Protein AF-0000000066298376 (afdb_homodimer)

InterPro domains:
  IPR002624 Deoxynucleoside kinase [PIRSF000705] (15-204)
  IPR027417 P-loop containing nucleoside triphosphate hydrolase [G3DSA:3.40.50.300] (16-222)
  IPR027417 P-loop containing nucleoside triphosphate hydrolase [SSF52540] (16-220)
  IPR031314 Deoxynucleoside kinase domain [PF01712] (17-191)
  IPR031314 Deoxynucleoside kinase domain [cd01673] (16-203)
  IPR050566 Deoxyribonucleoside Kinase [PTHR10513] (8-204)

Structure (mmCIF, N/CA/C/O backbone):
data_AF-00000000662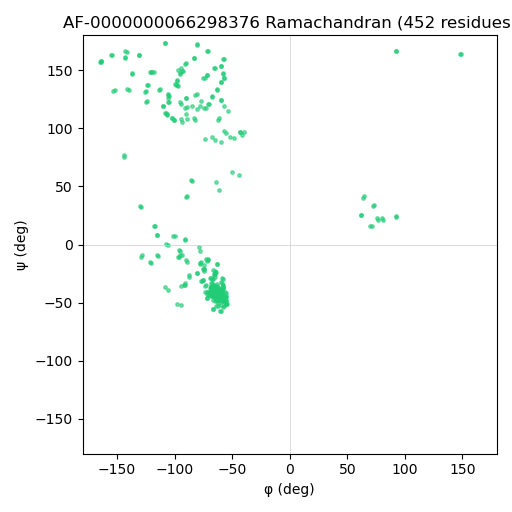98376-model_v1
#
loop_
_entity.id
_entity.type
_entity.pdbx_description
1 polymer 'Uncharacterized protein MG268'
#
loop_
_atom_site.group_PDB
_atom_site.id
_atom_site.type_symbol
_atom_site.label_atom_id
_atom_site.label_alt_id
_atom_site.label_comp_id
_atom_site.label_asym_id
_atom_site.label_entity_id
_atom_site.label_seq_id
_atom_site.pdbx_PDB_ins_code
_atom_site.Cartn_x
_atom_site.Cartn_y
_atom_site.Cartn_z
_atom_site.occupancy
_atom_site.B_iso_or_equiv
_atom_site.auth_seq_id
_atom_site.auth_comp_id
_atom_site.auth_asym_id
_atom_site.auth_atom_id
_atom_site.pdbx_PDB_model_num
ATOM 1 N N . MET A 1 1 ? -6.75 2.867 38.875 1 23.7 1 MET A N 1
ATOM 2 C CA . MET A 1 1 ? -5.492 2.641 38.188 1 23.7 1 MET A CA 1
ATOM 3 C C . MET A 1 1 ? -5.258 3.719 37.125 1 23.7 1 MET A C 1
ATOM 5 O O . MET A 1 1 ? -6.07 3.896 36.219 1 23.7 1 MET A O 1
ATOM 9 N N . GLN A 1 2 ? -4.559 4.828 37.438 1 23.73 2 GLN A N 1
ATOM 10 C CA . GLN A 1 2 ? -4.375 6.059 36.656 1 23.73 2 GLN A CA 1
ATOM 11 C C . GLN A 1 2 ? -3.691 5.785 35.344 1 23.73 2 GLN A C 1
ATOM 13 O O . GLN A 1 2 ? -2.725 5.023 35.281 1 23.73 2 GLN A O 1
ATOM 18 N N . LEU A 1 3 ? -4.336 5.855 34.188 1 27.67 3 LEU A N 1
ATOM 19 C CA . LEU A 1 3 ? -3.863 5.629 32.812 1 27.67 3 LEU A CA 1
ATOM 20 C C . LEU A 1 3 ? -2.488 6.258 32.625 1 27.67 3 LEU A C 1
ATOM 22 O O . LEU A 1 3 ? -2.312 7.461 32.812 1 27.67 3 LEU A O 1
ATOM 26 N N . LYS A 1 4 ? -1.449 5.578 32.781 1 33.53 4 LYS A N 1
ATOM 27 C CA . LYS A 1 4 ? -0.063 6.023 32.688 1 33.53 4 LYS A CA 1
ATOM 28 C C . LYS A 1 4 ? 0.203 6.68 31.328 1 33.53 4 LYS A C 1
ATOM 30 O O . LYS A 1 4 ? -0.075 6.094 30.281 1 33.53 4 LYS A O 1
ATOM 35 N N . LYS A 1 5 ? 0.112 8.062 31.25 1 34.78 5 LYS A N 1
ATOM 36 C CA . LYS A 1 5 ? 0.395 8.977 30.141 1 34.78 5 LYS A CA 1
ATOM 37 C C . LYS A 1 5 ? 1.642 8.539 29.375 1 34.78 5 LYS A C 1
ATOM 39 O O . LYS A 1 5 ? 2.686 8.281 29.984 1 34.78 5 LYS A O 1
ATOM 44 N N . PRO A 1 6 ? 1.487 7.836 28.312 1 35.97 6 PRO A N 1
ATOM 45 C CA . PRO A 1 6 ? 2.779 7.527 27.703 1 35.97 6 PRO A CA 1
ATOM 46 C C . PRO A 1 6 ? 3.674 8.758 27.562 1 35.97 6 PRO A C 1
ATOM 48 O O . PRO A 1 6 ? 3.205 9.82 27.156 1 35.97 6 PRO A O 1
ATOM 51 N N . HIS A 1 7 ? 4.559 9.148 28.484 1 40.69 7 HIS A N 1
ATOM 52 C CA . HIS A 1 7 ? 5.441 10.305 28.594 1 40.69 7 HIS A CA 1
ATOM 53 C C . HIS A 1 7 ? 6.441 10.344 27.438 1 40.69 7 HIS A C 1
ATOM 55 O O . HIS A 1 7 ? 7.531 9.773 27.547 1 40.69 7 HIS A O 1
ATOM 61 N N . PHE A 1 8 ? 6 10.141 26.125 1 44 8 PHE A N 1
ATOM 62 C CA . PHE A 1 8 ? 7.039 10.477 25.156 1 44 8 PHE A CA 1
ATOM 63 C C . PHE A 1 8 ? 7.457 11.938 25.297 1 44 8 PHE A C 1
ATOM 65 O O . PHE A 1 8 ? 6.625 12.836 25.172 1 44 8 PHE A O 1
ATOM 72 N N . GLN A 1 9 ? 8.297 12.398 26 1 48.59 9 GLN A N 1
ATOM 73 C CA . GLN A 1 9 ? 8.82 13.766 26.047 1 48.59 9 GLN A CA 1
ATOM 74 C C . GLN A 1 9 ? 9.594 14.102 24.781 1 48.59 9 GLN A C 1
ATOM 76 O O . GLN A 1 9 ? 10.625 13.5 24.5 1 48.59 9 GLN A O 1
ATOM 81 N N . PRO A 1 10 ? 8.859 14.703 23.781 1 55.28 10 PRO A N 1
ATOM 82 C CA . PRO A 1 10 ? 9.641 15.062 22.594 1 55.28 10 PRO A CA 1
ATOM 83 C C . PRO A 1 10 ? 10.859 15.922 22.938 1 55.28 10 PRO A C 1
ATOM 85 O O . PRO A 1 10 ? 10.758 16.859 23.719 1 55.28 10 PRO A O 1
ATOM 88 N N . ASN A 1 11 ? 12 15.414 22.719 1 63.84 11 ASN A N 1
ATOM 89 C CA . ASN A 1 11 ? 13.195 16.188 23.047 1 63.84 11 ASN A CA 1
ATOM 90 C C . ASN A 1 11 ? 13.492 17.25 22 1 63.84 11 ASN A C 1
ATOM 92 O O . ASN A 1 11 ? 14.344 18.109 22.203 1 63.84 11 ASN A O 1
ATOM 96 N N . LYS A 1 12 ? 12.672 17.297 20.781 1 86.75 12 LYS A N 1
ATOM 97 C CA . LYS A 1 12 ? 13.023 18.234 19.719 1 86.75 12 LYS A CA 1
ATOM 98 C C . LYS A 1 12 ? 11.773 18.844 19.078 1 86.75 12 LYS A C 1
ATOM 100 O O . LYS A 1 12 ? 10.773 18.141 18.875 1 86.75 12 LYS A O 1
ATOM 105 N N . ILE A 1 13 ? 11.859 20.234 18.922 1 92.31 13 ILE A N 1
ATOM 106 C CA . ILE A 1 13 ? 10.773 20.953 18.266 1 92.31 13 ILE A CA 1
ATOM 107 C C . ILE A 1 13 ? 11.203 21.344 16.859 1 92.31 13 ILE A C 1
ATOM 109 O O . ILE A 1 13 ? 12.273 21.938 16.672 1 92.31 13 ILE A O 1
ATOM 113 N N . ALA A 1 14 ? 10.375 20.984 15.922 1 94.44 14 ALA A N 1
ATOM 114 C CA . ALA A 1 14 ? 10.664 21.266 14.516 1 94.44 14 ALA A CA 1
ATOM 115 C C . ALA A 1 14 ? 10.242 22.688 14.156 1 94.44 14 ALA A C 1
ATOM 117 O O . ALA A 1 14 ? 9.445 23.312 14.859 1 94.44 14 ALA A O 1
ATOM 118 N N . ASN A 1 15 ? 10.797 23.172 13.094 1 95 15 ASN A N 1
ATOM 119 C CA . ASN A 1 15 ? 10.492 24.5 12.594 1 95 15 ASN A CA 1
ATOM 120 C C . ASN A 1 15 ? 9.258 24.5 11.703 1 95 15 ASN A C 1
ATOM 122 O O . ASN A 1 15 ? 9.312 24.953 10.562 1 95 15 ASN A O 1
ATOM 126 N N . CYS A 1 16 ? 8.172 23.984 12.242 1 96.69 16 CYS A N 1
ATOM 127 C CA . CYS A 1 16 ? 6.973 23.828 11.43 1 96.69 16 CYS A CA 1
ATOM 128 C C . CYS A 1 16 ? 5.723 23.828 12.305 1 96.69 16 CYS A C 1
ATOM 130 O O . CYS A 1 16 ? 5.812 23.719 13.523 1 96.69 16 CYS A O 1
ATOM 132 N N . ILE A 1 17 ? 4.598 24.047 11.656 1 97.25 17 ILE A N 1
ATOM 133 C CA . ILE A 1 17 ? 3.303 23.875 12.305 1 97.25 17 ILE A CA 1
ATOM 134 C C . ILE A 1 17 ? 2.395 23.031 11.406 1 97.25 17 ILE A C 1
ATOM 136 O O . ILE A 1 17 ? 2.674 22.844 10.219 1 97.25 17 ILE A O 1
ATOM 140 N N . VAL A 1 18 ? 1.328 22.5 12 1 97.75 18 VAL A N 1
ATOM 141 C CA . VAL A 1 18 ? 0.382 21.656 11.273 1 97.75 18 VAL A CA 1
ATOM 142 C C . VAL A 1 18 ? -1.031 22.203 11.43 1 97.75 18 VAL A C 1
ATOM 144 O O . VAL A 1 18 ? -1.429 22.609 12.531 1 97.75 18 VAL A O 1
ATOM 147 N N . ILE A 1 19 ? -1.685 22.312 10.305 1 98.25 19 ILE A N 1
ATOM 148 C CA . ILE A 1 19 ? -3.117 22.578 10.312 1 98.25 19 ILE A CA 1
ATOM 149 C C . ILE A 1 19 ? -3.889 21.281 10.07 1 98.25 19 ILE A C 1
ATOM 151 O O . ILE A 1 19 ? -3.941 20.781 8.945 1 98.25 19 ILE A O 1
ATOM 155 N N . GLY A 1 20 ? -4.523 20.766 11.148 1 96.69 20 GLY A N 1
ATOM 156 C CA . GLY A 1 20 ? -5.293 19.531 11.047 1 96.69 20 GLY A CA 1
ATOM 157 C C . GLY A 1 20 ? -6.789 19.75 11.133 1 96.69 20 GLY A C 1
ATOM 158 O O . GLY A 1 20 ? -7.242 20.875 11.398 1 96.69 20 GLY A O 1
ATOM 159 N N . GLY A 1 21 ? -7.508 18.672 10.914 1 94.38 21 GLY A N 1
ATOM 160 C CA . GLY A 1 21 ? -8.961 18.688 10.914 1 94.38 21 GLY A CA 1
ATOM 161 C C . GLY A 1 21 ? -9.562 17.688 9.953 1 94.38 21 GLY A C 1
ATOM 162 O O . GLY A 1 21 ? -8.883 17.188 9.055 1 94.38 21 GLY A O 1
ATOM 163 N N . MET A 1 22 ? -10.844 17.484 10.219 1 88.31 22 MET A N 1
ATOM 164 C CA . MET A 1 22 ? -11.594 16.641 9.297 1 88.31 22 MET A CA 1
ATOM 165 C C . MET A 1 22 ? -11.539 17.188 7.879 1 88.31 22 MET A C 1
ATOM 167 O O . MET A 1 22 ? -11.211 18.359 7.676 1 88.31 22 MET A O 1
ATOM 171 N N . ILE A 1 23 ? -11.82 16.25 6.984 1 89.19 23 ILE A N 1
ATOM 172 C CA . ILE A 1 23 ? -11.844 16.672 5.586 1 89.19 23 ILE A CA 1
ATOM 173 C C . ILE A 1 23 ? -12.859 17.812 5.402 1 89.19 23 ILE A C 1
ATOM 175 O O . ILE A 1 23 ? -13.875 17.844 6.09 1 89.19 23 ILE A O 1
ATOM 179 N N . ALA A 1 24 ? -12.547 18.781 4.547 1 92.62 24 ALA A N 1
ATOM 180 C CA . ALA A 1 24 ? -13.43 19.859 4.102 1 92.62 24 ALA A CA 1
ATOM 181 C C . ALA A 1 24 ? -13.57 20.922 5.18 1 92.62 24 ALA A C 1
ATOM 183 O O . ALA A 1 24 ? -14.516 21.719 5.152 1 92.62 24 ALA A O 1
ATOM 184 N N . LEU A 1 25 ? -12.633 20.984 6.102 1 94.5 25 LEU A N 1
ATOM 185 C CA . LEU A 1 25 ? -12.758 22 7.156 1 94.5 25 LEU A CA 1
ATOM 186 C C . LEU A 1 25 ? -11.883 23.203 6.859 1 94.5 25 LEU A C 1
ATOM 188 O O . LEU A 1 25 ? -11.641 24.031 7.742 1 94.5 25 LEU A O 1
ATOM 192 N N . GLY A 1 26 ? -11.273 23.281 5.715 1 94.25 26 GLY A N 1
ATOM 193 C CA . GLY A 1 26 ? -10.602 24.484 5.273 1 94.25 26 GLY A CA 1
ATOM 194 C C . GLY A 1 26 ? -9.125 24.516 5.633 1 94.25 26 GLY A C 1
ATOM 195 O O . GLY A 1 26 ? -8.531 25.578 5.754 1 94.25 26 GLY A O 1
ATOM 196 N N . LYS A 1 27 ? -8.492 23.406 5.828 1 96.06 27 LYS A N 1
ATOM 197 C CA . LYS A 1 27 ? -7.102 23.297 6.25 1 96.06 27 LYS A CA 1
ATOM 198 C C . LYS A 1 27 ? -6.172 23.984 5.25 1 96.06 27 LYS A C 1
ATOM 200 O O . LYS A 1 27 ? -5.301 24.766 5.641 1 96.06 27 LYS A O 1
ATOM 205 N N . THR A 1 28 ? -6.395 23.656 3.947 1 94.88 28 THR A N 1
ATOM 206 C CA . THR A 1 28 ? -5.523 24.188 2.908 1 94.88 28 THR A CA 1
ATOM 207 C C . THR A 1 28 ? -5.652 25.703 2.83 1 94.88 28 THR A C 1
ATOM 209 O O . THR A 1 28 ? -4.652 26.422 2.711 1 94.88 28 THR A O 1
ATOM 212 N N . THR A 1 29 ? -6.848 26.203 2.904 1 95.88 29 THR A N 1
ATOM 213 C CA . THR A 1 29 ? -7.098 27.641 2.889 1 95.88 29 THR A CA 1
ATOM 214 C C . THR A 1 29 ? -6.426 28.312 4.078 1 95.88 29 THR A C 1
ATOM 216 O O . THR A 1 29 ? -5.762 29.344 3.916 1 95.88 29 THR A O 1
ATOM 219 N N . ILE A 1 30 ? -6.57 27.75 5.246 1 97.75 30 ILE A N 1
ATOM 220 C CA . ILE A 1 30 ? -5.992 28.328 6.457 1 97.75 30 ILE A CA 1
ATOM 221 C C . ILE A 1 30 ? -4.469 28.297 6.367 1 97.75 30 ILE A C 1
ATOM 223 O O . ILE A 1 30 ? -3.797 29.281 6.695 1 97.75 30 ILE A O 1
ATOM 227 N N . ALA A 1 31 ? -3.918 27.188 5.91 1 97.94 31 ALA A N 1
ATOM 228 C CA . ALA A 1 31 ? -2.471 27.062 5.777 1 97.94 31 ALA A CA 1
ATOM 229 C C . ALA A 1 31 ? -1.903 28.125 4.844 1 97.94 31 ALA A C 1
ATOM 231 O O . ALA A 1 31 ? -0.932 28.812 5.188 1 97.94 31 ALA A O 1
ATOM 232 N N . ASN A 1 32 ? -2.557 28.297 3.73 1 97.31 32 ASN A N 1
ATOM 233 C CA . ASN A 1 32 ? -2.086 29.266 2.75 1 97.31 32 ASN A CA 1
ATOM 234 C C . ASN A 1 32 ? -2.227 30.688 3.266 1 97.31 32 ASN A C 1
ATOM 236 O O . ASN A 1 32 ? -1.331 31.516 3.074 1 97.31 32 ASN A O 1
ATOM 240 N N . THR A 1 33 ? -3.324 31.047 3.865 1 98.06 33 THR A N 1
ATOM 241 C CA . THR A 1 33 ? -3.541 32.375 4.402 1 98.06 33 THR A CA 1
ATOM 242 C C . THR A 1 33 ? -2.541 32.688 5.516 1 98.06 33 THR A C 1
ATOM 244 O O . THR A 1 33 ? -1.995 33.781 5.582 1 98.06 33 THR A O 1
ATOM 247 N N . LEU A 1 34 ? -2.303 31.688 6.359 1 98.06 34 LEU A N 1
ATOM 248 C CA . LEU A 1 34 ? -1.363 31.859 7.465 1 98.06 34 LEU A CA 1
ATOM 249 C C . LEU A 1 34 ? 0.044 32.125 6.945 1 98.06 34 LEU A C 1
ATOM 251 O O . LEU A 1 34 ? 0.773 32.938 7.52 1 98.06 34 LEU A O 1
ATOM 255 N N . ALA A 1 35 ? 0.395 31.438 5.898 1 97.75 35 ALA A N 1
ATOM 256 C CA . ALA A 1 35 ? 1.728 31.594 5.324 1 97.75 35 ALA A CA 1
ATOM 257 C C . ALA A 1 35 ? 1.985 33.031 4.906 1 97.75 35 ALA A C 1
ATOM 259 O O . ALA A 1 35 ? 3.121 33.5 4.965 1 97.75 35 ALA A O 1
ATOM 260 N N . ASN A 1 36 ? 0.975 33.781 4.547 1 97.31 36 ASN A N 1
ATOM 261 C CA . ASN A 1 36 ? 1.096 35.156 4.141 1 97.31 36 ASN A CA 1
ATOM 262 C C . ASN A 1 36 ? 1.428 36.062 5.324 1 97.31 36 ASN A C 1
ATOM 264 O O . ASN A 1 36 ? 1.832 37.219 5.141 1 97.31 36 ASN A O 1
ATOM 268 N N . HIS A 1 37 ? 1.301 35.562 6.504 1 97.25 37 HIS A N 1
ATOM 269 C CA . HIS A 1 37 ? 1.52 36.344 7.695 1 97.25 37 HIS A CA 1
ATOM 270 C C . HIS A 1 37 ? 2.832 36 8.375 1 97.25 37 HIS A C 1
ATOM 272 O O . HIS A 1 37 ? 3.141 36.5 9.453 1 97.25 37 HIS A O 1
ATOM 278 N N . ILE A 1 38 ? 3.559 35.062 7.805 1 96.5 38 ILE A N 1
ATOM 279 C CA . ILE A 1 38 ? 4.844 34.625 8.344 1 96.5 38 ILE A CA 1
ATOM 280 C C . ILE A 1 38 ? 5.922 34.75 7.266 1 96.5 38 ILE A C 1
ATOM 282 O O . ILE A 1 38 ? 5.828 34.125 6.207 1 96.5 38 ILE A O 1
ATOM 286 N N . GLN A 1 39 ? 6.938 35.5 7.582 1 95.19 39 GLN A N 1
ATOM 287 C CA . GLN A 1 39 ? 7.984 35.75 6.605 1 95.19 39 GLN A CA 1
ATOM 288 C C . GLN A 1 39 ? 8.648 34.469 6.137 1 95.19 39 GLN A C 1
ATOM 290 O O . GLN A 1 39 ? 9.078 33.656 6.953 1 95.19 39 GLN A O 1
ATOM 295 N N . ALA A 1 40 ? 8.664 34.219 4.848 1 94.62 40 ALA A N 1
ATOM 296 C CA . ALA A 1 40 ? 9.398 33.188 4.168 1 94.62 40 ALA A CA 1
ATOM 297 C C . ALA A 1 40 ? 8.789 31.812 4.465 1 94.62 40 ALA A C 1
ATOM 299 O O . ALA A 1 40 ? 9.422 30.766 4.223 1 94.62 40 ALA A O 1
ATOM 300 N N . ALA A 1 41 ? 7.551 31.844 4.98 1 96.94 41 ALA A N 1
ATOM 301 C CA . ALA A 1 41 ? 6.906 30.562 5.273 1 96.94 41 ALA A CA 1
ATOM 302 C C . ALA A 1 41 ? 6.492 29.844 3.99 1 96.94 41 ALA A C 1
ATOM 304 O O . ALA A 1 41 ? 6.102 30.484 3.014 1 96.94 41 ALA A O 1
ATOM 305 N N . LYS A 1 42 ? 6.562 28.516 4.023 1 96.75 42 LYS A N 1
ATOM 306 C CA . LYS A 1 42 ? 6.109 27.703 2.9 1 96.75 42 LYS A CA 1
ATOM 307 C C . LYS A 1 42 ? 5.008 26.734 3.334 1 96.75 42 LYS A C 1
ATOM 309 O O . LYS A 1 42 ? 5 26.266 4.477 1 96.75 42 LYS A O 1
ATOM 314 N N . VAL A 1 43 ? 4.152 26.484 2.367 1 97.38 43 VAL A N 1
ATOM 315 C CA . VAL A 1 43 ? 3.068 25.547 2.627 1 97.38 43 VAL A CA 1
ATOM 316 C C . VAL A 1 43 ? 3.35 24.219 1.917 1 97.38 43 VAL A C 1
ATOM 318 O O . VAL A 1 43 ? 3.709 24.203 0.738 1 97.38 43 VAL A O 1
ATOM 321 N N . VAL A 1 44 ? 3.279 23.109 2.65 1 95.5 44 VAL A N 1
ATOM 322 C CA . VAL A 1 44 ? 3.357 21.766 2.094 1 95.5 44 VAL A CA 1
ATOM 323 C C . VAL A 1 44 ? 1.981 21.109 2.141 1 95.5 44 VAL A C 1
ATOM 325 O O . VAL A 1 44 ? 1.479 20.781 3.221 1 95.5 44 VAL A O 1
ATOM 328 N N . CYS A 1 45 ? 1.476 20.906 0.964 1 91.88 45 CYS A N 1
ATOM 329 C CA . CYS A 1 45 ? 0.13 20.344 0.862 1 91.88 45 CYS A CA 1
ATOM 330 C C . CYS A 1 45 ? 0.176 18.828 0.69 1 91.88 45 CYS A C 1
ATOM 332 O O . CYS A 1 45 ? 1.086 18.297 0.05 1 91.88 45 CYS A O 1
ATOM 334 N N . GLU A 1 46 ? -0.831 18.203 1.227 1 82.62 46 GLU A N 1
ATOM 335 C CA . GLU A 1 46 ? -0.962 16.766 1.092 1 82.62 46 GLU A CA 1
ATOM 336 C C . GLU A 1 46 ? -1.224 16.359 -0.358 1 82.62 46 GLU A C 1
ATOM 338 O O . GLU A 1 46 ? -0.6 15.438 -0.875 1 82.62 46 GLU A O 1
ATOM 343 N N . LEU A 1 47 ? -2.227 16.922 -0.848 1 79.75 47 LEU A N 1
ATOM 344 C CA . LEU A 1 47 ? -2.66 16.547 -2.191 1 79.75 47 LEU A CA 1
ATOM 345 C C . LEU A 1 47 ? -2.049 17.484 -3.232 1 79.75 47 LEU A C 1
ATOM 347 O O . LEU A 1 47 ? -2.252 18.703 -3.18 1 79.75 47 LEU A O 1
ATOM 351 N N . GLU A 1 48 ? -1.07 16.875 -3.902 1 75.31 48 GLU A N 1
ATOM 352 C CA . GLU A 1 48 ? -0.522 17.641 -5.016 1 75.31 48 GLU A CA 1
ATOM 353 C C . GLU A 1 48 ? -1.488 17.672 -6.195 1 75.31 48 GLU A C 1
ATOM 355 O O . GLU A 1 48 ? -2.182 16.688 -6.461 1 75.31 48 GLU A O 1
ATOM 360 N N . THR A 1 49 ? -1.447 18.797 -6.762 1 74.12 49 THR A N 1
ATOM 361 C CA . THR A 1 49 ? -2.326 18.953 -7.918 1 74.12 49 THR A CA 1
ATOM 362 C C . THR A 1 49 ? -1.866 18.078 -9.07 1 74.12 49 THR A C 1
ATOM 364 O O . THR A 1 49 ? -0.666 17.938 -9.312 1 74.12 49 THR A O 1
ATOM 367 N N . ASN A 1 50 ? -2.787 17.25 -9.648 1 78.75 50 ASN A N 1
ATOM 368 C CA . ASN A 1 50 ? -2.584 16.5 -10.891 1 78.75 50 ASN A CA 1
ATOM 369 C C . ASN A 1 50 ? -1.782 15.227 -10.656 1 78.75 50 ASN A C 1
ATOM 371 O O . ASN A 1 50 ? -0.982 14.828 -11.5 1 78.75 50 ASN A O 1
ATOM 375 N N . ASP A 1 51 ? -1.801 14.773 -9.484 1 85.56 51 ASP A N 1
ATOM 376 C CA . ASP A 1 51 ? -1.212 13.461 -9.258 1 85.56 51 ASP A CA 1
ATOM 377 C C . ASP A 1 51 ? -2.205 12.352 -9.586 1 85.56 51 ASP A C 1
ATOM 379 O O . ASP A 1 51 ? -3.143 12.102 -8.828 1 85.56 51 ASP A O 1
ATOM 383 N N . GLN A 1 52 ? -1.931 11.688 -10.656 1 88.25 52 GLN A N 1
ATOM 384 C CA . GLN A 1 52 ? -2.859 10.688 -11.172 1 88.25 52 GLN A CA 1
ATOM 385 C C . GLN A 1 52 ? -3.012 9.523 -10.195 1 88.25 52 GLN A C 1
ATOM 387 O O . GLN A 1 52 ? -4.113 9.008 -10.016 1 88.25 52 GLN A O 1
ATOM 392 N N . LEU A 1 53 ? -1.956 9.141 -9.609 1 90.38 53 LEU A N 1
ATOM 393 C CA . LEU A 1 53 ? -2.002 8.023 -8.672 1 90.38 53 LEU A CA 1
ATOM 394 C C . LEU A 1 53 ? -2.877 8.352 -7.469 1 90.38 53 LEU A C 1
ATOM 396 O O . LEU A 1 53 ? -3.727 7.551 -7.078 1 90.38 53 LEU A O 1
ATOM 400 N N . VAL A 1 54 ? -2.695 9.508 -6.938 1 89.56 54 VAL A N 1
ATOM 401 C CA . VAL A 1 54 ? -3.451 9.93 -5.766 1 89.56 54 VAL A CA 1
ATOM 402 C C . VAL A 1 54 ? -4.938 10.008 -6.109 1 89.56 54 VAL A C 1
ATOM 404 O O . VAL A 1 54 ? -5.785 9.562 -5.332 1 89.56 54 VAL A O 1
ATOM 407 N N . GLU A 1 55 ? -5.188 10.523 -7.242 1 90.19 55 GLU A N 1
ATOM 408 C CA . GLU A 1 55 ? -6.574 10.641 -7.688 1 90.19 55 GLU A CA 1
ATOM 409 C C . GLU A 1 55 ? -7.227 9.273 -7.832 1 90.19 55 GLU A C 1
ATOM 411 O O . GLU A 1 55 ? -8.367 9.078 -7.422 1 90.19 55 GLU A O 1
ATOM 416 N N . LEU A 1 56 ? -6.496 8.359 -8.367 1 92.06 56 LEU A N 1
ATOM 417 C CA . LEU A 1 56 ? -7.008 7.004 -8.555 1 92.06 56 LEU A CA 1
ATOM 418 C C . LEU A 1 56 ? -7.203 6.309 -7.211 1 92.06 56 LEU A C 1
ATOM 420 O O . LEU A 1 56 ? -8.203 5.625 -6.996 1 92.06 56 LEU A O 1
ATOM 424 N N . LEU A 1 57 ? -6.266 6.5 -6.363 1 93.06 57 LEU A N 1
ATOM 425 C CA . LEU A 1 57 ? -6.363 5.887 -5.043 1 93.06 57 LEU A CA 1
ATOM 426 C C . LEU A 1 57 ? -7.562 6.438 -4.277 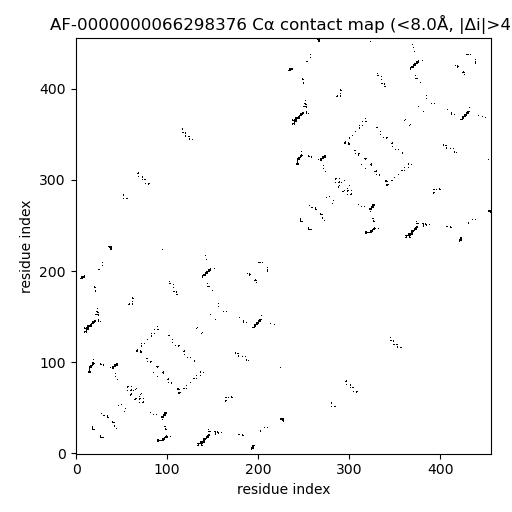1 93.06 57 LEU A C 1
ATOM 428 O O . LEU A 1 57 ? -8.297 5.676 -3.645 1 93.06 57 LEU A O 1
ATOM 432 N N . LEU A 1 58 ? -7.723 7.734 -4.355 1 92.56 58 LEU A N 1
ATOM 433 C CA . LEU A 1 58 ? -8.867 8.375 -3.709 1 92.56 58 LEU A CA 1
ATOM 434 C C . LEU A 1 58 ? -10.18 7.836 -4.273 1 92.56 58 LEU A C 1
ATOM 436 O O . LEU A 1 58 ? -11.094 7.508 -3.516 1 92.56 58 LEU A O 1
ATOM 440 N N . ALA A 1 59 ? -10.219 7.742 -5.52 1 93.88 59 ALA A N 1
ATOM 441 C CA . ALA A 1 59 ? -11.422 7.254 -6.18 1 93.88 59 ALA A CA 1
ATOM 442 C C . ALA A 1 59 ? -11.742 5.824 -5.754 1 93.88 59 ALA A C 1
ATOM 444 O O . ALA A 1 59 ? -12.867 5.531 -5.344 1 93.88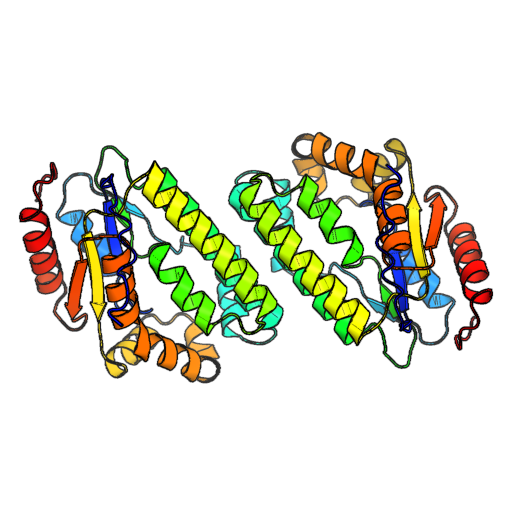 59 ALA A O 1
ATOM 445 N N . LYS A 1 60 ? -10.75 4.988 -5.781 1 94.5 60 LYS A N 1
ATOM 446 C CA . LYS A 1 60 ? -10.953 3.586 -5.434 1 94.5 60 LYS A CA 1
ATOM 447 C C . LYS A 1 60 ? -11.352 3.434 -3.969 1 94.5 60 LYS A C 1
ATOM 449 O O . LYS A 1 60 ? -12.172 2.58 -3.629 1 94.5 60 LYS A O 1
ATOM 454 N N . MET A 1 61 ? -10.781 4.25 -3.131 1 94.94 61 MET A N 1
ATOM 455 C CA . MET A 1 61 ? -11.102 4.203 -1.707 1 94.94 61 MET A CA 1
ATOM 456 C C . MET A 1 61 ? -12.57 4.559 -1.472 1 94.94 61 MET A C 1
ATOM 458 O O . MET A 1 61 ? -13.281 3.838 -0.771 1 94.94 61 MET A O 1
ATOM 462 N N . TYR A 1 62 ? -13.039 5.594 -2.15 1 95.88 62 TYR A N 1
ATOM 463 C CA . TYR A 1 62 ? -14.383 6.078 -1.892 1 95.88 62 TYR A CA 1
ATOM 464 C C . TYR A 1 62 ? -15.422 5.223 -2.611 1 95.88 62 TYR A C 1
ATOM 466 O O . TYR A 1 62 ? -16.578 5.176 -2.207 1 95.88 62 TYR A O 1
ATOM 474 N N . GLU A 1 63 ? -15.039 4.594 -3.643 1 95.94 63 GLU A N 1
ATOM 475 C CA . GLU A 1 63 ? -15.961 3.73 -4.379 1 95.94 63 GLU A CA 1
ATOM 476 C C . GLU A 1 63 ? -16.375 2.518 -3.547 1 95.94 63 GLU A C 1
ATOM 478 O O . GLU A 1 63 ? -17.438 1.944 -3.762 1 95.94 63 GLU A O 1
ATOM 483 N N . ARG A 1 64 ? -15.492 2.148 -2.719 1 94.69 64 ARG A N 1
ATOM 484 C CA . ARG A 1 64 ? -15.734 1.072 -1.764 1 94.69 64 ARG A CA 1
ATOM 485 C C . ARG A 1 64 ? -16.016 -0.242 -2.48 1 94.69 64 ARG A C 1
ATOM 487 O O . ARG A 1 64 ? -16.75 -1.092 -1.962 1 94.69 64 ARG A O 1
ATOM 494 N N . SER A 1 65 ? -15.57 -0.45 -3.668 1 91.38 65 SER A N 1
ATOM 495 C CA . SER A 1 65 ? -15.812 -1.674 -4.426 1 91.38 65 SER A CA 1
ATOM 496 C C . SER A 1 65 ? -14.93 -2.812 -3.928 1 91.38 65 SER A C 1
ATOM 498 O O . SER A 1 65 ? -15.289 -3.984 -4.047 1 91.38 65 SER A O 1
ATOM 500 N N . ASP A 1 66 ? -13.766 -2.57 -3.447 1 93.5 66 ASP A N 1
ATOM 501 C CA . ASP A 1 66 ? -12.82 -3.52 -2.871 1 93.5 66 ASP A CA 1
ATOM 502 C C . ASP A 1 66 ? -12.055 -2.893 -1.705 1 93.5 66 ASP A C 1
ATOM 504 O O . ASP A 1 66 ? -10.859 -2.643 -1.805 1 93.5 66 ASP A O 1
ATOM 508 N N . GLU A 1 67 ? -12.688 -2.803 -0.615 1 94.31 67 GLU A N 1
ATOM 509 C CA . GLU A 1 67 ? -12.156 -2.113 0.557 1 94.31 67 GLU A CA 1
ATOM 510 C C . GLU A 1 67 ? -10.977 -2.871 1.155 1 94.31 67 GLU A C 1
ATOM 512 O O . GLU A 1 67 ? -10.086 -2.27 1.766 1 94.31 67 GLU A O 1
ATOM 517 N N . LEU A 1 68 ? -10.977 -4.117 0.988 1 93.69 68 LEU A N 1
ATOM 518 C CA . LEU A 1 68 ? -9.906 -4.945 1.533 1 93.69 68 LEU A CA 1
ATOM 519 C C . LEU A 1 68 ? -8.578 -4.629 0.854 1 93.69 68 LEU A C 1
ATOM 521 O O . LEU A 1 68 ? -7.516 -4.781 1.461 1 93.69 68 LEU A O 1
ATOM 525 N N . LEU A 1 69 ? -8.68 -4.176 -0.298 1 94.06 69 LEU A N 1
ATOM 526 C CA . LEU A 1 69 ? -7.484 -3.854 -1.069 1 94.06 69 LEU A CA 1
ATOM 527 C C . LEU A 1 69 ? -7.172 -2.363 -0.988 1 94.06 69 LEU A C 1
ATOM 529 O O . LEU A 1 69 ? -6.062 -1.978 -0.603 1 94.06 69 LEU A O 1
ATOM 533 N N . TYR A 1 70 ? -8.164 -1.569 -1.262 1 95.81 70 TYR A N 1
ATOM 534 C CA . TYR A 1 70 ? -7.855 -0.179 -1.578 1 95.81 70 TYR A CA 1
ATOM 535 C C . TYR A 1 70 ? -7.785 0.666 -0.312 1 95.81 70 TYR A C 1
ATOM 537 O O . TYR A 1 70 ? -7.059 1.661 -0.262 1 95.81 70 TYR A O 1
ATOM 545 N N . SER A 1 71 ? -8.516 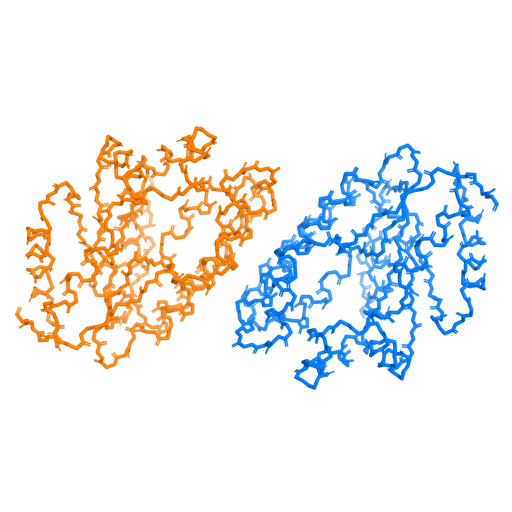0.266 0.737 1 95.94 71 SER A N 1
ATOM 546 C CA . SER A 1 71 ? -8.422 1.021 1.982 1 95.94 71 SER A CA 1
ATOM 547 C C . SER A 1 71 ? -7.008 0.979 2.553 1 95.94 71 SER A C 1
ATOM 549 O O . SER A 1 71 ? -6.406 2.023 2.812 1 95.94 71 SER A O 1
ATOM 551 N N . PRO A 1 72 ? -6.473 -0.219 2.705 1 96.31 72 PRO A N 1
ATOM 552 C CA . PRO A 1 72 ? -5.102 -0.26 3.217 1 96.31 72 PRO A CA 1
ATOM 553 C C . PRO A 1 72 ? -4.102 0.402 2.273 1 96.31 72 PRO A C 1
ATOM 555 O O . PRO A 1 72 ? -3.135 1.022 2.729 1 96.31 72 PRO A O 1
ATOM 558 N N . LEU A 1 73 ? -4.285 0.219 0.976 1 95.38 73 LEU A N 1
ATOM 559 C CA . LEU A 1 73 ? -3.377 0.812 -0.001 1 95.38 73 LEU A CA 1
ATOM 560 C C . LEU A 1 73 ? -3.387 2.334 0.103 1 95.38 73 LEU A C 1
ATOM 562 O O . LEU A 1 73 ? -2.328 2.967 0.104 1 95.38 73 LEU A O 1
ATOM 566 N N . PHE A 1 74 ? -4.535 2.863 0.19 1 95.94 74 PHE A N 1
ATOM 567 C CA . PHE A 1 74 ? -4.73 4.297 0.35 1 95.94 74 PHE A CA 1
ATOM 568 C C . PHE A 1 74 ? -4.031 4.805 1.605 1 95.94 74 PHE A C 1
ATOM 570 O O . PHE A 1 74 ? -3.279 5.781 1.553 1 95.94 74 PHE A O 1
ATOM 577 N N . GLN A 1 75 ? -4.266 4.133 2.65 1 95.69 75 GLN A N 1
ATOM 578 C CA . GLN A 1 75 ? -3.713 4.57 3.928 1 95.69 75 GLN A CA 1
ATOM 579 C C . GLN A 1 75 ? -2.191 4.461 3.932 1 95.69 75 GLN A C 1
ATOM 581 O O . GLN A 1 75 ? -1.503 5.352 4.441 1 95.69 75 GLN A O 1
ATOM 586 N N . LEU A 1 76 ? -1.707 3.393 3.371 1 95.62 76 LEU A N 1
ATOM 587 C CA . LEU A 1 76 ? -0.258 3.229 3.324 1 95.62 76 LEU A CA 1
ATOM 588 C C . LEU A 1 76 ? 0.386 4.328 2.486 1 95.62 76 LEU A C 1
ATOM 590 O O . LEU A 1 76 ? 1.401 4.902 2.885 1 95.62 76 LEU A O 1
ATOM 594 N N . TYR A 1 77 ? -0.167 4.621 1.368 1 94.94 77 TYR A N 1
ATOM 595 C CA . TYR A 1 77 ? 0.379 5.664 0.507 1 94.94 77 TYR A CA 1
ATOM 596 C C . TYR A 1 77 ? 0.499 6.984 1.259 1 94.94 77 TYR A C 1
ATOM 598 O O . TYR A 1 77 ? 1.561 7.613 1.259 1 94.94 77 TYR A O 1
ATOM 606 N N . PHE A 1 78 ? -0.56 7.34 1.85 1 93.75 78 PHE A N 1
ATOM 607 C CA . PHE A 1 78 ? -0.598 8.648 2.49 1 93.75 78 PHE A CA 1
ATOM 608 C C . PHE A 1 78 ? 0.337 8.688 3.693 1 93.75 78 PHE A C 1
ATOM 610 O O . PHE A 1 78 ? 1.014 9.695 3.926 1 93.75 78 PHE A O 1
ATOM 617 N N . THR A 1 79 ? 0.388 7.648 4.438 1 94.62 79 THR A N 1
ATOM 618 C CA . THR A 1 79 ? 1.273 7.598 5.598 1 94.62 79 THR A CA 1
ATOM 619 C C . THR A 1 79 ? 2.732 7.738 5.168 1 94.62 79 THR A C 1
ATOM 621 O O . THR A 1 79 ? 3.467 8.57 5.707 1 94.62 79 THR A O 1
ATOM 624 N N . LEU A 1 80 ? 3.088 7.012 4.152 1 93.38 80 LEU A N 1
ATOM 625 C CA . LEU A 1 80 ? 4.473 7.047 3.699 1 93.38 80 LEU A CA 1
ATOM 626 C C . LEU A 1 80 ? 4.793 8.375 3.025 1 93.38 80 LEU A C 1
ATOM 628 O O . LEU A 1 80 ? 5.887 8.914 3.193 1 93.38 80 LEU A O 1
ATOM 632 N N . ASN A 1 81 ? 3.848 8.805 2.273 1 92.19 81 ASN A N 1
ATOM 633 C CA . ASN A 1 81 ? 4.035 10.094 1.619 1 92.19 81 ASN A CA 1
ATOM 634 C C . ASN A 1 81 ? 4.195 11.219 2.637 1 92.19 81 ASN A C 1
ATOM 636 O O . ASN A 1 81 ? 5.094 12.055 2.508 1 92.19 81 ASN A O 1
ATOM 640 N N . ARG A 1 82 ? 3.377 11.25 3.641 1 93.62 82 ARG A N 1
ATOM 641 C CA . ARG A 1 82 ? 3.42 12.281 4.672 1 93.62 82 ARG A CA 1
ATOM 642 C C . ARG A 1 82 ? 4.676 12.148 5.527 1 93.62 82 ARG A C 1
ATOM 644 O O . ARG A 1 82 ? 5.238 13.148 5.977 1 93.62 82 ARG A O 1
ATOM 651 N N . PHE A 1 83 ? 5.074 10.961 5.758 1 93.19 83 PHE A N 1
ATOM 652 C CA . PHE A 1 83 ? 6.352 10.75 6.43 1 93.19 83 PHE A CA 1
ATOM 653 C C . PHE A 1 83 ? 7.484 11.43 5.672 1 93.19 83 PHE A C 1
ATOM 655 O O . PHE A 1 83 ? 8.273 12.172 6.258 1 93.19 83 PHE A O 1
ATOM 662 N N . GLY A 1 84 ? 7.527 11.18 4.379 1 92.25 84 GLY A N 1
ATOM 663 C CA . GLY A 1 84 ? 8.562 11.789 3.559 1 92.25 84 GLY A CA 1
ATOM 664 C C . GLY A 1 84 ? 8.477 13.305 3.514 1 92.25 84 GLY A C 1
ATOM 665 O O . GLY A 1 84 ? 9.492 13.992 3.613 1 92.25 84 GLY A O 1
ATOM 666 N N . LYS A 1 85 ? 7.312 13.789 3.387 1 93.38 85 LYS A N 1
ATOM 667 C CA . LYS A 1 85 ? 7.113 15.234 3.336 1 93.38 85 LYS A CA 1
ATOM 668 C C . LYS A 1 85 ? 7.559 15.891 4.637 1 93.38 85 LYS A C 1
ATOM 670 O O . LYS A 1 85 ? 8.219 16.938 4.617 1 93.38 85 LYS A O 1
ATOM 675 N N . TYR A 1 86 ? 7.176 15.312 5.727 1 94.81 86 TYR A N 1
ATOM 676 C CA . TYR A 1 86 ? 7.578 15.859 7.02 1 94.81 86 TYR A CA 1
ATOM 677 C C . TYR A 1 86 ? 9.094 15.82 7.184 1 94.81 86 TYR A C 1
ATOM 679 O O . TYR A 1 86 ? 9.711 16.828 7.527 1 94.81 86 TYR A O 1
ATOM 687 N N . GLN A 1 87 ? 9.625 14.742 6.887 1 93.12 87 GLN A N 1
ATOM 688 C CA . GLN A 1 87 ? 11.062 14.547 7.02 1 93.12 87 GLN A CA 1
ATOM 689 C C . GLN A 1 87 ? 11.836 15.57 6.195 1 93.12 87 GLN A C 1
ATOM 691 O O . GLN A 1 87 ? 12.844 16.109 6.652 1 93.12 87 GLN A O 1
ATOM 696 N N . ASN A 1 88 ? 11.352 15.891 5.074 1 94 88 ASN A N 1
ATOM 697 C CA . ASN A 1 88 ? 12.102 16.703 4.129 1 94 88 ASN A CA 1
ATOM 698 C C . ASN A 1 88 ? 11.844 18.188 4.344 1 94 88 ASN A C 1
ATOM 700 O O . ASN A 1 88 ? 12.602 19.031 3.861 1 94 88 ASN A O 1
ATOM 704 N N . ASN A 1 89 ? 10.766 18.469 5.152 1 95.75 89 ASN A N 1
ATOM 705 C CA . ASN A 1 89 ? 10.367 19.859 5.117 1 95.75 89 ASN A CA 1
ATOM 706 C C . ASN A 1 89 ? 10.227 20.453 6.52 1 95.75 89 ASN A C 1
ATOM 708 O O . ASN A 1 89 ? 10.156 21.672 6.688 1 95.75 89 ASN A O 1
ATOM 712 N N . CYS A 1 90 ? 10.258 19.672 7.57 1 95 90 CYS A N 1
ATOM 713 C CA . CYS A 1 90 ? 9.852 20.156 8.883 1 95 90 CYS A CA 1
ATOM 714 C C . CYS A 1 90 ? 10.938 21 9.523 1 95 90 CYS A C 1
ATOM 716 O O . CYS A 1 90 ? 10.68 21.734 10.477 1 95 90 CYS A O 1
ATOM 718 N N . ASN A 1 91 ? 12.188 20.953 9.039 1 94.94 91 ASN A N 1
ATOM 719 C CA . ASN A 1 91 ? 13.297 21.672 9.664 1 94.94 91 ASN A CA 1
ATOM 720 C C . ASN A 1 91 ? 14.086 22.484 8.648 1 94.94 91 ASN A C 1
ATOM 722 O O . ASN A 1 91 ? 15.305 22.625 8.773 1 94.94 91 ASN A O 1
ATOM 726 N N . THR A 1 92 ? 13.383 22.953 7.707 1 94.19 92 THR A N 1
ATOM 727 C CA . THR A 1 92 ? 14.023 23.875 6.773 1 94.19 92 THR A CA 1
ATOM 728 C C . THR A 1 92 ? 14.289 25.219 7.438 1 94.19 92 THR A C 1
ATOM 730 O O . THR A 1 92 ? 13.789 25.484 8.531 1 94.19 92 THR A O 1
ATOM 733 N N . ILE A 1 93 ? 15.086 26.031 6.824 1 92.88 93 ILE A N 1
ATOM 734 C CA . ILE A 1 93 ? 15.477 27.344 7.355 1 92.88 93 ILE A CA 1
ATOM 735 C C . ILE A 1 93 ? 14.227 28.203 7.551 1 92.88 93 ILE A C 1
ATOM 737 O O . ILE A 1 93 ? 14.109 28.906 8.555 1 92.88 93 ILE A O 1
ATOM 741 N N . ASN A 1 94 ? 13.336 28.094 6.648 1 94.94 94 ASN A N 1
ATOM 742 C CA . ASN A 1 94 ? 12.078 28.828 6.727 1 94.94 94 ASN A CA 1
ATOM 743 C C . ASN A 1 94 ? 10.984 28 7.387 1 94.94 94 ASN A C 1
ATOM 745 O O . ASN A 1 94 ? 11 26.766 7.305 1 94.94 94 ASN A O 1
ATOM 749 N N . PRO A 1 95 ? 10.102 28.734 8.039 1 96.25 95 PRO A N 1
ATOM 750 C CA . PRO A 1 95 ? 8.984 28 8.648 1 96.25 95 PRO A CA 1
ATOM 751 C C . PRO A 1 95 ? 8.156 27.219 7.625 1 96.25 95 PRO A C 1
ATOM 753 O O . PRO A 1 95 ? 7.914 27.719 6.52 1 96.25 95 PRO A O 1
ATOM 756 N N . THR A 1 96 ? 7.75 26.016 7.996 1 97.56 96 THR A N 1
ATOM 757 C CA . THR A 1 96 ? 6.902 25.203 7.133 1 97.56 96 THR A CA 1
ATOM 758 C C . THR A 1 96 ? 5.52 25.016 7.754 1 97.56 96 THR A C 1
ATOM 760 O O . THR A 1 96 ? 5.402 24.766 8.961 1 97.56 96 THR A O 1
ATOM 763 N N . ILE A 1 97 ? 4.484 25.219 6.973 1 98.19 97 ILE A N 1
ATOM 764 C CA . ILE A 1 97 ? 3.107 24.953 7.383 1 98.19 97 ILE A CA 1
ATOM 765 C C .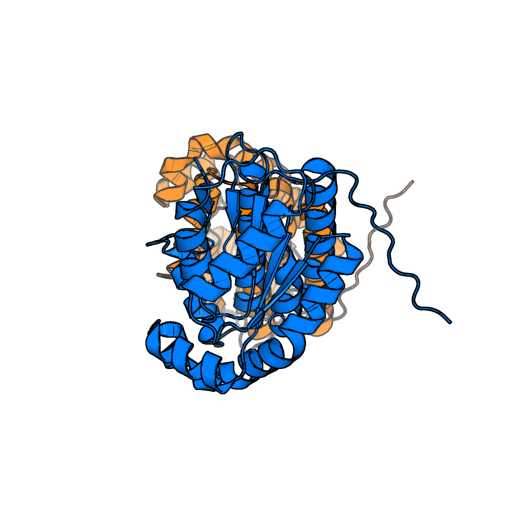 ILE A 1 97 ? 2.562 23.75 6.621 1 98.19 97 ILE A C 1
ATOM 767 O O . ILE A 1 97 ? 2.502 23.75 5.391 1 98.19 97 ILE A O 1
ATOM 771 N N . PHE A 1 98 ? 2.172 22.688 7.348 1 97.75 98 PHE A N 1
ATOM 772 C CA . PHE A 1 98 ? 1.562 21.5 6.738 1 97.75 98 PHE A CA 1
ATOM 773 C C . PHE A 1 98 ? 0.043 21.578 6.84 1 97.75 98 PHE A C 1
ATOM 775 O O . PHE A 1 98 ? -0.501 21.906 7.895 1 97.75 98 PHE A O 1
ATOM 782 N N . ASP A 1 99 ? -0.7 21.234 5.762 1 96.44 99 ASP A N 1
ATOM 783 C CA . ASP A 1 99 ? -2.158 21.219 5.84 1 96.44 99 ASP A CA 1
ATOM 784 C C . ASP A 1 99 ? -2.672 19.844 6.258 1 96.44 99 ASP A C 1
ATOM 786 O O . ASP A 1 99 ? -3.861 19.547 6.121 1 96.44 99 ASP A O 1
ATOM 790 N N . ARG A 1 100 ? -1.849 18.938 6.566 1 91.69 100 ARG A N 1
ATOM 791 C CA . ARG A 1 100 ? -2.086 17.594 7.113 1 91.69 100 ARG A CA 1
ATOM 792 C C . ARG A 1 100 ? -0.8 17 7.668 1 91.69 100 ARG A C 1
ATOM 794 O O . ARG A 1 100 ? 0.297 17.453 7.348 1 91.69 100 ARG A O 1
ATOM 801 N N . SER A 1 101 ? -0.951 16.062 8.562 1 87.56 101 SER A N 1
ATOM 802 C CA . SER A 1 101 ? 0.258 15.445 9.102 1 87.56 101 SER A CA 1
ATOM 803 C C . SER A 1 101 ? 0.069 13.945 9.305 1 87.56 101 SER A C 1
ATOM 805 O O . SER A 1 101 ? -1.059 13.445 9.297 1 87.56 101 SER A O 1
ATOM 807 N N . ILE A 1 102 ? 1.194 13.305 9.5 1 90.5 102 ILE A N 1
ATOM 808 C CA . ILE A 1 102 ? 1.256 11.859 9.711 1 90.5 102 ILE A CA 1
ATOM 809 C C . ILE A 1 102 ? 0.515 11.492 10.992 1 90.5 102 ILE A C 1
ATOM 811 O O . ILE A 1 102 ? 0.027 10.367 11.133 1 90.5 102 ILE A O 1
ATOM 815 N N . PHE A 1 103 ? 0.231 12.398 11.891 1 90.94 103 PHE A N 1
ATOM 816 C CA . PHE A 1 103 ? -0.298 12.133 13.219 1 90.94 103 PHE A CA 1
ATOM 817 C C . PHE A 1 103 ? -1.772 11.75 13.156 1 90.94 103 PHE A C 1
ATOM 819 O O . PHE A 1 103 ? -2.299 11.117 14.07 1 90.94 103 PHE A O 1
ATOM 826 N N . GLU A 1 104 ? -2.361 12.141 12.133 1 93.75 104 GLU A N 1
ATOM 827 C CA . GLU A 1 104 ? -3.789 11.859 12.023 1 93.75 104 GLU A CA 1
ATOM 828 C C . GLU A 1 104 ? -4.031 10.562 11.258 1 93.75 104 GLU A C 1
ATOM 830 O O . GLU A 1 104 ? -5.156 10.055 11.219 1 93.75 104 GLU A O 1
ATOM 835 N N . ASP A 1 105 ? -3.006 10.031 10.68 1 94.81 105 ASP A N 1
ATOM 836 C CA . ASP A 1 105 ? -3.172 8.922 9.742 1 94.81 105 ASP A CA 1
ATOM 837 C C . ASP A 1 105 ? -3.684 7.672 10.461 1 94.81 105 ASP A C 1
ATOM 839 O O . ASP A 1 105 ? -4.43 6.879 9.875 1 94.81 105 ASP A O 1
ATOM 843 N N . TRP A 1 106 ? -3.236 7.523 11.68 1 93.81 106 TRP A N 1
ATOM 844 C CA . TRP A 1 106 ? -3.656 6.344 12.43 1 93.81 106 TRP A CA 1
ATOM 845 C C . TRP A 1 106 ? -5.176 6.297 12.562 1 93.81 106 TRP A C 1
ATOM 847 O O . TRP A 1 106 ? -5.785 5.234 12.414 1 93.81 106 TRP A O 1
ATOM 857 N N . LEU A 1 107 ? -5.75 7.434 12.859 1 94.5 107 LEU A N 1
ATOM 858 C CA . LEU A 1 107 ? -7.195 7.512 13.031 1 94.5 107 LEU A CA 1
ATOM 859 C C . LEU A 1 107 ? -7.922 7.074 11.766 1 94.5 107 LEU A C 1
ATOM 861 O O . LEU A 1 107 ? -8.852 6.27 11.82 1 94.5 107 LEU A O 1
ATOM 865 N N . PHE A 1 108 ? -7.449 7.566 10.656 1 94.81 108 PHE A N 1
ATOM 866 C CA . PHE A 1 108 ? -8.062 7.242 9.375 1 94.81 108 PHE A CA 1
ATOM 867 C C . PHE A 1 108 ? -7.914 5.758 9.062 1 94.81 108 PHE A C 1
ATOM 869 O O . PHE A 1 108 ? -8.852 5.125 8.57 1 94.81 108 PHE A O 1
ATOM 876 N N . ALA A 1 109 ? -6.777 5.254 9.352 1 95.81 109 ALA A N 1
ATOM 877 C CA . ALA A 1 109 ? -6.535 3.834 9.102 1 95.81 109 ALA A CA 1
ATOM 878 C C . ALA A 1 109 ? -7.434 2.961 9.969 1 95.81 109 ALA A C 1
ATOM 880 O O . ALA A 1 109 ? -7.988 1.965 9.5 1 95.81 109 ALA A O 1
ATOM 881 N N . LYS A 1 110 ? -7.574 3.35 11.203 1 94.81 110 LYS A N 1
ATOM 882 C CA . LYS A 1 110 ? -8.391 2.602 12.156 1 94.81 110 LYS A CA 1
ATOM 883 C C . LYS A 1 110 ? -9.828 2.473 11.656 1 94.81 110 LYS A C 1
ATOM 885 O O . LYS A 1 110 ? -10.461 1.432 11.836 1 94.81 110 LYS A O 1
ATOM 890 N N . HIS A 1 111 ? -10.281 3.479 11.008 1 93.56 111 HIS A N 1
ATOM 891 C CA . HIS A 1 111 ? -11.68 3.504 10.602 1 93.56 111 HIS A CA 1
ATOM 892 C C . HIS A 1 111 ? -11.844 3.025 9.164 1 93.56 111 HIS A C 1
ATOM 894 O O . HIS A 1 111 ? -12.961 2.768 8.711 1 93.56 111 HIS A O 1
ATOM 900 N N . ASN A 1 112 ? -10.766 2.873 8.453 1 94 112 ASN A N 1
ATOM 901 C CA . ASN A 1 112 ? -10.859 2.539 7.035 1 94 112 ASN A CA 1
ATOM 902 C C . ASN A 1 112 ? -10.438 1.095 6.773 1 94 112 ASN A C 1
ATOM 904 O O . ASN A 1 112 ? -10.984 0.433 5.891 1 94 112 ASN A O 1
ATOM 908 N N . ILE A 1 113 ? -9.453 0.639 7.496 1 95.19 113 ILE A N 1
ATOM 909 C CA . ILE A 1 113 ? -8.922 -0.702 7.262 1 95.19 113 ILE A CA 1
ATOM 910 C C . ILE A 1 113 ? -9.766 -1.725 8.023 1 95.19 113 ILE A C 1
ATOM 912 O O . ILE A 1 113 ? -9.797 -1.721 9.258 1 95.19 113 ILE A O 1
ATOM 916 N N . ILE A 1 114 ? -10.336 -2.592 7.324 1 92.5 114 ILE A N 1
ATOM 917 C CA . ILE A 1 114 ? -11.359 -3.451 7.914 1 92.5 114 ILE A CA 1
ATOM 918 C C . ILE A 1 114 ? -10.727 -4.762 8.375 1 92.5 114 ILE A C 1
ATOM 920 O O . ILE A 1 114 ? -11.148 -5.344 9.383 1 92.5 114 ILE A O 1
ATOM 924 N N . ARG A 1 115 ? -9.75 -5.316 7.707 1 91.81 115 ARG A N 1
ATOM 925 C CA . ARG A 1 115 ? -9.133 -6.586 8.086 1 91.81 115 ARG A CA 1
ATOM 926 C C . ARG A 1 115 ? -8.172 -6.398 9.25 1 91.81 115 ARG A C 1
ATOM 928 O O . ARG A 1 115 ? -7.172 -5.688 9.133 1 91.81 115 ARG A O 1
ATOM 935 N N . PRO A 1 116 ? -8.375 -7.086 10.266 1 91.88 116 PRO A N 1
ATOM 936 C CA . PRO A 1 116 ? -7.578 -6.891 11.484 1 91.88 116 PRO A CA 1
ATOM 937 C C . PRO A 1 116 ? -6.09 -7.148 11.266 1 91.88 116 PRO A C 1
ATOM 939 O O . PRO A 1 116 ? -5.25 -6.41 11.781 1 91.88 116 PRO A O 1
ATOM 942 N N . ALA A 1 117 ? -5.785 -8.141 10.555 1 89.5 117 ALA A N 1
ATOM 943 C CA . ALA A 1 117 ? -4.379 -8.469 10.312 1 89.5 117 ALA A CA 1
ATOM 944 C C . ALA A 1 117 ? -3.674 -7.328 9.578 1 89.5 117 ALA A C 1
ATOM 946 O O . ALA A 1 117 ? -2.512 -7.027 9.859 1 89.5 117 ALA A O 1
ATOM 947 N N . VAL A 1 118 ? -4.402 -6.738 8.68 1 94.06 118 VAL A N 1
ATOM 948 C CA . VAL A 1 118 ? -3.83 -5.648 7.898 1 94.06 118 VAL A CA 1
ATOM 949 C C . VAL A 1 118 ? -3.717 -4.395 8.766 1 94.06 118 VAL A C 1
ATOM 951 O O . VAL A 1 118 ? -2.721 -3.672 8.695 1 94.06 118 VAL A O 1
ATOM 954 N N . PHE A 1 119 ? -4.723 -4.156 9.57 1 95.25 119 PHE A N 1
ATOM 955 C CA . PHE A 1 119 ? -4.637 -3.01 10.469 1 95.25 119 PHE A CA 1
ATOM 956 C C . PHE A 1 119 ? -3.492 -3.186 11.461 1 95.25 119 PHE A C 1
ATOM 958 O O . PHE A 1 119 ? -2.814 -2.217 11.812 1 95.25 119 PHE A O 1
ATOM 965 N N . SER A 1 120 ? -3.289 -4.363 11.945 1 93.44 120 SER A N 1
ATOM 966 C CA . SER A 1 120 ? -2.176 -4.625 12.852 1 93.44 120 SER A CA 1
ATOM 967 C C . SER A 1 120 ? -0.841 -4.27 12.211 1 93.44 120 SER A C 1
ATOM 969 O O . SER A 1 120 ? 0.016 -3.648 12.844 1 93.44 120 SER A O 1
ATOM 971 N N . TYR A 1 121 ? -0.646 -4.676 11.008 1 92.56 121 TYR A N 1
ATOM 972 C CA . TYR A 1 121 ? 0.522 -4.289 10.219 1 92.56 121 TYR A CA 1
ATOM 973 C C . TYR A 1 121 ? 0.659 -2.771 10.164 1 92.56 121 TYR A C 1
ATOM 975 O O . TYR A 1 121 ? 1.722 -2.227 10.469 1 92.56 121 TYR A O 1
ATOM 983 N N . TYR A 1 122 ? -0.418 -2.105 9.797 1 95.19 122 TYR A N 1
ATOM 984 C CA . TYR A 1 122 ? -0.391 -0.653 9.664 1 95.19 122 TYR A CA 1
ATOM 985 C C . TYR A 1 122 ? -0.072 0.009 11 1 95.19 122 TYR A C 1
ATOM 987 O O . TYR A 1 122 ? 0.725 0.948 11.055 1 95.19 122 TYR A O 1
ATOM 995 N N . ASN A 1 123 ? -0.731 -0.527 12 1 95.5 123 ASN A N 1
ATOM 996 C CA . ASN A 1 123 ? -0.545 0.021 13.344 1 95.5 123 ASN A CA 1
ATOM 997 C C . ASN A 1 123 ? 0.918 -0.025 13.773 1 95.5 123 ASN A C 1
ATOM 999 O O . ASN A 1 123 ? 1.457 0.967 14.266 1 95.5 123 ASN A O 1
ATOM 1003 N N . GLN A 1 124 ? 1.55 -1.083 13.578 1 94.69 124 GLN A N 1
ATOM 1004 C CA . GLN A 1 124 ? 2.955 -1.233 13.938 1 94.69 124 GLN A CA 1
ATOM 1005 C C . GLN A 1 124 ? 3.84 -0.329 13.086 1 94.69 124 GLN A C 1
ATOM 1007 O O . GLN A 1 124 ? 4.762 0.311 13.602 1 94.69 124 GLN A O 1
ATOM 1012 N N . LEU A 1 125 ? 3.549 -0.302 11.852 1 94.12 125 LEU A N 1
ATOM 1013 C CA . LEU A 1 125 ? 4.316 0.524 10.93 1 94.12 125 LEU A CA 1
ATOM 1014 C C . LEU A 1 125 ? 4.195 2 11.289 1 94.12 125 LEU A C 1
ATOM 1016 O O . LEU A 1 125 ? 5.207 2.699 11.406 1 94.12 125 LEU A O 1
ATOM 1020 N N . TRP A 1 126 ? 2.961 2.439 11.461 1 95 126 TRP A N 1
ATOM 1021 C CA . TRP A 1 126 ? 2.719 3.84 11.797 1 95 126 TRP A CA 1
ATOM 1022 C C . TRP A 1 126 ? 3.424 4.223 13.094 1 95 126 TRP A C 1
ATOM 1024 O O . TRP A 1 126 ? 4.062 5.273 13.172 1 95 126 TRP A O 1
ATOM 1034 N N . ASN A 1 127 ? 3.299 3.41 14.086 1 94.06 127 ASN A N 1
ATOM 1035 C CA . ASN A 1 127 ? 3.928 3.697 15.367 1 94.06 127 ASN A CA 1
ATOM 1036 C C . ASN A 1 127 ? 5.441 3.852 15.234 1 94.06 127 ASN A C 1
ATOM 1038 O O . ASN A 1 127 ? 6.027 4.777 15.797 1 94.06 127 ASN A O 1
ATOM 1042 N N . ARG A 1 128 ? 5.988 3.016 14.516 1 92.31 128 ARG A N 1
ATOM 1043 C CA . ARG A 1 128 ? 7.434 3.072 14.312 1 92.31 128 ARG A CA 1
ATOM 1044 C C . ARG A 1 128 ? 7.828 4.324 13.539 1 92.31 128 ARG A C 1
ATOM 1046 O O . ARG A 1 128 ? 8.781 5.016 13.906 1 92.31 128 ARG A O 1
ATOM 1053 N N . LEU A 1 129 ? 7.141 4.59 12.469 1 92.56 129 LEU A N 1
ATOM 1054 C CA . LEU A 1 129 ? 7.449 5.742 11.625 1 92.56 129 LEU A CA 1
ATOM 1055 C C . LEU A 1 129 ? 7.27 7.043 12.398 1 92.56 129 LEU A C 1
ATOM 1057 O O . LEU A 1 129 ? 8.117 7.938 12.328 1 92.56 129 LEU A O 1
ATOM 1061 N N . ALA A 1 130 ? 6.164 7.141 13.125 1 91.81 130 ALA A N 1
ATOM 1062 C CA . ALA A 1 130 ? 5.887 8.344 13.898 1 91.81 130 ALA A CA 1
ATOM 1063 C C . ALA A 1 130 ? 6.965 8.586 14.953 1 91.81 130 ALA A C 1
ATOM 1065 O O . ALA A 1 130 ? 7.457 9.703 15.102 1 91.81 130 ALA A O 1
ATOM 1066 N N . LYS A 1 131 ? 7.352 7.566 15.633 1 90.56 131 LYS A N 1
ATOM 1067 C CA . LYS A 1 131 ? 8.383 7.68 16.656 1 90.56 131 LYS A CA 1
ATOM 1068 C C . LYS A 1 131 ? 9.734 8.055 16.047 1 90.56 131 LYS A C 1
ATOM 1070 O O . LYS A 1 131 ? 10.453 8.891 16.578 1 90.56 131 LYS A O 1
ATOM 1075 N N . GLU A 1 132 ? 10.008 7.434 14.953 1 90.19 132 GLU A N 1
ATOM 1076 C CA . GLU A 1 132 ? 11.25 7.758 14.25 1 90.19 132 GLU A CA 1
ATOM 1077 C C . GLU A 1 132 ? 11.266 9.219 13.812 1 90.19 132 GLU A C 1
ATOM 1079 O O . GLU A 1 132 ? 12.273 9.906 13.961 1 90.19 132 GLU A O 1
ATOM 1084 N N . LEU A 1 133 ? 10.227 9.656 13.336 1 90.94 133 LEU A N 1
ATOM 1085 C CA . LEU A 1 133 ? 10.102 11.023 12.844 1 90.94 133 LEU A CA 1
ATOM 1086 C C . LEU A 1 133 ? 10.281 12.031 13.984 1 90.94 133 LEU A C 1
ATOM 1088 O O . LEU A 1 133 ? 11.062 12.977 13.859 1 90.94 133 LEU A O 1
ATOM 1092 N N . VAL A 1 134 ? 9.609 11.781 15.023 1 90.44 134 VAL A N 1
ATOM 1093 C CA . VAL A 1 134 ? 9.625 12.703 16.156 1 90.44 134 VAL A CA 1
ATOM 1094 C C . VAL A 1 134 ? 11.008 12.695 16.812 1 90.44 134 VAL A C 1
ATOM 1096 O O . VAL A 1 134 ? 11.523 13.75 17.188 1 90.44 134 VAL A O 1
ATOM 1099 N N . ASN A 1 135 ? 11.578 11.531 16.875 1 91.88 135 ASN A N 1
ATOM 1100 C CA . ASN A 1 135 ? 12.891 11.406 17.5 1 91.88 135 ASN A CA 1
ATOM 1101 C C . ASN A 1 135 ? 13.969 12.102 16.672 1 91.88 135 ASN A C 1
ATOM 1103 O O . ASN A 1 135 ? 14.852 12.766 17.219 1 91.88 135 ASN A O 1
ATOM 1107 N N . LYS A 1 136 ? 13.844 12.008 15.484 1 93 136 LYS A N 1
ATOM 1108 C CA . LYS A 1 136 ? 14.898 12.516 14.609 1 93 136 LYS A CA 1
ATOM 1109 C C . LYS A 1 136 ? 14.648 13.969 14.227 1 93 136 LYS A C 1
ATOM 1111 O O . LYS A 1 136 ? 15.586 14.75 14.078 1 93 136 LYS A O 1
ATOM 1116 N N . HIS A 1 137 ? 13.367 14.312 14.07 1 94.38 137 HIS A N 1
ATOM 1117 C CA . HIS A 1 137 ? 13.094 15.594 13.438 1 94.38 137 HIS A CA 1
ATOM 1118 C C . HIS A 1 137 ? 12.289 16.5 14.359 1 94.38 137 HIS A C 1
ATOM 1120 O O . HIS A 1 137 ? 12.219 17.719 14.141 1 94.38 137 HIS A O 1
ATOM 1126 N N . GLY A 1 138 ? 11.688 15.898 15.422 1 94.62 138 GLY A N 1
ATOM 1127 C CA . GLY A 1 138 ? 10.938 16.703 16.375 1 94.62 138 GLY A CA 1
ATOM 1128 C C . GLY A 1 138 ? 9.461 16.812 16.031 1 94.62 138 GLY A C 1
ATOM 1129 O O . GLY A 1 138 ? 9.047 16.422 14.938 1 94.62 138 GLY A O 1
ATOM 1130 N N . VAL A 1 139 ? 8.703 17.281 17 1 95.69 139 VAL A N 1
ATOM 1131 C CA . VAL A 1 139 ? 7.273 17.5 16.812 1 95.69 139 VAL A CA 1
ATOM 1132 C C . VAL A 1 139 ? 7.027 18.922 16.312 1 95.69 139 VAL A C 1
ATOM 1134 O O . VAL A 1 139 ? 7.867 19.812 16.5 1 95.69 139 VAL A O 1
ATOM 1137 N N . PRO A 1 140 ? 5.902 19.172 15.641 1 96.06 140 PRO A N 1
ATOM 1138 C CA . PRO A 1 140 ? 5.605 20.547 15.234 1 96.06 140 PRO A CA 1
ATOM 1139 C C . PRO A 1 140 ? 5.496 21.516 16.406 1 96.06 140 PRO A C 1
ATOM 1141 O O . PRO A 1 140 ? 5.129 21.094 17.516 1 96.06 140 PRO A O 1
ATOM 1144 N N . ASN A 1 141 ? 5.781 22.75 16.078 1 94.75 141 ASN A N 1
ATOM 1145 C CA . ASN A 1 141 ? 5.676 23.797 17.078 1 94.75 141 ASN A CA 1
ATOM 1146 C C . ASN A 1 141 ? 4.242 23.969 17.578 1 94.75 141 ASN A C 1
ATOM 1148 O O . ASN A 1 141 ? 4.016 24.281 18.75 1 94.75 141 ASN A O 1
ATOM 1152 N N . LEU A 1 142 ? 3.434 23.766 16.703 1 96.44 142 LEU A N 1
ATOM 1153 C CA . LEU A 1 142 ? 2.014 23.938 17 1 96.44 142 LEU A CA 1
ATOM 1154 C C . LEU A 1 142 ? 1.165 23.062 16.078 1 96.44 142 LEU A C 1
ATOM 1156 O O . LEU A 1 142 ? 1.43 22.984 14.875 1 96.44 142 LEU A O 1
ATOM 1160 N N . TYR A 1 143 ? 0.244 22.359 16.688 1 97.56 143 TYR A N 1
ATOM 1161 C CA . TYR A 1 143 ? -0.795 21.672 15.945 1 97.56 143 TYR A CA 1
ATOM 1162 C C . TYR A 1 143 ? -2.135 22.375 16.078 1 97.56 143 TYR A C 1
ATOM 1164 O O . TYR A 1 143 ? -2.723 22.422 17.156 1 97.56 143 TYR A O 1
ATOM 1172 N N . VAL A 1 144 ? -2.578 22.938 15 1 98.5 144 VAL A N 1
ATOM 1173 C CA . VAL A 1 144 ? -3.893 23.578 14.984 1 98.5 144 VAL A CA 1
ATOM 1174 C C . VAL A 1 144 ? -4.957 22.547 14.594 1 98.5 144 VAL A C 1
ATOM 1176 O O . VAL A 1 144 ? -4.949 22.031 13.469 1 98.5 144 VAL A O 1
ATOM 1179 N N . ILE A 1 145 ? -5.875 22.312 15.492 1 98.25 145 ILE A N 1
ATOM 1180 C CA . ILE A 1 145 ? -6.961 21.375 15.234 1 98.25 145 ILE A CA 1
ATOM 1181 C C . ILE A 1 145 ? -8.242 22.141 14.898 1 98.25 145 ILE A C 1
ATOM 1183 O O . ILE A 1 145 ? -8.836 22.766 15.766 1 98.25 145 ILE A O 1
ATOM 1187 N N . LEU A 1 146 ? -8.594 22.062 13.656 1 98 146 LEU A N 1
ATOM 1188 C CA . LEU A 1 146 ? -9.852 22.672 13.25 1 98 146 LEU A CA 1
ATOM 1189 C C . LEU A 1 146 ? -11.031 21.766 13.578 1 98 146 LEU A C 1
ATOM 1191 O O . LEU A 1 146 ? -11.031 20.578 13.219 1 98 146 LEU A O 1
ATOM 1195 N N . ASP A 1 147 ? -11.969 22.359 14.219 1 97.5 147 ASP A N 1
ATOM 1196 C CA . ASP A 1 147 ? -13.18 21.641 14.594 1 97.5 147 ASP A CA 1
ATOM 1197 C C . ASP A 1 147 ? -14.414 22.281 13.961 1 97.5 147 ASP A C 1
ATOM 1199 O O . ASP A 1 147 ? -14.383 23.438 13.57 1 97.5 147 ASP A O 1
ATOM 1203 N N . GLY A 1 148 ? -15.375 21.484 13.672 1 96.81 148 GLY A N 1
ATOM 1204 C CA . GLY A 1 148 ? -16.641 21.922 13.102 1 96.81 148 GLY A CA 1
ATOM 1205 C C . GLY A 1 148 ? -17.734 20.875 13.211 1 96.81 148 GLY A C 1
ATOM 1206 O O . GLY A 1 148 ? -17.453 19.672 13.328 1 96.81 148 GLY A O 1
ATOM 1207 N N . ASP A 1 149 ? -18.969 21.375 13.156 1 96.69 149 ASP A N 1
ATOM 1208 C CA . ASP A 1 149 ? -20.062 20.422 13.273 1 96.69 149 ASP A CA 1
ATOM 1209 C C . ASP A 1 149 ? -20.328 19.719 11.953 1 96.69 149 ASP A C 1
ATOM 1211 O O . ASP A 1 149 ? -19.719 20.031 10.93 1 96.69 149 ASP A O 1
ATOM 1215 N N . TRP A 1 150 ? -21.219 18.703 12 1 96.62 150 TRP A N 1
ATOM 1216 C CA . TRP A 1 150 ? -21.5 17.859 10.836 1 96.62 150 TRP A CA 1
ATOM 1217 C C . TRP A 1 150 ? -22.094 18.688 9.703 1 96.62 150 TRP A C 1
ATOM 1219 O O . TRP A 1 150 ? -21.781 18.469 8.531 1 96.62 150 TRP A O 1
ATOM 1229 N N . LYS A 1 151 ? -22.969 19.641 10.07 1 96.56 151 LYS A N 1
ATOM 1230 C CA . LYS A 1 151 ? -23.594 20.484 9.062 1 96.56 151 LYS A CA 1
ATOM 1231 C C . LYS A 1 151 ? -22.562 21.266 8.273 1 96.56 151 LYS A C 1
ATOM 1233 O O . LYS A 1 151 ? -22.656 21.391 7.051 1 96.56 151 LYS A O 1
ATOM 1238 N N . LEU A 1 152 ? -21.609 21.859 8.977 1 96.44 152 LEU A N 1
ATOM 1239 C CA . LEU A 1 152 ? -20.516 22.594 8.328 1 96.44 152 LEU A CA 1
ATOM 1240 C C . LEU A 1 152 ? -19.719 21.688 7.406 1 96.44 152 LEU A C 1
ATOM 1242 O O . LEU A 1 152 ? -19.406 22.062 6.273 1 96.44 152 LEU A O 1
ATOM 1246 N N . PHE A 1 153 ? -19.406 20.469 7.879 1 96.19 153 PHE A N 1
ATOM 1247 C CA . PHE A 1 153 ? -18.672 19.484 7.102 1 96.19 153 PHE A CA 1
ATOM 1248 C C . PHE A 1 153 ? -19.391 19.172 5.801 1 96.19 153 PHE A C 1
ATOM 1250 O O . PHE A 1 153 ? -18.812 19.266 4.719 1 96.19 153 PHE A O 1
ATOM 1257 N N . GLU A 1 154 ? -20.625 18.812 5.934 1 95.69 154 GLU A N 1
ATOM 1258 C CA . GLU A 1 154 ? -21.406 18.422 4.766 1 95.69 154 GLU A CA 1
ATOM 1259 C C . GLU A 1 154 ? -21.5 19.562 3.758 1 95.69 154 GLU A C 1
ATOM 1261 O O . GLU A 1 154 ? -21.281 19.359 2.561 1 95.69 154 GLU A O 1
ATOM 1266 N N . LYS A 1 155 ? -21.797 20.719 4.262 1 96.25 155 LYS A N 1
ATOM 1267 C CA . LYS A 1 155 ? -21.906 21.875 3.396 1 96.25 155 LYS A CA 1
ATOM 1268 C C . LYS A 1 155 ? -20.609 22.125 2.637 1 96.25 155 LYS A C 1
ATOM 1270 O O . LYS A 1 155 ? -20.625 22.312 1.418 1 96.25 155 LYS A O 1
ATOM 1275 N N . ARG A 1 156 ? -19.5 22.109 3.283 1 96.25 156 ARG A N 1
ATOM 1276 C CA . ARG A 1 156 ? -18.219 22.422 2.678 1 96.25 156 ARG A CA 1
ATOM 1277 C C . ARG A 1 156 ? -17.75 21.297 1.76 1 96.25 156 ARG A C 1
ATOM 1279 O O . ARG A 1 156 ? -17.109 21.547 0.742 1 96.25 156 ARG A O 1
ATOM 1286 N N . LEU A 1 157 ? -18.062 20.078 2.143 1 95.38 157 LEU A N 1
ATOM 1287 C CA . LEU A 1 157 ? -17.734 18.938 1.279 1 95.38 157 LEU A CA 1
ATOM 1288 C C . LEU A 1 157 ? -18.391 19.094 -0.085 1 95.38 157 LEU A C 1
ATOM 1290 O O . LEU A 1 157 ? -17.75 18.922 -1.118 1 95.38 157 LEU A O 1
ATOM 1294 N N . PHE A 1 158 ? -19.609 19.453 -0.076 1 94.94 158 PHE A N 1
ATOM 1295 C CA . PHE A 1 158 ? -20.359 19.578 -1.32 1 94.94 158 PHE A CA 1
ATOM 1296 C C . PHE A 1 158 ? -19.953 20.844 -2.072 1 94.94 158 PHE A C 1
ATOM 1298 O O . PHE A 1 158 ? -19.938 20.859 -3.305 1 94.94 158 PHE A O 1
ATOM 1305 N N . MET A 1 159 ? -19.562 21.844 -1.375 1 93.88 159 MET A N 1
ATOM 1306 C CA . MET A 1 159 ? -19.078 23.078 -2 1 93.88 159 MET A CA 1
ATOM 1307 C C . MET A 1 159 ? -17.734 22.844 -2.686 1 93.88 159 MET A C 1
ATOM 1309 O O . MET A 1 159 ? -17.469 23.391 -3.754 1 93.88 159 MET A O 1
ATOM 1313 N N . ARG A 1 160 ? -16.859 22.125 -2.031 1 89.69 160 ARG A N 1
ATOM 1314 C CA . ARG A 1 160 ? -15.555 21.812 -2.602 1 89.69 160 ARG A CA 1
ATOM 1315 C C . ARG A 1 160 ? -15.703 21.031 -3.906 1 89.69 160 ARG A C 1
ATOM 1317 O O . ARG A 1 160 ? -14.859 21.141 -4.797 1 89.69 160 ARG A O 1
ATOM 1324 N N . ASN A 1 161 ? -16.688 20.234 -4.031 1 88.88 161 ASN A N 1
ATOM 1325 C CA . ASN A 1 161 ? -17.188 19.625 -5.254 1 88.88 161 ASN A CA 1
ATOM 1326 C C . ASN A 1 161 ? -16.156 18.688 -5.871 1 88.88 161 ASN A C 1
ATOM 1328 O O . ASN A 1 161 ? -15.914 18.734 -7.074 1 88.88 161 ASN A O 1
ATOM 1332 N N . ARG A 1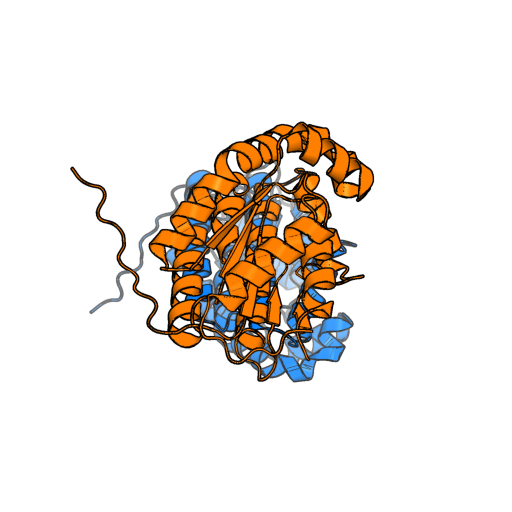 162 ? -15.5 17.922 -5.062 1 87.56 162 ARG A N 1
ATOM 1333 C CA . ARG A 1 162 ? -14.727 16.812 -5.609 1 87.56 162 ARG A CA 1
ATOM 1334 C C . ARG A 1 162 ? -15.641 15.68 -6.059 1 87.56 162 ARG A C 1
ATOM 1336 O O . ARG A 1 162 ? -16.297 15.039 -5.234 1 87.56 162 ARG A O 1
ATOM 1343 N N . LYS A 1 163 ? -15.602 15.422 -7.254 1 91.12 163 LYS A N 1
ATOM 1344 C CA . LYS A 1 163 ? -16.578 14.539 -7.875 1 91.12 163 LYS A CA 1
ATOM 1345 C C . LYS A 1 163 ? -16.625 13.188 -7.18 1 91.12 163 LYS A C 1
ATOM 1347 O O . LYS A 1 163 ? -17.703 12.672 -6.875 1 91.12 163 LYS A O 1
ATOM 1352 N N . VAL A 1 164 ? -15.547 12.625 -6.902 1 91.31 164 VAL A N 1
ATOM 1353 C CA . VAL A 1 164 ? -15.477 11.281 -6.34 1 91.31 164 VAL A CA 1
ATOM 1354 C C . VAL A 1 164 ? -16.094 11.273 -4.945 1 91.31 164 VAL A C 1
ATOM 1356 O O . VAL A 1 164 ? -16.734 10.289 -4.547 1 91.31 164 VAL A O 1
ATOM 1359 N N . GLU A 1 165 ? -15.914 12.305 -4.168 1 92.06 165 GLU A N 1
ATOM 1360 C CA . GLU A 1 165 ? -16.469 12.406 -2.824 1 92.06 165 GLU A CA 1
ATOM 1361 C C . GLU A 1 165 ? -17.984 12.578 -2.867 1 92.06 165 GLU A C 1
ATOM 1363 O O . GLU A 1 165 ? -18.719 11.898 -2.137 1 92.06 165 GLU A O 1
ATOM 1368 N N . ILE A 1 166 ? -18.359 13.391 -3.807 1 94.25 166 ILE A N 1
ATOM 1369 C CA . ILE A 1 166 ? -19.781 13.703 -3.904 1 94.25 166 ILE A CA 1
ATOM 1370 C C . ILE A 1 166 ? -20.547 12.492 -4.445 1 94.25 166 ILE A C 1
ATOM 1372 O O . ILE A 1 166 ? -21.578 12.102 -3.893 1 94.25 166 ILE A O 1
ATOM 1376 N N . ASP A 1 167 ? -20.016 11.914 -5.473 1 95.5 167 ASP A N 1
ATOM 1377 C CA . ASP A 1 167 ? -20.672 10.781 -6.129 1 95.5 167 ASP A CA 1
ATOM 1378 C C . ASP A 1 167 ? -20.766 9.586 -5.191 1 95.5 167 ASP A C 1
ATOM 1380 O O . ASP A 1 167 ? -21.656 8.742 -5.344 1 95.5 167 ASP A O 1
ATOM 1384 N N . ASN A 1 168 ? -19.922 9.523 -4.227 1 96.5 168 ASN A N 1
ATOM 1385 C CA . ASN A 1 168 ? -19.891 8.359 -3.346 1 96.5 168 ASN A CA 1
ATOM 1386 C C . ASN A 1 168 ? -20.203 8.742 -1.903 1 96.5 168 ASN A C 1
ATOM 1388 O O . ASN A 1 168 ? -19.859 8.008 -0.973 1 96.5 168 ASN A O 1
ATOM 1392 N N . PHE A 1 169 ? -20.766 9.914 -1.659 1 95.75 169 PHE A N 1
ATOM 1393 C CA . PHE A 1 169 ? -21.031 10.438 -0.321 1 95.75 169 PHE A CA 1
ATOM 1394 C C . PHE A 1 169 ? -21.875 9.453 0.486 1 95.75 169 PHE A C 1
ATOM 1396 O O . PHE A 1 169 ? -21.516 9.109 1.614 1 95.75 169 PHE A O 1
ATOM 1403 N N . THR A 1 170 ? -22.938 8.969 -0.074 1 96.19 170 THR A N 1
ATOM 1404 C CA . THR A 1 170 ? -23.859 8.094 0.636 1 96.19 170 THR A CA 1
ATOM 1405 C C . THR A 1 170 ? -23.172 6.805 1.067 1 96.19 170 THR A C 1
ATOM 1407 O O . THR A 1 170 ? -23.344 6.352 2.201 1 96.19 170 THR A O 1
ATOM 1410 N N . LYS A 1 171 ? -22.359 6.246 0.233 1 95.69 171 LYS A N 1
ATOM 1411 C CA . LYS A 1 171 ? -21.641 5.004 0.516 1 95.69 171 LYS A CA 1
ATOM 1412 C C . LYS A 1 171 ? -20.625 5.199 1.639 1 95.69 171 LYS A C 1
ATOM 1414 O O . LYS A 1 171 ? -20.219 4.234 2.295 1 95.69 171 LYS A O 1
ATOM 1419 N N . ASN A 1 172 ? -20.219 6.438 1.859 1 96.69 172 ASN A N 1
ATOM 1420 C CA . ASN A 1 172 ? -19.156 6.711 2.824 1 96.69 172 ASN A CA 1
ATOM 1421 C C . ASN A 1 172 ? -19.672 7.523 4.008 1 96.69 172 ASN A C 1
ATOM 1423 O O . ASN A 1 172 ? -18.891 8.016 4.816 1 96.69 172 ASN A O 1
ATOM 1427 N N . GLN A 1 173 ? -20.891 7.723 4.113 1 96.06 173 GLN A N 1
ATOM 1428 C CA . GLN A 1 173 ? -21.469 8.586 5.137 1 96.06 173 GLN A CA 1
ATOM 1429 C C . GLN A 1 173 ? -21.109 8.102 6.535 1 96.06 173 GLN A C 1
ATOM 1431 O O . GLN A 1 173 ? -20.75 8.906 7.398 1 96.06 173 GLN A O 1
ATOM 1436 N N . LEU A 1 174 ? -21.25 6.797 6.758 1 94.94 174 LEU A N 1
ATOM 1437 C CA . LEU A 1 174 ? -20.922 6.25 8.07 1 94.94 174 LEU A CA 1
ATOM 1438 C C . LEU A 1 174 ? -19.453 6.461 8.391 1 94.94 174 LEU A C 1
ATOM 1440 O O . LEU A 1 174 ? -19.094 6.762 9.531 1 94.94 174 LEU A O 1
ATOM 1444 N N . TYR A 1 175 ? -18.656 6.281 7.465 1 95.25 175 TYR A N 1
ATOM 1445 C CA . TYR A 1 175 ? -17.234 6.531 7.609 1 95.25 175 TYR A CA 1
ATOM 1446 C C . TYR A 1 175 ? -16.969 7.98 8.008 1 95.25 175 TYR A C 1
ATOM 1448 O O . TYR A 1 175 ? -16.234 8.242 8.969 1 95.25 175 TYR A O 1
ATOM 1456 N N .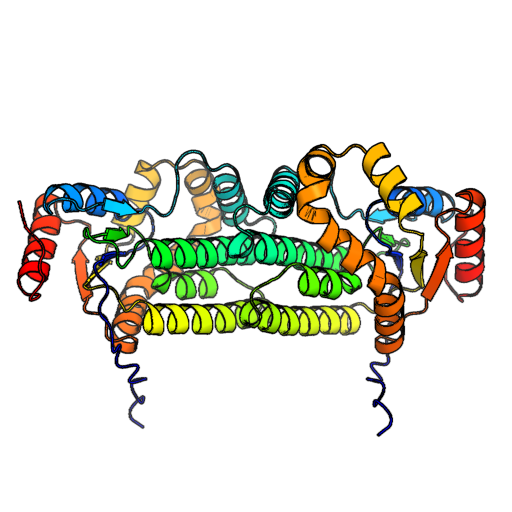 PHE A 1 176 ? -17.594 8.906 7.324 1 96 176 PHE A N 1
ATOM 1457 C CA . PHE A 1 176 ? -17.453 10.32 7.629 1 96 176 PHE A CA 1
ATOM 1458 C C . PHE A 1 176 ? -17.969 10.633 9.023 1 96 176 PHE A C 1
ATOM 1460 O O . PHE A 1 176 ? -17.344 11.398 9.766 1 96 176 PHE A O 1
ATOM 1467 N N . GLN A 1 177 ? -19.031 10.062 9.328 1 96.19 177 GLN A N 1
ATOM 1468 C CA . GLN A 1 177 ? -19.641 10.305 10.633 1 96.19 177 GLN A CA 1
ATOM 1469 C C . GLN A 1 177 ? -18.75 9.789 11.766 1 96.19 177 GLN A C 1
ATOM 1471 O O . GLN A 1 177 ? -18.594 10.461 12.781 1 96.19 177 GLN A O 1
ATOM 1476 N N . ASN A 1 178 ? -18.219 8.617 11.578 1 95 178 ASN A N 1
ATOM 1477 C CA . ASN A 1 178 ? -17.328 8.055 12.586 1 95 178 ASN A CA 1
ATOM 1478 C C . ASN A 1 178 ? -16.078 8.914 12.773 1 95 178 ASN A C 1
ATOM 1480 O O . ASN A 1 178 ? -15.664 9.18 13.906 1 95 178 ASN A O 1
ATOM 1484 N N . LEU A 1 179 ? -15.547 9.312 11.703 1 95.12 179 LEU A N 1
ATOM 1485 C CA . LEU A 1 179 ? -14.383 10.18 11.773 1 95.12 179 LEU A CA 1
ATOM 1486 C C . LEU A 1 179 ? -14.719 11.492 12.477 1 95.12 179 LEU A C 1
ATOM 1488 O O . LEU A 1 179 ? -13.977 11.945 13.344 1 95.12 179 LEU A O 1
ATOM 1492 N N . HIS A 1 180 ? -15.812 12.008 12.031 1 95.69 180 HIS A N 1
ATOM 1493 C CA . HIS A 1 180 ? -16.234 13.281 12.594 1 95.69 180 HIS A CA 1
ATOM 1494 C C . HIS A 1 180 ? -16.422 13.188 14.102 1 95.69 180 HIS A C 1
ATOM 1496 O O . HIS A 1 180 ? -16.031 14.102 14.836 1 95.69 180 HIS A O 1
ATOM 1502 N N . ARG A 1 181 ? -16.922 12.133 14.539 1 95.25 181 ARG A N 1
ATOM 1503 C CA . ARG A 1 181 ? -17.25 11.938 15.945 1 95.25 181 ARG A CA 1
ATOM 1504 C C . ARG A 1 181 ? -15.984 11.867 16.797 1 95.25 181 ARG A C 1
ATOM 1506 O O . ARG A 1 181 ? -15.969 12.352 17.938 1 95.25 181 ARG A O 1
ATOM 1513 N N . VAL A 1 182 ? -14.961 11.352 16.266 1 95.44 182 VAL A N 1
ATOM 1514 C CA . VAL A 1 182 ? -13.852 10.992 17.141 1 95.44 182 VAL A CA 1
ATOM 1515 C C . VAL A 1 182 ? -12.633 11.852 16.812 1 95.44 182 VAL A C 1
ATOM 1517 O O . VAL A 1 182 ? -11.68 11.906 17.594 1 95.44 182 VAL A O 1
ATOM 1520 N N . TYR A 1 183 ? -12.578 12.609 15.789 1 96.81 183 TYR A N 1
ATOM 1521 C CA . TYR A 1 183 ? -11.367 13.242 15.273 1 96.81 183 TYR A CA 1
ATOM 1522 C C . TYR A 1 183 ? -10.742 14.164 16.312 1 96.81 183 TYR A C 1
ATOM 1524 O O . TYR A 1 183 ? -9.578 14 16.672 1 96.81 183 TYR A O 1
ATOM 1532 N N . THR A 1 184 ? -11.492 15.117 16.781 1 96.88 184 THR A N 1
ATOM 1533 C CA . THR A 1 184 ? -10.945 16.156 17.656 1 96.88 184 THR A CA 1
ATOM 1534 C C . THR A 1 184 ? -10.398 15.531 18.938 1 96.88 184 THR A C 1
ATOM 1536 O O . THR A 1 184 ? -9.266 15.82 19.344 1 96.88 184 THR A O 1
ATOM 1539 N N . GLY A 1 185 ? -11.195 14.664 19.531 1 96.44 185 GLY A N 1
ATOM 1540 C CA . GLY A 1 185 ? -10.734 14.008 20.75 1 96.44 185 GLY A CA 1
ATOM 1541 C C . GLY A 1 185 ? -9.5 13.148 20.531 1 96.44 185 GLY A C 1
ATOM 1542 O O . GLY A 1 185 ? -8.594 13.141 21.359 1 96.44 185 GLY A O 1
ATOM 1543 N N . PHE A 1 186 ? -9.484 12.531 19.469 1 95.75 186 PHE A N 1
ATOM 1544 C CA . PHE A 1 186 ? -8.336 11.688 19.141 1 95.75 186 PHE A CA 1
ATOM 1545 C C . PHE A 1 186 ? -7.078 12.539 18.969 1 95.75 186 PHE A C 1
ATOM 1547 O O . PHE A 1 186 ? -6.016 12.195 19.484 1 95.75 186 PHE A O 1
ATOM 1554 N N . MET A 1 187 ? -7.223 13.633 18.25 1 96.69 187 MET A N 1
ATOM 1555 C CA . MET A 1 187 ? -6.047 14.461 17.984 1 96.69 187 MET A CA 1
ATOM 1556 C C . MET A 1 187 ? -5.559 15.133 19.266 1 96.69 187 MET A C 1
ATOM 1558 O O . MET A 1 187 ? -4.352 15.312 19.453 1 96.69 187 MET A O 1
ATOM 1562 N N . GLU A 1 188 ? -6.414 15.5 20.047 1 96.62 188 GLU A N 1
ATOM 1563 C CA . GLU A 1 188 ? -6.004 16.016 21.359 1 96.62 188 GLU A CA 1
ATOM 1564 C C . GLU A 1 188 ? -5.16 15 22.109 1 96.62 188 GLU A C 1
ATOM 1566 O O . GLU A 1 188 ? -4.117 15.344 22.672 1 96.62 188 GLU A O 1
ATOM 1571 N N . ALA A 1 189 ? -5.668 13.836 22.141 1 95.81 189 ALA A N 1
ATOM 1572 C CA . ALA A 1 189 ? -4.953 12.766 22.844 1 95.81 189 ALA A CA 1
ATOM 1573 C C . ALA A 1 189 ? -3.572 12.539 22.234 1 95.81 189 ALA A C 1
ATOM 1575 O O . ALA A 1 189 ? -2.588 12.367 22.953 1 95.81 189 ALA A O 1
ATOM 1576 N N . VAL A 1 190 ? -3.531 12.555 20.969 1 93.94 190 VAL A N 1
ATOM 1577 C CA . VAL A 1 190 ? -2.271 12.352 20.25 1 93.94 190 VAL A CA 1
ATOM 1578 C C . VAL A 1 190 ? -1.296 13.477 20.609 1 93.94 190 VAL A C 1
ATOM 1580 O O . VAL A 1 190 ? -0.128 13.227 20.906 1 93.94 190 VAL A O 1
ATOM 1583 N N . CYS A 1 191 ? -1.755 14.703 20.547 1 94.81 191 CYS A N 1
ATOM 1584 C CA . CYS A 1 191 ? -0.907 15.844 20.875 1 94.81 191 CYS A CA 1
ATOM 1585 C C . CYS A 1 191 ? -0.385 15.734 22.297 1 94.81 191 CYS A C 1
ATOM 1587 O O . CYS A 1 191 ? 0.794 15.992 22.547 1 94.81 191 CYS A O 1
ATOM 1589 N N . ASN A 1 192 ? -1.197 15.305 23.141 1 94.88 192 ASN A N 1
ATOM 1590 C CA . ASN A 1 192 ? -0.79 15.141 24.531 1 94.88 192 ASN A CA 1
ATOM 1591 C C . ASN A 1 192 ? 0.247 14.031 24.688 1 94.88 192 ASN A C 1
ATOM 1593 O O . ASN A 1 192 ? 1.233 14.188 25.406 1 94.88 192 ASN A O 1
ATOM 1597 N N . ASP A 1 193 ? 0.011 12.977 24.031 1 91.56 193 ASP A N 1
ATOM 1598 C CA . ASP A 1 193 ? 0.909 11.828 24.125 1 91.56 193 ASP A CA 1
ATOM 1599 C C . ASP A 1 193 ? 2.295 12.172 23.578 1 91.56 193 ASP A C 1
ATOM 1601 O O . ASP A 1 193 ? 3.309 11.727 24.125 1 91.56 193 ASP A O 1
ATOM 1605 N N . PHE A 1 194 ? 2.301 12.961 22.562 1 92.06 194 PHE A N 1
ATOM 1606 C CA . PHE A 1 194 ? 3.57 13.266 21.906 1 92.06 194 PHE A CA 1
ATOM 1607 C C . PHE A 1 194 ? 4.148 14.578 22.438 1 92.06 194 PHE A C 1
ATOM 1609 O O . PHE A 1 194 ? 5.246 14.977 22.062 1 92.06 194 PHE A O 1
ATOM 1616 N N . GLY A 1 195 ? 3.369 15.211 23.266 1 92.38 195 GLY A N 1
ATOM 1617 C CA . GLY A 1 195 ? 3.822 16.484 23.828 1 92.38 195 GLY A CA 1
ATOM 1618 C C . GLY A 1 195 ? 3.795 17.609 22.812 1 92.38 195 GLY A C 1
ATOM 1619 O O . GLY A 1 195 ? 4.691 18.453 22.797 1 92.38 195 GLY A O 1
ATOM 1620 N N . ILE A 1 196 ? 2.889 17.594 21.953 1 94.5 196 ILE A N 1
ATOM 1621 C CA . ILE A 1 196 ? 2.744 18.625 20.938 1 94.5 196 ILE A CA 1
ATOM 1622 C C . ILE A 1 196 ? 1.828 19.734 21.469 1 94.5 196 ILE A C 1
ATOM 1624 O O . ILE A 1 196 ? 0.721 19.469 21.922 1 94.5 196 ILE A O 1
ATOM 1628 N N . ASN A 1 197 ? 2.359 20.938 21.406 1 95.31 197 ASN A N 1
ATOM 1629 C CA . ASN A 1 197 ? 1.458 22.047 21.672 1 95.31 197 ASN A CA 1
ATOM 1630 C C . ASN A 1 197 ? 0.343 22.125 20.625 1 95.31 197 ASN A C 1
ATOM 1632 O O . ASN A 1 197 ? 0.591 21.953 19.438 1 95.31 197 ASN A O 1
ATOM 1636 N N . TYR A 1 198 ? -0.903 22.297 21.203 1 96.88 198 TYR A N 1
ATOM 1637 C CA . TYR A 1 198 ? -1.994 22.328 20.234 1 96.88 198 TYR A CA 1
ATOM 1638 C C . TYR A 1 198 ? -3.061 23.344 20.656 1 96.88 198 TYR A C 1
ATOM 1640 O O . TYR A 1 198 ? -3.049 23.828 21.781 1 96.88 198 TYR A O 1
ATOM 1648 N N . CYS A 1 199 ? -3.875 23.75 19.688 1 97.75 199 CYS A N 1
ATOM 1649 C CA . CYS A 1 199 ? -5.098 24.5 19.938 1 97.75 199 CYS A CA 1
ATOM 1650 C C . CYS A 1 199 ? -6.242 23.984 19.078 1 97.75 199 CYS A C 1
ATOM 1652 O O . CYS A 1 199 ? -6.016 23.453 17.984 1 97.75 199 CYS A O 1
ATOM 1654 N N . ILE A 1 200 ? -7.406 24.078 19.656 1 98.31 200 ILE A N 1
ATOM 1655 C CA . ILE A 1 200 ? -8.617 23.703 18.938 1 98.31 200 ILE A CA 1
ATOM 1656 C C . ILE A 1 200 ? -9.383 24.953 18.531 1 98.31 200 ILE A C 1
ATOM 1658 O O . ILE A 1 200 ? -9.695 25.812 19.359 1 98.31 200 ILE A O 1
ATOM 1662 N N . ILE A 1 201 ? -9.617 25.094 17.234 1 98.5 201 ILE A N 1
ATOM 1663 C CA . ILE A 1 201 ? -10.258 26.297 16.719 1 98.5 201 ILE A CA 1
ATOM 1664 C C . ILE A 1 201 ? -11.516 25.922 15.938 1 98.5 201 ILE A C 1
ATOM 1666 O O . ILE A 1 201 ? -11.516 24.953 15.172 1 98.5 201 ILE A O 1
ATOM 1670 N N . ASP A 1 202 ? -12.594 26.656 16.125 1 98.19 202 ASP A N 1
ATOM 1671 C CA . ASP A 1 202 ? -13.836 26.469 15.391 1 98.19 202 ASP A CA 1
ATOM 1672 C C . ASP A 1 202 ? -13.688 26.906 13.93 1 98.19 202 ASP A C 1
ATOM 1674 O O . ASP A 1 202 ? -13.469 28.094 13.656 1 98.19 202 ASP A O 1
ATOM 1678 N N . ALA A 1 203 ? -13.914 25.984 13.047 1 97.75 203 ALA A N 1
ATOM 1679 C CA . ALA A 1 203 ? -13.719 26.234 11.625 1 97.75 203 ALA A CA 1
ATOM 1680 C C . ALA A 1 203 ? -14.812 27.141 11.078 1 97.75 203 ALA A C 1
ATOM 1682 O O . ALA A 1 203 ? -14.68 27.688 9.977 1 97.75 203 ALA A O 1
ATOM 1683 N N . LYS A 1 204 ? -15.828 27.344 11.805 1 96.44 204 LYS A N 1
ATOM 1684 C CA . LYS A 1 204 ? -16.922 28.203 11.383 1 96.44 204 LYS A CA 1
ATOM 1685 C C . LYS A 1 204 ? -16.547 29.672 11.469 1 96.44 204 LYS A C 1
ATOM 1687 O O . LYS A 1 204 ? -17.188 30.516 10.844 1 96.44 204 LYS A O 1
ATOM 1692 N N . LEU A 1 205 ? -15.539 29.969 12.266 1 97.94 205 LEU A N 1
ATOM 1693 C CA . LEU A 1 205 ? -15.109 31.359 12.43 1 97.94 205 LEU A CA 1
ATOM 1694 C C . LEU A 1 205 ? -14.547 31.906 11.125 1 97.94 205 LEU A C 1
ATOM 1696 O O . LEU A 1 205 ? -14.031 31.156 10.289 1 97.94 205 LEU A O 1
ATOM 1700 N N . PRO A 1 206 ? -14.68 33.281 10.984 1 97.56 206 PRO A N 1
ATOM 1701 C CA . PRO A 1 206 ? -14.047 33.875 9.805 1 97.56 206 PRO A CA 1
ATOM 1702 C C . PRO A 1 206 ? -12.547 33.594 9.742 1 97.56 206 PRO A C 1
ATOM 1704 O O . PRO A 1 206 ? -11.875 33.594 10.773 1 97.56 206 PRO A O 1
ATOM 1707 N N . ILE A 1 207 ? -12.047 33.469 8.578 1 97.81 207 ILE A N 1
ATOM 1708 C CA . ILE A 1 207 ? -10.656 33.125 8.344 1 97.81 207 ILE A CA 1
ATOM 1709 C C . ILE A 1 207 ? -9.742 34.125 9.062 1 97.81 207 ILE A C 1
ATOM 1711 O O . ILE A 1 207 ? -8.75 33.719 9.688 1 97.81 207 ILE A O 1
ATOM 1715 N N . VAL A 1 208 ? -10.062 35.375 9.023 1 97.69 208 VAL A N 1
ATOM 1716 C CA . VAL A 1 208 ? -9.25 36.438 9.641 1 97.69 208 VAL A CA 1
ATOM 1717 C C . VAL A 1 208 ? -9.148 36.188 11.141 1 97.69 208 VAL A C 1
ATOM 1719 O O . VAL A 1 208 ? -8.086 36.375 11.742 1 97.69 208 VAL A O 1
ATOM 1722 N N . THR A 1 209 ? -10.242 35.719 11.711 1 98.5 209 THR A N 1
ATOM 1723 C CA . THR A 1 209 ? -10.273 35.469 13.141 1 98.5 209 THR A CA 1
ATOM 1724 C C . THR A 1 209 ? -9.422 34.219 13.477 1 98.5 209 THR A C 1
ATOM 1726 O O . THR A 1 209 ? -8.68 34.25 14.461 1 98.5 209 THR A O 1
ATOM 1729 N N . ILE A 1 210 ? -9.555 33.219 12.672 1 98.56 210 ILE A N 1
ATOM 1730 C CA . ILE A 1 210 ? -8.789 32 12.867 1 98.56 210 ILE A CA 1
ATOM 1731 C C . ILE A 1 210 ? -7.293 32.312 12.781 1 98.56 210 ILE A C 1
ATOM 1733 O O . ILE A 1 210 ? -6.516 31.891 13.641 1 98.56 210 ILE A O 1
ATOM 1737 N N . ILE A 1 211 ? -6.902 33.094 11.781 1 98.5 211 ILE A N 1
ATOM 1738 C CA . ILE A 1 211 ? -5.5 33.438 11.57 1 98.5 211 ILE A CA 1
ATOM 1739 C C . ILE A 1 211 ? -4.973 34.219 12.766 1 98.5 211 ILE A C 1
ATOM 1741 O O . ILE A 1 211 ? -3.873 33.938 13.258 1 98.5 211 ILE A O 1
ATOM 1745 N N . LYS A 1 212 ? -5.75 35.125 13.227 1 97.75 212 LYS A N 1
ATOM 1746 C CA . LYS A 1 212 ? -5.359 35.906 14.383 1 97.75 212 LYS A CA 1
ATOM 1747 C C . LYS A 1 212 ? -5.137 35.031 15.609 1 97.75 212 LYS A C 1
ATOM 1749 O O . LYS A 1 212 ? -4.172 35.219 16.344 1 97.75 212 LYS A O 1
ATOM 1754 N N . MET A 1 213 ? -6.027 34.094 15.805 1 98.06 213 MET A N 1
ATOM 1755 C CA . MET A 1 213 ? -5.922 33.188 16.953 1 98.06 213 MET A CA 1
ATOM 1756 C C . MET A 1 213 ? -4.652 32.344 16.859 1 98.06 213 MET A C 1
ATOM 1758 O O . MET A 1 213 ? -3.973 32.156 17.859 1 98.06 213 MET A O 1
ATOM 1762 N N . ILE A 1 214 ? -4.359 31.891 15.672 1 98 214 ILE A N 1
ATOM 1763 C CA . ILE A 1 214 ? -3.172 31.062 15.477 1 98 214 ILE A CA 1
ATOM 1764 C C . ILE A 1 214 ? -1.919 31.906 15.719 1 98 214 ILE A C 1
ATOM 1766 O O . ILE A 1 214 ? -1.001 31.469 16.422 1 98 214 ILE A O 1
ATOM 1770 N N . LEU A 1 215 ? -1.892 33.125 15.172 1 96.56 215 LEU A N 1
ATOM 1771 C CA . LEU A 1 215 ? -0.736 34 15.312 1 96.56 215 LEU A CA 1
ATOM 1772 C C . LEU A 1 215 ? -0.494 34.344 16.781 1 96.56 215 LEU A C 1
ATOM 1774 O O . LEU A 1 215 ? 0.653 34.406 17.219 1 96.56 215 LEU A O 1
ATOM 1778 N N . GLU A 1 216 ? -1.549 34.562 17.484 1 95.12 216 GLU A N 1
ATOM 1779 C CA . GLU A 1 216 ? -1.425 34.844 18.906 1 95.12 216 GLU A CA 1
ATOM 1780 C C . GLU A 1 216 ? -0.798 33.688 19.656 1 95.12 216 GLU A C 1
ATOM 1782 O O . GLU A 1 216 ? 0.041 33.875 20.547 1 95.12 216 GLU A O 1
ATOM 1787 N N . LYS A 1 217 ? -1.23 32.5 19.281 1 95.31 217 LYS A N 1
ATOM 1788 C CA . LYS A 1 217 ? -0.663 31.312 19.891 1 95.31 217 LYS A CA 1
ATOM 1789 C C . LYS A 1 217 ? 0.812 31.156 19.547 1 95.31 217 LYS A C 1
ATOM 1791 O O . LYS A 1 217 ? 1.621 30.766 20.375 1 95.3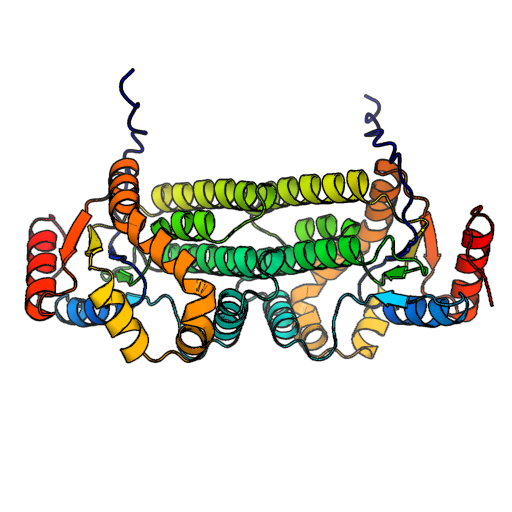1 217 LYS A O 1
ATOM 1796 N N . LEU A 1 218 ? 1.147 31.453 18.328 1 94.88 218 LEU A N 1
ATOM 1797 C CA . LEU A 1 218 ? 2.52 31.312 17.859 1 94.88 218 LEU A CA 1
ATOM 1798 C C . LEU A 1 218 ? 3.434 32.344 18.516 1 94.88 218 LEU A C 1
ATOM 1800 O O . LEU A 1 218 ? 4.586 32.031 18.828 1 94.88 218 LEU A O 1
ATOM 1804 N N . LYS A 1 219 ? 2.934 33.5 18.703 1 90.19 219 LYS A N 1
ATOM 1805 C CA . LYS A 1 219 ? 3.713 34.562 19.328 1 90.19 219 LYS A CA 1
ATOM 1806 C C . LYS A 1 219 ? 4.027 34.219 20.781 1 90.19 219 LYS A C 1
ATOM 1808 O O . LYS A 1 219 ? 5.02 34.719 21.328 1 90.19 219 LYS A O 1
ATOM 1813 N N . LEU A 1 220 ? 3.184 33.406 21.312 1 88.12 220 LEU A N 1
ATOM 1814 C CA . LEU A 1 220 ? 3.41 33 22.688 1 88.12 220 LEU A CA 1
ATOM 1815 C C . LEU A 1 220 ? 4.523 31.953 22.766 1 88.12 220 LEU A C 1
ATOM 1817 O O . LEU A 1 220 ? 5.059 31.688 23.844 1 88.12 220 LEU A O 1
ATOM 1821 N N . GLN A 1 221 ? 4.75 31.469 21.578 1 81.44 221 GLN A N 1
ATOM 1822 C CA . GLN A 1 221 ? 5.809 30.469 21.516 1 81.44 221 GLN A CA 1
ATOM 1823 C C . GLN A 1 221 ? 7.164 31.109 21.25 1 81.44 221 GLN A C 1
ATOM 1825 O O . GLN A 1 221 ? 7.238 32.219 20.719 1 81.44 221 GLN A O 1
ATOM 1830 N N . LYS A 1 222 ? 8.211 31.234 21.953 1 76.44 222 LYS A N 1
ATOM 1831 C CA . LYS A 1 222 ? 9.539 31.812 21.75 1 76.44 222 LYS A CA 1
ATOM 1832 C C . LYS A 1 222 ? 10.164 31.312 20.453 1 76.44 222 LYS A C 1
ATOM 1834 O O . LYS A 1 222 ? 11.203 30.656 20.469 1 76.44 222 LYS A O 1
ATOM 1839 N N . LEU A 1 223 ? 9.445 31.672 19.266 1 81.06 223 LEU A N 1
ATOM 1840 C CA . LEU A 1 223 ? 9.938 31.25 17.953 1 81.06 223 LEU A CA 1
ATOM 1841 C C . LEU A 1 223 ? 10.75 32.375 17.297 1 81.06 223 LEU A C 1
ATOM 1843 O O . LEU A 1 223 ? 10.555 33.531 17.609 1 81.06 223 LEU A O 1
ATOM 1847 N N . ASP A 1 224 ? 11.695 31.906 16.484 1 83.12 224 ASP A N 1
ATOM 1848 C CA . ASP A 1 224 ? 12.469 32.875 15.711 1 83.12 224 ASP A CA 1
ATOM 1849 C C . ASP A 1 224 ? 11.789 33.156 14.383 1 83.12 224 ASP A C 1
ATOM 1851 O O . ASP A 1 224 ? 12.43 33.125 13.328 1 83.12 224 ASP A O 1
ATOM 1855 N N . TRP A 1 225 ? 10.469 33.281 14.414 1 90.94 225 TRP A N 1
ATOM 1856 C CA . TRP A 1 225 ? 9.719 33.594 13.195 1 90.94 225 TRP A CA 1
ATOM 1857 C C . TRP A 1 225 ? 9.398 35.094 13.109 1 90.94 225 TRP A C 1
ATOM 1859 O O . TRP A 1 225 ? 9.141 35.719 14.133 1 90.94 225 TRP A O 1
ATOM 1869 N N . LYS A 1 226 ? 9.484 35.594 11.961 1 91.12 226 LYS A N 1
ATOM 1870 C CA . LYS A 1 226 ? 9.062 36.969 11.734 1 91.12 226 LYS A CA 1
ATOM 1871 C C . LYS A 1 226 ? 7.629 37.031 11.219 1 91.12 226 LYS A C 1
ATOM 1873 O O . LYS A 1 226 ? 7.312 36.469 10.18 1 91.12 226 LYS A O 1
ATOM 1878 N N . PHE A 1 227 ? 6.844 37.75 11.969 1 90.31 227 PHE A N 1
ATOM 1879 C CA . PHE A 1 227 ? 5.434 37.875 11.609 1 90.31 227 PHE A CA 1
ATOM 1880 C C . PHE A 1 227 ? 5.16 39.188 10.875 1 90.31 227 PHE A C 1
ATOM 1882 O O . PHE A 1 227 ? 5.727 40.219 11.227 1 90.31 227 PHE A O 1
ATOM 1889 N N . ILE A 1 228 ? 4.355 39.062 9.828 1 85.69 228 ILE A N 1
ATOM 1890 C CA . ILE A 1 228 ? 4.035 40.219 8.984 1 85.69 228 ILE A CA 1
ATOM 1891 C C . ILE A 1 228 ? 2.676 40.781 9.383 1 85.69 228 ILE A C 1
ATOM 1893 O O . ILE A 1 228 ? 1.725 40.031 9.609 1 85.69 228 ILE A O 1
ATOM 1897 N N . MET B 1 1 ? 23.219 -27.984 14.562 1 23.95 1 MET B N 1
ATOM 1898 C CA . MET B 1 1 ? 21.859 -27.641 14.953 1 23.95 1 MET B CA 1
ATOM 1899 C C . MET B 1 1 ? 20.922 -27.688 13.75 1 23.95 1 MET B C 1
ATOM 1901 O O . MET B 1 1 ? 21.141 -26.984 12.766 1 23.95 1 MET B O 1
ATOM 1905 N N . GLN B 1 2 ? 20.234 -28.812 13.492 1 23.58 2 GLN B N 1
ATOM 1906 C CA . GLN B 1 2 ? 19.422 -29.172 12.32 1 23.58 2 GLN B CA 1
ATOM 1907 C C . GLN B 1 2 ? 18.234 -28.219 12.172 1 23.58 2 GLN B C 1
ATOM 1909 O O . GLN B 1 2 ? 17.547 -27.906 13.148 1 23.58 2 GLN B O 1
ATOM 1914 N N . LEU B 1 3 ? 18.188 -27.297 11.211 1 29.22 3 LEU B N 1
ATOM 1915 C CA . LEU B 1 3 ? 17.156 -26.312 10.914 1 29.22 3 LEU B CA 1
ATOM 1916 C C . LEU B 1 3 ? 15.766 -26.922 11.016 1 29.22 3 LEU B C 1
ATOM 1918 O O . LEU B 1 3 ? 15.469 -27.906 10.336 1 29.22 3 LEU B O 1
ATOM 1922 N N . LYS B 1 4 ? 15.141 -26.781 12.055 1 35.84 4 LYS B N 1
ATOM 1923 C CA . LYS B 1 4 ? 13.82 -27.344 12.352 1 35.84 4 LYS B CA 1
ATOM 1924 C C . LYS B 1 4 ? 12.797 -26.906 11.312 1 35.84 4 LYS B C 1
ATOM 1926 O O . LYS B 1 4 ? 12.617 -25.703 11.07 1 35.84 4 LYS B O 1
ATOM 1931 N N . LYS B 1 5 ? 12.516 -27.797 10.273 1 35.91 5 LYS B N 1
ATOM 1932 C CA . LYS B 1 5 ? 11.586 -27.734 9.156 1 35.91 5 LYS B CA 1
ATOM 1933 C C . LYS B 1 5 ? 10.227 -27.203 9.594 1 35.91 5 LYS B C 1
ATOM 1935 O O . LYS B 1 5 ? 9.641 -27.688 10.562 1 35.91 5 LYS B O 1
ATOM 1940 N N . PRO B 1 6 ? 9.961 -25.922 9.422 1 36.12 6 PRO B N 1
ATOM 1941 C CA . PRO B 1 6 ? 8.609 -25.578 9.891 1 36.12 6 PRO B CA 1
ATOM 1942 C C . PRO B 1 6 ? 7.535 -26.484 9.312 1 36.12 6 PRO B C 1
ATOM 1944 O O . PRO B 1 6 ? 7.535 -26.766 8.102 1 36.12 6 PRO B O 1
ATOM 1947 N N . HIS B 1 7 ? 7.121 -27.594 9.93 1 40.59 7 HIS B N 1
ATOM 1948 C CA . HIS B 1 7 ? 6.16 -28.609 9.508 1 40.59 7 HIS B CA 1
ATOM 1949 C C . HIS B 1 7 ? 4.758 -28.016 9.375 1 40.59 7 HIS B C 1
ATOM 1951 O O . HIS B 1 7 ? 4.012 -27.953 10.359 1 40.59 7 HIS B O 1
ATOM 1957 N N . PHE B 1 8 ? 4.582 -26.891 8.578 1 45.12 8 PHE B N 1
ATOM 1958 C CA . PHE B 1 8 ? 3.178 -26.594 8.312 1 45.12 8 PHE B CA 1
ATOM 1959 C C . PHE B 1 8 ? 2.539 -27.703 7.488 1 45.12 8 PHE B C 1
ATOM 1961 O O . PHE B 1 8 ? 3.004 -28.016 6.391 1 45.12 8 PHE B O 1
ATOM 1968 N N . GLN B 1 9 ? 1.995 -28.672 7.887 1 49.88 9 GLN B N 1
ATOM 1969 C CA . GLN B 1 9 ? 1.26 -29.688 7.133 1 49.88 9 GLN B CA 1
ATOM 1970 C C . GLN B 1 9 ? -0.094 -29.156 6.676 1 49.88 9 GLN B C 1
ATOM 1972 O O . GLN B 1 9 ? -0.971 -28.875 7.5 1 49.88 9 GLN B O 1
ATOM 1977 N N . PRO B 1 10 ? -0.093 -28.562 5.438 1 56.78 10 PRO B N 1
ATOM 1978 C CA . PRO B 1 10 ? -1.422 -28.094 5.027 1 56.78 10 PRO B CA 1
ATOM 1979 C C . PRO B 1 10 ? -2.457 -29.219 5.016 1 56.78 10 PRO B C 1
ATOM 1981 O O . PRO B 1 10 ? -2.174 -30.312 4.527 1 56.78 10 PRO B O 1
ATOM 1984 N N . ASN B 1 11 ? -3.459 -29.078 5.805 1 64.44 11 ASN B N 1
ATOM 1985 C CA . ASN B 1 11 ? -4.469 -30.141 5.871 1 64.44 11 ASN B CA 1
ATOM 1986 C C . ASN B 1 11 ? -5.43 -30.062 4.691 1 64.44 11 ASN B C 1
ATOM 1988 O O . ASN B 1 11 ? -6.23 -30.984 4.48 1 64.44 11 ASN B O 1
ATOM 1992 N N . LYS B 1 12 ? -5.289 -28.984 3.725 1 87.06 12 LYS B N 1
ATOM 1993 C CA . LYS B 1 12 ? -6.281 -28.844 2.668 1 87.06 12 LYS B CA 1
ATOM 1994 C C . LYS B 1 12 ? -5.625 -28.484 1.339 1 87.06 12 LYS B C 1
ATOM 1996 O O . LYS B 1 12 ? -4.691 -27.672 1.301 1 87.06 12 LYS B O 1
ATOM 2001 N N . ILE B 1 13 ? -6.086 -29.25 0.281 1 92.5 13 ILE B N 1
ATOM 2002 C CA . ILE B 1 13 ? -5.602 -29 -1.071 1 92.5 13 ILE B CA 1
ATOM 2003 C C . ILE B 1 13 ? -6.688 -28.297 -1.884 1 92.5 13 ILE B C 1
ATOM 2005 O O . ILE B 1 13 ? -7.828 -28.75 -1.936 1 92.5 13 ILE B O 1
ATOM 2009 N N . ALA B 1 14 ? -6.305 -27.172 -2.465 1 94.56 14 ALA B N 1
ATOM 2010 C CA . ALA B 1 14 ? -7.242 -26.391 -3.254 1 94.56 14 ALA B CA 1
ATOM 2011 C C . ALA B 1 14 ? -7.363 -26.922 -4.676 1 94.56 14 ALA B C 1
ATOM 2013 O O . ALA B 1 14 ? -6.504 -27.688 -5.129 1 94.56 14 ALA B O 1
ATOM 2014 N N . ASN B 1 15 ? -8.422 -26.562 -5.312 1 95.06 15 ASN B N 1
ATOM 2015 C CA . ASN B 1 15 ? -8.688 -26.984 -6.688 1 95.06 15 ASN B CA 1
ATOM 2016 C C . ASN B 1 15 ? -8.008 -26.047 -7.695 1 95.06 15 ASN B C 1
ATOM 2018 O O . ASN B 1 15 ? -8.664 -25.516 -8.586 1 95.06 15 ASN B O 1
ATOM 2022 N N . CYS B 1 16 ? -6.715 -25.906 -7.527 1 96.75 16 CYS B N 1
ATOM 2023 C CA . CYS B 1 16 ? -5.992 -24.953 -8.367 1 96.75 16 CYS B CA 1
ATOM 2024 C C . CYS B 1 16 ? -4.523 -25.328 -8.492 1 96.75 16 CYS B C 1
ATOM 2026 O O . CYS B 1 16 ? -4.035 -26.188 -7.742 1 96.75 16 CYS B O 1
ATOM 2028 N N . ILE B 1 17 ? -3.885 -24.75 -9.484 1 97.31 17 ILE B N 1
ATOM 2029 C CA . ILE B 1 17 ? -2.436 -24.844 -9.617 1 97.31 17 ILE B CA 1
ATOM 2030 C C . ILE B 1 17 ? -1.85 -23.453 -9.859 1 97.31 17 ILE B C 1
ATOM 2032 O O . ILE B 1 17 ? -2.576 -22.516 -10.195 1 97.31 17 ILE B O 1
ATOM 2036 N N . VAL B 1 18 ? -0.54 -23.344 -9.641 1 97.75 18 VAL B N 1
ATOM 2037 C CA . VAL B 1 18 ? 0.152 -22.062 -9.82 1 97.75 18 VAL B CA 1
ATOM 2038 C C . VAL B 1 18 ? 1.319 -22.25 -10.789 1 97.75 18 VAL B C 1
ATOM 2040 O O . VAL B 1 18 ? 2.061 -23.234 -10.703 1 97.75 18 VAL B O 1
ATOM 2043 N N . ILE B 1 19 ? 1.361 -21.344 -11.727 1 98.31 19 ILE B N 1
ATOM 2044 C CA . ILE B 1 19 ? 2.545 -21.219 -12.57 1 98.31 19 ILE B CA 1
ATOM 2045 C C . ILE B 1 19 ? 3.402 -20.047 -12.086 1 98.31 19 ILE B C 1
ATOM 2047 O O . ILE B 1 19 ? 3.066 -18.891 -12.312 1 98.31 19 ILE B O 1
ATOM 2051 N N . GLY B 1 20 ? 4.547 -20.375 -11.453 1 96.75 20 GLY B N 1
ATOM 2052 C CA . GLY B 1 20 ? 5.449 -19.359 -10.938 1 96.75 20 GLY B CA 1
ATOM 2053 C C . GLY B 1 20 ? 6.734 -19.25 -11.742 1 96.75 20 GLY B C 1
ATOM 2054 O O . GLY B 1 20 ? 6.988 -20.062 -12.633 1 96.75 20 GLY B O 1
ATOM 2055 N N . GLY B 1 21 ? 7.512 -18.25 -11.398 1 94.44 21 GLY B N 1
ATOM 2056 C CA . GLY B 1 21 ? 8.773 -17.953 -12.062 1 94.44 21 GLY B CA 1
ATOM 2057 C C . GLY B 1 21 ? 9.102 -16.484 -12.078 1 94.44 21 GLY B C 1
ATOM 2058 O O . GLY B 1 21 ? 8.234 -15.641 -11.852 1 94.44 21 GLY B O 1
ATOM 2059 N N . MET B 1 22 ? 10.375 -16.297 -12.367 1 88.31 22 MET B N 1
ATOM 2060 C CA . MET B 1 22 ? 10.812 -14.914 -12.539 1 88.31 22 MET B CA 1
ATOM 2061 C C . MET B 1 22 ? 10.016 -14.219 -13.641 1 88.31 22 MET B C 1
ATOM 2063 O O . MET B 1 22 ? 9.375 -14.883 -14.453 1 88.31 22 MET B O 1
ATOM 2067 N N . ILE B 1 23 ? 10.062 -12.891 -13.531 1 89.31 23 ILE B N 1
ATOM 2068 C CA . ILE B 1 23 ? 9.367 -12.117 -14.555 1 89.31 23 ILE B CA 1
ATOM 2069 C C . ILE B 1 23 ? 9.914 -12.484 -15.93 1 89.31 23 ILE B C 1
ATOM 2071 O O . ILE B 1 23 ? 11.102 -12.797 -16.078 1 89.31 23 ILE B O 1
ATOM 2075 N N . ALA B 1 24 ? 9.047 -12.531 -16.938 1 92.56 24 ALA B N 1
ATOM 2076 C CA . ALA B 1 24 ? 9.375 -12.703 -18.359 1 92.56 24 ALA B CA 1
ATOM 2077 C C . ALA B 1 24 ? 9.742 -14.156 -18.656 1 92.56 24 ALA B C 1
ATOM 2079 O O . ALA B 1 24 ? 10.383 -14.438 -19.672 1 92.56 24 ALA B O 1
ATOM 2080 N N . LEU B 1 25 ? 9.297 -15.07 -17.828 1 94.44 25 LEU B N 1
ATOM 2081 C CA . LEU B 1 25 ? 9.641 -16.469 -18.094 1 94.44 25 LEU B CA 1
ATOM 2082 C C . LEU B 1 25 ? 8.469 -17.203 -18.734 1 94.44 25 LEU B C 1
ATOM 2084 O O . LEU B 1 25 ? 8.469 -18.438 -18.797 1 94.44 25 LEU B O 1
ATOM 2088 N N . GLY B 1 26 ? 7.43 -16.531 -19.094 1 94.12 26 GLY B N 1
ATOM 2089 C CA . GLY B 1 26 ? 6.367 -17.109 -19.891 1 94.12 26 GLY B CA 1
ATOM 2090 C C . GLY B 1 26 ? 5.246 -17.703 -19.062 1 94.12 26 GLY B C 1
ATOM 2091 O O . GLY B 1 26 ? 4.535 -18.594 -19.516 1 94.12 26 GLY B O 1
ATOM 2092 N N . LYS B 1 27 ? 5.051 -17.281 -17.859 1 96.06 27 LYS B N 1
ATOM 2093 C CA . LYS B 1 27 ? 4.051 -17.812 -16.953 1 96.06 27 LYS B CA 1
ATOM 2094 C C . LYS B 1 27 ? 2.646 -17.703 -17.531 1 96.06 27 LYS B C 1
ATOM 2096 O O . LYS B 1 27 ? 1.887 -18.688 -17.516 1 96.06 27 LYS B O 1
ATOM 2101 N N . THR B 1 28 ? 2.342 -16.484 -18.047 1 94.88 28 THR B N 1
ATOM 2102 C CA . THR B 1 28 ? 1.003 -16.234 -18.578 1 94.88 28 THR B CA 1
ATOM 2103 C C . THR B 1 28 ? 0.734 -17.125 -19.781 1 94.88 28 THR B C 1
ATOM 2105 O O . THR B 1 28 ? -0.348 -17.688 -19.922 1 94.88 28 THR B O 1
ATOM 2108 N N . THR B 1 29 ? 1.685 -17.234 -20.656 1 95.88 29 THR B N 1
ATOM 2109 C CA . THR B 1 29 ? 1.568 -18.078 -21.828 1 95.88 29 THR B CA 1
ATOM 2110 C C . THR B 1 29 ? 1.355 -19.531 -21.438 1 95.88 29 THR B C 1
ATOM 2112 O O . THR B 1 29 ? 0.474 -20.203 -21.969 1 95.88 29 THR B O 1
ATOM 2115 N N . ILE B 1 30 ? 2.127 -20.016 -20.484 1 97.75 30 ILE B N 1
ATOM 2116 C CA . ILE B 1 30 ? 2.031 -21.406 -20.047 1 97.75 30 ILE B CA 1
ATOM 2117 C C . ILE B 1 30 ? 0.679 -21.641 -19.375 1 97.75 30 ILE B C 1
ATOM 2119 O O . ILE B 1 30 ? 0.02 -22.641 -19.625 1 97.75 30 ILE B O 1
ATOM 2123 N N . ALA B 1 31 ? 0.251 -20.719 -18.547 1 98 31 ALA B N 1
ATOM 2124 C CA . ALA B 1 31 ? -1.034 -20.828 -17.859 1 98 31 ALA B CA 1
ATOM 2125 C C . ALA B 1 31 ? -2.18 -20.938 -18.859 1 98 31 ALA B C 1
ATOM 2127 O O . ALA B 1 31 ? -3.025 -21.828 -18.75 1 98 31 ALA B O 1
ATOM 2128 N N . ASN B 1 32 ? -2.145 -20.078 -19.844 1 97.31 32 ASN B N 1
ATOM 2129 C CA . ASN B 1 32 ? -3.209 -20.062 -20.828 1 97.31 32 ASN B CA 1
ATOM 2130 C C . ASN B 1 32 ? -3.186 -21.328 -21.688 1 97.31 32 ASN B C 1
ATOM 2132 O O . ASN B 1 32 ? -4.234 -21.906 -22 1 97.31 32 ASN B O 1
ATOM 2136 N N . THR B 1 33 ? -2.049 -21.766 -22.156 1 98.12 33 THR B N 1
ATOM 2137 C CA . THR B 1 33 ? -1.932 -22.969 -22.953 1 98.12 33 THR B CA 1
ATOM 2138 C C . THR B 1 33 ? -2.379 -24.203 -22.172 1 98.12 33 THR B C 1
ATOM 2140 O O . THR B 1 33 ? -3.076 -25.062 -22.703 1 98.12 33 THR B O 1
ATOM 2143 N N . LEU B 1 34 ? -1.986 -24.25 -20.906 1 98.06 34 LEU B N 1
ATOM 2144 C CA . LEU B 1 34 ? -2.352 -25.359 -20.047 1 98.06 34 LEU B CA 1
ATOM 2145 C C . LEU B 1 34 ? -3.865 -25.453 -19.875 1 98.06 34 LEU B C 1
ATOM 2147 O O . LEU B 1 34 ? -4.43 -26.547 -19.859 1 98.06 34 LEU B O 1
ATOM 2151 N N . ALA B 1 35 ? -4.473 -24.312 -19.734 1 97.81 35 ALA B N 1
ATOM 2152 C CA . ALA B 1 35 ? -5.918 -24.25 -19.531 1 97.81 35 ALA B CA 1
ATOM 2153 C C . ALA B 1 35 ? -6.652 -24.922 -20.703 1 97.81 35 ALA B C 1
ATOM 2155 O O . ALA B 1 35 ? -7.727 -25.5 -20.5 1 97.81 35 ALA B O 1
ATOM 2156 N N . ASN B 1 36 ? -6.098 -24.906 -21.875 1 97.31 36 ASN B N 1
ATOM 2157 C CA . ASN B 1 36 ? -6.699 -25.516 -23.047 1 97.31 36 ASN B CA 1
ATOM 2158 C C . ASN B 1 36 ? -6.672 -27.047 -22.969 1 97.31 36 ASN B C 1
ATOM 2160 O O . ASN B 1 36 ? -7.363 -27.719 -23.719 1 97.31 36 ASN B O 1
ATOM 2164 N N . HIS B 1 37 ? -5.934 -27.562 -22.047 1 97.25 37 HIS B N 1
ATOM 2165 C CA . HIS B 1 37 ? -5.781 -29.016 -21.938 1 97.25 37 HIS B CA 1
ATOM 2166 C C . HIS B 1 37 ? -6.535 -29.562 -20.734 1 97.25 37 HIS B C 1
ATOM 2168 O O . HIS B 1 37 ? -6.449 -30.75 -20.438 1 97.25 37 HIS B O 1
ATOM 2174 N N . ILE B 1 38 ? -7.195 -28.688 -20 1 96.56 38 ILE B N 1
ATOM 2175 C CA . ILE B 1 38 ? -7.973 -29.078 -18.828 1 96.56 38 ILE B CA 1
ATOM 2176 C C . ILE B 1 38 ? -9.414 -28.594 -18.984 1 96.56 38 ILE B C 1
ATOM 2178 O O . ILE B 1 38 ? -9.664 -27.391 -19.094 1 96.56 38 ILE B O 1
ATOM 2182 N N . GLN B 1 39 ? -10.32 -29.5 -18.906 1 95.19 39 GLN B N 1
ATOM 2183 C CA . GLN B 1 39 ? -11.727 -29.172 -19.125 1 95.19 39 GLN B CA 1
ATOM 2184 C C . GLN B 1 39 ? -12.211 -28.125 -18.109 1 95.19 39 GLN B C 1
ATOM 2186 O O . GLN B 1 39 ? -12.031 -28.312 -16.906 1 95.19 39 GLN B O 1
ATOM 2191 N N . ALA B 1 40 ? -12.734 -27.047 -18.594 1 94.81 40 ALA B N 1
ATOM 2192 C CA . ALA B 1 40 ? -13.43 -26.016 -17.828 1 94.81 40 ALA B CA 1
ATOM 2193 C C . ALA B 1 40 ? -12.461 -25.234 -16.938 1 94.81 40 ALA B C 1
ATOM 2195 O O . ALA B 1 40 ? -12.875 -24.531 -16.016 1 94.81 40 ALA B O 1
ATOM 2196 N N . ALA B 1 41 ? -11.164 -25.391 -17.266 1 97.06 41 ALA B N 1
ATOM 2197 C CA . ALA B 1 41 ? -10.18 -24.656 -16.469 1 97.06 41 ALA B CA 1
ATOM 2198 C C . ALA B 1 41 ? -10.227 -23.156 -16.781 1 97.06 41 ALA B C 1
ATOM 2200 O O . ALA B 1 41 ? -10.461 -22.766 -17.922 1 97.06 41 ALA B O 1
ATOM 2201 N N . LYS B 1 42 ? -9.977 -22.344 -15.75 1 96.75 42 LYS B N 1
ATOM 2202 C CA . LYS B 1 42 ? -9.883 -20.906 -15.922 1 96.75 42 LYS B CA 1
ATOM 2203 C C . LYS B 1 42 ? -8.523 -20.375 -15.484 1 96.75 42 LYS B C 1
ATOM 2205 O O . LYS B 1 42 ? -7.902 -20.922 -14.57 1 96.75 42 LYS B O 1
ATOM 2210 N N . VAL B 1 43 ? -8.156 -19.328 -16.188 1 97.5 43 VAL B N 1
ATOM 2211 C CA . VAL B 1 43 ? -6.887 -18.703 -15.844 1 97.5 43 VAL B CA 1
ATOM 2212 C C . VAL B 1 43 ? -7.145 -17.391 -15.102 1 97.5 43 VAL B C 1
ATOM 2214 O O . VAL B 1 43 ? -7.98 -16.578 -15.523 1 97.5 43 VAL B O 1
ATOM 2217 N N . VAL B 1 44 ? -6.5 -17.203 -13.945 1 95.69 44 VAL B N 1
ATOM 2218 C CA . VAL B 1 44 ? -6.508 -15.953 -13.203 1 95.69 44 VAL B CA 1
ATOM 2219 C C . VAL B 1 44 ? -5.141 -15.281 -13.312 1 95.69 44 VAL B C 1
ATOM 2221 O O . VAL B 1 44 ? -4.152 -15.766 -12.758 1 95.69 44 VAL B O 1
ATOM 2224 N N . CYS B 1 45 ? -5.172 -14.18 -13.984 1 92.25 45 CYS B N 1
ATOM 2225 C CA . CYS B 1 45 ? -3.924 -13.469 -14.242 1 92.25 45 CYS B CA 1
ATOM 2226 C C . CYS B 1 45 ? -3.695 -12.383 -13.195 1 92.25 45 CYS B C 1
ATOM 2228 O O . CYS B 1 45 ? -4.645 -11.758 -12.727 1 92.25 45 CYS B O 1
ATOM 2230 N N . GLU B 1 46 ? -2.445 -12.188 -12.914 1 83.44 46 GLU B N 1
ATOM 2231 C CA . GLU B 1 46 ? -2.059 -11.133 -11.977 1 83.44 46 GLU B CA 1
ATOM 2232 C C . GLU B 1 46 ? -2.373 -9.75 -12.547 1 83.44 46 GLU B C 1
ATOM 2234 O O . GLU B 1 46 ? -2.928 -8.898 -11.852 1 83.44 46 GLU B O 1
ATOM 2239 N N . LEU B 1 47 ? -1.846 -9.531 -13.664 1 80.81 47 LEU B N 1
ATOM 2240 C CA . LEU B 1 47 ? -1.979 -8.219 -14.273 1 80.81 47 LEU B CA 1
ATOM 2241 C C . LEU B 1 47 ? -3.166 -8.18 -15.234 1 80.81 47 LEU B C 1
ATOM 2243 O O . LEU B 1 47 ? -3.23 -8.969 -16.172 1 80.81 47 LEU B O 1
ATOM 2247 N N . GLU B 1 48 ? -4.168 -7.465 -14.719 1 76.5 48 GLU B N 1
ATOM 2248 C CA . GLU B 1 48 ? -5.301 -7.266 -15.617 1 76.5 48 GLU B CA 1
ATOM 2249 C C . GLU B 1 48 ? -4.977 -6.227 -16.688 1 76.5 48 GLU B C 1
ATOM 2251 O O . GLU B 1 48 ? -4.27 -5.25 -16.422 1 76.5 48 GLU B O 1
ATOM 2256 N N . THR B 1 49 ? -5.523 -6.562 -17.812 1 75.06 49 THR B N 1
ATOM 2257 C CA . THR B 1 49 ? -5.289 -5.645 -18.922 1 75.06 49 THR B CA 1
ATOM 2258 C C . THR B 1 49 ? -5.988 -4.309 -18.672 1 75.06 49 THR B C 1
ATOM 2260 O O . THR B 1 49 ? -7.113 -4.273 -18.172 1 75.06 49 THR B O 1
ATOM 2263 N N . ASN B 1 50 ? -5.25 -3.18 -18.766 1 79.06 50 ASN B N 1
ATOM 2264 C CA . ASN B 1 50 ? -5.793 -1.826 -18.781 1 79.06 50 ASN B CA 1
ATOM 2265 C C . ASN B 1 50 ? -6.109 -1.338 -17.359 1 79.06 50 ASN B C 1
ATOM 2267 O O . ASN B 1 50 ? -7.078 -0.606 -17.156 1 79.06 50 ASN B O 1
ATOM 2271 N N . ASP B 1 51 ? -5.512 -1.92 -16.438 1 85.88 51 ASP B N 1
ATOM 2272 C CA . ASP B 1 51 ? -5.641 -1.365 -15.094 1 85.88 51 ASP B CA 1
ATOM 2273 C C . ASP B 1 51 ? -4.672 -0.2 -14.883 1 85.88 51 ASP B C 1
ATOM 2275 O O . ASP B 1 51 ? -3.471 -0.407 -14.711 1 85.88 51 ASP B O 1
ATOM 2279 N N . GLN B 1 52 ? -5.223 0.947 -14.852 1 88.31 52 GLN B N 1
ATOM 2280 C CA . GLN B 1 52 ? -4.418 2.162 -14.797 1 88.31 52 GLN B CA 1
ATOM 2281 C C . GLN B 1 52 ? -3.617 2.234 -13.5 1 88.31 52 GLN B C 1
ATOM 2283 O O . GLN B 1 52 ? -2.463 2.666 -13.5 1 88.31 52 GLN B O 1
ATOM 2288 N N . LEU B 1 53 ? -4.195 1.836 -12.453 1 90.25 53 LEU B N 1
ATOM 2289 C CA . LEU B 1 53 ? -3.516 1.892 -11.164 1 90.25 53 LEU B CA 1
ATOM 2290 C C . LEU B 1 53 ? -2.297 0.976 -11.148 1 90.25 53 LEU B C 1
ATOM 2292 O O . LEU B 1 53 ? -1.212 1.386 -10.727 1 90.25 53 LEU B O 1
ATOM 2296 N N . VAL B 1 54 ? -2.461 -0.211 -11.625 1 89.5 54 VAL B N 1
ATOM 2297 C CA . VAL B 1 54 ? -1.375 -1.186 -11.641 1 89.5 54 VAL B CA 1
ATOM 2298 C C . VAL B 1 54 ? -0.243 -0.682 -12.539 1 89.5 54 VAL B C 1
ATOM 2300 O O . VAL B 1 54 ? 0.933 -0.794 -12.18 1 89.5 54 VAL B O 1
ATOM 2303 N N . GLU B 1 55 ? -0.632 -0.136 -13.602 1 90.38 55 GLU B N 1
ATOM 2304 C CA . GLU B 1 55 ? 0.36 0.399 -14.531 1 90.38 55 GLU B CA 1
ATOM 2305 C C . GLU B 1 55 ? 1.161 1.529 -13.891 1 90.38 55 GLU B C 1
ATOM 2307 O O . GLU B 1 55 ? 2.383 1.59 -14.031 1 90.38 55 GLU B O 1
ATOM 2312 N N . LEU B 1 56 ? 0.484 2.375 -13.188 1 92.06 56 LEU B N 1
ATOM 2313 C CA . LEU B 1 56 ? 1.143 3.49 -12.516 1 92.06 56 LEU B CA 1
ATOM 2314 C C . LEU B 1 56 ? 2.041 2.994 -11.391 1 92.06 56 LEU B C 1
ATOM 2316 O O . LEU B 1 56 ? 3.156 3.488 -11.211 1 92.06 56 LEU B O 1
ATOM 2320 N N . LEU B 1 57 ? 1.562 2.043 -10.68 1 93.12 57 LEU B N 1
ATOM 2321 C CA . LEU B 1 57 ? 2.352 1.487 -9.586 1 93.12 57 LEU B CA 1
ATOM 2322 C C . LEU B 1 57 ? 3.619 0.822 -10.117 1 93.12 57 LEU B C 1
ATOM 2324 O O . LEU B 1 57 ? 4.703 1.006 -9.555 1 93.12 57 LEU B O 1
ATOM 2328 N N . LEU B 1 58 ? 3.457 0.082 -11.18 1 92.75 58 LEU B N 1
ATOM 2329 C CA . LEU B 1 58 ? 4.602 -0.561 -11.82 1 92.75 58 LEU B CA 1
ATOM 2330 C C . LEU B 1 58 ? 5.613 0.477 -12.289 1 92.75 58 LEU B C 1
ATOM 2332 O O . LEU B 1 58 ? 6.816 0.324 -12.062 1 92.75 58 LEU B O 1
ATOM 2336 N N . ALA B 1 59 ? 5.113 1.46 -12.875 1 94 59 ALA B N 1
ATOM 2337 C CA . ALA B 1 59 ? 5.98 2.52 -13.383 1 94 59 ALA B CA 1
ATOM 2338 C C . ALA B 1 59 ? 6.754 3.186 -12.25 1 94 59 ALA B C 1
ATOM 2340 O O . ALA B 1 59 ? 7.98 3.326 -12.32 1 94 59 ALA B O 1
ATOM 2341 N N . LYS B 1 60 ? 6.062 3.52 -11.211 1 94.56 60 LYS B N 1
ATOM 2342 C CA . LYS B 1 60 ? 6.695 4.203 -10.086 1 94.56 60 LYS B CA 1
ATOM 2343 C C . LYS B 1 60 ? 7.719 3.301 -9.406 1 94.56 60 LYS B C 1
ATOM 2345 O O . LYS B 1 60 ? 8.766 3.771 -8.953 1 94.56 60 LYS B O 1
ATOM 2350 N N . MET B 1 61 ? 7.418 2.031 -9.336 1 95.12 61 MET B N 1
ATOM 2351 C CA . MET B 1 61 ? 8.336 1.078 -8.719 1 95.12 61 MET B CA 1
ATOM 2352 C C . MET B 1 61 ? 9.641 0.991 -9.508 1 95.12 61 MET B C 1
ATOM 2354 O O . MET B 1 61 ? 10.727 1.086 -8.938 1 95.12 61 MET B O 1
ATOM 2358 N N . TYR B 1 62 ? 9.523 0.946 -10.82 1 96.12 62 TYR B N 1
ATOM 2359 C CA . TYR B 1 62 ? 10.703 0.731 -11.648 1 96.12 62 TYR B CA 1
ATOM 2360 C C . TYR B 1 62 ? 11.477 2.029 -11.836 1 96.12 62 TYR B C 1
ATOM 2362 O O . TYR B 1 62 ? 12.68 2.006 -12.109 1 96.12 62 TYR B O 1
ATOM 2370 N N . GLU B 1 63 ? 10.828 3.109 -11.719 1 96.06 63 GLU B N 1
ATOM 2371 C CA . GLU B 1 63 ? 11.492 4.402 -11.867 1 96.06 63 GLU B CA 1
ATOM 2372 C C . GLU B 1 63 ? 12.477 4.648 -10.727 1 96.06 63 GLU B C 1
ATOM 2374 O O . GLU B 1 63 ? 13.445 5.395 -10.891 1 96.06 63 GLU B O 1
ATOM 2379 N N . ARG B 1 64 ? 12.164 4.09 -9.648 1 94.81 64 ARG B N 1
ATOM 2380 C CA . ARG B 1 64 ? 13.031 4.121 -8.477 1 94.81 64 ARG B CA 1
ATOM 2381 C C . ARG B 1 64 ? 13.258 5.547 -7.996 1 94.81 64 ARG B C 1
ATOM 2383 O O . ARG B 1 64 ? 14.297 5.855 -7.41 1 94.81 64 ARG B O 1
ATOM 2390 N N . SER B 1 65 ? 12.391 6.457 -8.242 1 91.44 65 SER B N 1
ATOM 2391 C CA . SER B 1 65 ? 12.539 7.855 -7.836 1 91.44 65 SER B CA 1
ATOM 2392 C C . SER B 1 65 ? 12.234 8.039 -6.355 1 91.44 65 SER B C 1
ATOM 2394 O O . SER B 1 65 ? 12.75 8.953 -5.719 1 91.44 65 SER B O 1
ATOM 2396 N N . ASP B 1 66 ? 11.391 7.301 -5.773 1 93.19 66 ASP B N 1
ATOM 2397 C CA . ASP B 1 66 ? 11.016 7.301 -4.363 1 93.19 66 ASP B CA 1
ATOM 2398 C C . ASP B 1 66 ? 10.734 5.883 -3.869 1 93.19 66 ASP B C 1
ATOM 2400 O O . ASP B 1 66 ? 9.586 5.547 -3.559 1 93.19 66 ASP B O 1
ATOM 2404 N N . GLU B 1 67 ? 11.742 5.152 -3.664 1 94 67 GLU B N 1
ATOM 2405 C CA . GLU B 1 67 ? 11.641 3.736 -3.332 1 94 67 GLU B CA 1
ATOM 2406 C C . GLU B 1 67 ? 11.047 3.535 -1.941 1 94 67 GLU B C 1
ATOM 2408 O O . GLU B 1 67 ? 10.422 2.51 -1.672 1 94 67 GLU B O 1
ATOM 2413 N N . LEU B 1 68 ? 11.25 4.465 -1.116 1 92.31 68 LEU B N 1
ATOM 2414 C CA . LEU B 1 68 ? 10.727 4.367 0.243 1 92.31 68 LEU B CA 1
ATOM 2415 C C . LEU B 1 68 ? 9.203 4.371 0.242 1 92.31 68 LEU B C 1
ATOM 2417 O O . LEU B 1 68 ? 8.578 3.773 1.118 1 92.31 68 LEU B O 1
ATOM 2421 N N . LEU B 1 69 ? 8.695 4.984 -0.72 1 93.5 69 LEU B N 1
ATOM 2422 C CA . LEU B 1 69 ? 7.246 5.082 -0.839 1 93.5 69 LEU B CA 1
ATOM 2423 C C . LEU B 1 69 ? 6.699 3.969 -1.729 1 93.5 69 LEU B C 1
ATOM 2425 O O . LEU B 1 69 ? 5.824 3.207 -1.311 1 93.5 69 LEU B O 1
ATOM 2429 N N . TYR B 1 70 ? 7.27 3.852 -2.883 1 95.75 70 TYR B N 1
ATOM 2430 C CA . TYR B 1 70 ? 6.559 3.107 -3.918 1 95.75 70 TYR B CA 1
ATOM 2431 C C . TYR B 1 70 ? 6.875 1.618 -3.832 1 95.75 70 TYR B C 1
ATOM 2433 O O . TYR B 1 70 ? 6.062 0.781 -4.23 1 95.75 70 TYR B O 1
ATOM 2441 N N . SER B 1 71 ? 8.055 1.261 -3.285 1 95.94 71 SER B N 1
ATOM 2442 C CA . SER B 1 71 ? 8.367 -0.158 -3.156 1 95.94 71 SER B CA 1
ATOM 2443 C C . SER B 1 71 ? 7.398 -0.853 -2.201 1 95.94 71 SER B C 1
ATOM 2445 O O . SER B 1 71 ? 6.758 -1.841 -2.568 1 95.94 71 SER B O 1
ATOM 2447 N N . PRO B 1 72 ? 7.262 -0.312 -0.991 1 96.06 72 PRO B N 1
ATOM 2448 C CA . PRO B 1 72 ? 6.301 -0.959 -0.095 1 96.06 72 PRO B CA 1
ATOM 2449 C C . PRO B 1 72 ? 4.867 -0.878 -0.613 1 96.06 72 PRO B C 1
ATOM 2451 O O . PRO B 1 72 ? 4.078 -1.806 -0.409 1 96.06 72 PRO B O 1
ATOM 2454 N N . LEU B 1 73 ? 4.492 0.243 -1.237 1 95.44 73 LEU B N 1
ATOM 2455 C CA . LEU B 1 73 ? 3.148 0.412 -1.784 1 95.44 73 LEU B CA 1
ATOM 2456 C C . LEU B 1 73 ? 2.859 -0.643 -2.848 1 95.44 73 LEU B C 1
ATOM 2458 O O . LEU B 1 73 ? 1.799 -1.272 -2.83 1 95.44 73 LEU B O 1
ATOM 2462 N N . PHE B 1 74 ? 3.801 -0.802 -3.695 1 96.12 74 PHE B N 1
ATOM 2463 C CA . PHE B 1 74 ? 3.711 -1.791 -4.766 1 96.12 74 PHE B CA 1
ATOM 2464 C C . PHE B 1 74 ? 3.533 -3.191 -4.191 1 96.12 74 PHE B C 1
ATOM 2466 O O . PHE B 1 74 ? 2.646 -3.934 -4.617 1 96.12 74 PHE B O 1
ATOM 2473 N N . GLN B 1 75 ? 4.332 -3.5 -3.264 1 95.88 75 GLN B N 1
ATOM 2474 C CA . GLN B 1 75 ? 4.301 -4.844 -2.693 1 95.88 75 GLN B CA 1
ATOM 2475 C C . GLN B 1 75 ? 2.998 -5.094 -1.944 1 95.88 75 GLN B C 1
ATOM 2477 O O . GLN B 1 75 ? 2.428 -6.184 -2.029 1 95.88 75 GLN B O 1
ATOM 2482 N N . LEU B 1 76 ? 2.561 -4.102 -1.219 1 95.88 76 LEU B N 1
ATOM 2483 C CA . LEU B 1 76 ? 1.302 -4.27 -0.502 1 95.88 76 LEU B CA 1
ATOM 2484 C C . LEU B 1 76 ? 0.149 -4.492 -1.475 1 95.88 76 LEU B C 1
ATOM 2486 O O . LEU B 1 76 ? -0.693 -5.367 -1.254 1 95.88 76 LEU B O 1
ATOM 2490 N N . TYR B 1 77 ? 0.096 -3.73 -2.531 1 95.5 77 TYR B N 1
ATOM 2491 C CA . TYR B 1 77 ? -0.969 -3.879 -3.518 1 95.5 77 TYR B CA 1
ATOM 2492 C C . TYR B 1 77 ? -1.03 -5.309 -4.043 1 95.5 77 TYR B C 1
ATOM 2494 O O . TYR B 1 77 ? -2.094 -5.934 -4.043 1 95.5 77 TYR B O 1
ATOM 2502 N N . PHE B 1 78 ? 0.073 -5.758 -4.453 1 94.44 78 PHE B N 1
ATOM 2503 C CA . PHE B 1 78 ? 0.099 -7.062 -5.102 1 94.44 78 PHE B CA 1
ATOM 2504 C C . PHE B 1 78 ? -0.202 -8.172 -4.102 1 94.44 78 PHE B C 1
ATOM 2506 O O . PHE B 1 78 ? -0.905 -9.133 -4.426 1 94.44 78 PHE B O 1
ATOM 2513 N N . THR B 1 79 ? 0.312 -8.055 -2.918 1 95.56 79 THR B N 1
ATOM 2514 C CA . THR B 1 79 ? 0.053 -9.07 -1.899 1 95.56 79 THR B CA 1
ATOM 2515 C C . THR B 1 79 ? -1.438 -9.148 -1.584 1 95.56 79 THR B C 1
ATOM 2517 O O . THR B 1 79 ? -2.021 -10.234 -1.589 1 95.56 79 THR B O 1
ATOM 2520 N N . LEU B 1 80 ? -2.047 -8.008 -1.422 1 94.62 80 LEU B N 1
ATOM 2521 C CA . LEU B 1 80 ? -3.465 -7.996 -1.076 1 94.62 80 LEU B CA 1
ATOM 2522 C C . LEU B 1 80 ? -4.316 -8.422 -2.266 1 94.62 80 LEU B C 1
ATOM 2524 O O . LEU B 1 80 ? -5.316 -9.125 -2.1 1 94.62 80 LEU B O 1
ATOM 2528 N N . ASN B 1 81 ? -3.918 -7.926 -3.395 1 93.19 81 ASN B N 1
ATOM 2529 C CA . ASN B 1 81 ? -4.648 -8.312 -4.598 1 93.19 81 ASN B CA 1
ATOM 2530 C C . ASN B 1 81 ? -4.582 -9.82 -4.828 1 93.19 81 ASN B C 1
ATOM 2532 O O . ASN B 1 81 ? -5.602 -10.453 -5.105 1 93.19 81 ASN B O 1
ATOM 2536 N N . ARG B 1 82 ? -3.424 -10.406 -4.699 1 94.44 82 ARG B N 1
ATOM 2537 C CA . ARG B 1 82 ? -3.232 -11.836 -4.906 1 94.44 82 ARG B CA 1
ATOM 2538 C C . ARG B 1 82 ? -3.924 -12.648 -3.812 1 94.44 82 ARG B C 1
ATOM 2540 O O . ARG B 1 82 ? -4.434 -13.742 -4.07 1 94.44 82 ARG B O 1
ATOM 2547 N N . PHE B 1 83 ? -3.9 -12.148 -2.631 1 94.31 83 PHE B N 1
ATOM 2548 C CA . PHE B 1 83 ? -4.668 -12.773 -1.561 1 94.31 83 PHE B CA 1
ATOM 2549 C C . PHE B 1 83 ? -6.137 -12.891 -1.939 1 94.31 83 PHE B C 1
ATOM 2551 O O . PHE B 1 83 ? -6.734 -13.961 -1.835 1 94.31 83 PHE B O 1
ATOM 2558 N N . GLY B 1 84 ? -6.684 -11.773 -2.383 1 93.38 84 GLY B N 1
ATOM 2559 C CA . GLY B 1 84 ? -8.086 -11.773 -2.779 1 93.38 84 GLY B CA 1
ATOM 2560 C C . GLY B 1 84 ? -8.375 -12.688 -3.953 1 93.38 84 GLY B C 1
ATOM 2561 O O . GLY B 1 84 ? -9.367 -13.414 -3.947 1 93.38 84 GLY B O 1
ATOM 2562 N N . LYS B 1 85 ? -7.539 -12.656 -4.922 1 93.88 85 LYS B N 1
ATOM 2563 C CA . LYS B 1 85 ? -7.719 -13.508 -6.098 1 93.88 85 LYS B CA 1
ATOM 2564 C C . LYS B 1 85 ? -7.68 -14.984 -5.719 1 93.88 85 LYS B C 1
ATOM 2566 O O . LYS B 1 85 ? -8.508 -15.773 -6.184 1 93.88 85 LYS B O 1
ATOM 2571 N N . TYR B 1 86 ? -6.734 -15.344 -4.91 1 95.31 86 TYR B N 1
ATOM 2572 C CA . TYR B 1 86 ? -6.629 -16.734 -4.477 1 95.31 86 TYR B CA 1
ATOM 2573 C C . TYR B 1 86 ? -7.859 -17.141 -3.676 1 95.31 86 TYR B C 1
ATOM 2575 O O . TYR B 1 86 ? -8.477 -18.172 -3.961 1 95.31 86 TYR B O 1
ATOM 2583 N N . GLN B 1 87 ? -8.203 -16.344 -2.777 1 93.88 87 GLN B N 1
ATOM 2584 C CA . GLN B 1 87 ? -9.344 -16.625 -1.912 1 93.88 87 GLN B CA 1
ATOM 2585 C C . GLN B 1 87 ? -10.617 -16.828 -2.73 1 93.88 87 GLN B C 1
ATOM 2587 O O . GLN B 1 87 ? -11.414 -17.719 -2.445 1 93.88 87 GLN B O 1
ATOM 2592 N N . ASN B 1 88 ? -10.766 -16.094 -3.752 1 94.38 88 ASN B N 1
ATOM 2593 C CA . ASN B 1 88 ? -12.023 -16.062 -4.488 1 94.38 88 ASN B CA 1
ATOM 2594 C C . ASN B 1 88 ? -12.055 -17.125 -5.586 1 94.38 88 ASN B C 1
ATOM 2596 O O . ASN B 1 88 ? -13.117 -17.469 -6.102 1 94.38 88 ASN B O 1
ATOM 2600 N N . ASN B 1 89 ? -10.82 -17.656 -5.875 1 95.94 89 ASN B N 1
ATOM 2601 C CA . ASN B 1 89 ? -10.82 -18.453 -7.105 1 95.94 89 ASN B CA 1
ATOM 2602 C C . ASN B 1 89 ? -10.211 -19.828 -6.887 1 95.94 89 ASN B C 1
ATOM 2604 O O . ASN B 1 89 ? -10.352 -20.719 -7.734 1 95.94 89 ASN B O 1
ATOM 2608 N N . CYS B 1 90 ? -9.602 -20.125 -5.77 1 95.19 90 CYS B N 1
ATOM 2609 C CA . CYS B 1 90 ? -8.773 -21.328 -5.641 1 95.19 90 CYS B CA 1
ATOM 2610 C C . CYS B 1 90 ? -9.633 -22.562 -5.457 1 95.19 90 CYS B C 1
ATOM 2612 O O . CYS B 1 90 ? -9.156 -23.688 -5.629 1 95.19 90 CYS B O 1
ATOM 2614 N N . ASN B 1 91 ? -10.914 -22.422 -5.098 1 95.12 91 ASN B N 1
ATOM 2615 C CA . ASN B 1 91 ? -11.758 -23.578 -4.805 1 95.12 91 ASN B CA 1
ATOM 2616 C C . ASN B 1 91 ? -13.078 -23.516 -5.57 1 95.12 91 ASN B C 1
ATOM 2618 O O . ASN B 1 91 ? -14.109 -23.953 -5.066 1 95.12 91 ASN B O 1
ATOM 2622 N N . THR B 1 92 ? -12.992 -22.953 -6.711 1 94.31 92 THR B N 1
ATOM 2623 C CA . THR B 1 92 ? -14.172 -22.984 -7.574 1 94.31 92 THR B CA 1
ATOM 2624 C C . THR B 1 92 ? -14.414 -24.391 -8.109 1 94.31 92 THR B C 1
ATOM 2626 O O . THR B 1 92 ? -13.562 -25.266 -7.977 1 94.31 92 THR B O 1
ATOM 2629 N N . ILE B 1 93 ? -15.57 -24.625 -8.664 1 92.94 93 ILE B N 1
ATOM 2630 C CA . ILE B 1 93 ? -15.969 -25.938 -9.18 1 92.94 93 ILE B CA 1
ATOM 2631 C C . ILE B 1 93 ? -15 -26.375 -10.281 1 92.94 93 ILE B C 1
ATOM 2633 O O . ILE B 1 93 ? -14.609 -27.531 -10.336 1 92.94 93 ILE B O 1
ATOM 2637 N N . ASN B 1 94 ? -14.617 -25.438 -11.07 1 94.94 94 ASN B N 1
ATOM 2638 C CA . ASN B 1 94 ? -13.648 -25.703 -12.133 1 94.94 94 ASN B CA 1
ATOM 2639 C C . ASN B 1 94 ? -12.219 -25.422 -11.672 1 94.94 94 ASN B C 1
ATOM 2641 O O . ASN B 1 94 ? -11.992 -24.578 -10.805 1 94.94 94 ASN B O 1
ATOM 2645 N N . PRO B 1 95 ? -11.32 -26.203 -12.281 1 96.31 95 PRO B N 1
ATOM 2646 C CA . PRO B 1 95 ? -9.922 -25.953 -11.93 1 96.31 95 PRO B CA 1
ATOM 2647 C C . PRO B 1 95 ? -9.477 -24.531 -12.258 1 96.31 95 PRO B C 1
ATOM 2649 O O . PRO B 1 95 ? -9.867 -23.969 -13.289 1 96.31 95 PRO B O 1
ATOM 2652 N N . THR B 1 96 ? -8.688 -23.953 -11.352 1 97.62 96 THR B N 1
ATOM 2653 C CA . THR B 1 96 ? -8.141 -22.609 -11.578 1 97.62 96 THR B CA 1
ATOM 2654 C C . THR B 1 96 ? -6.629 -22.672 -11.75 1 97.62 96 THR B C 1
ATOM 2656 O O . THR B 1 96 ? -5.941 -23.391 -11.016 1 97.62 96 THR B O 1
ATOM 2659 N N . ILE B 1 97 ? -6.117 -22 -12.75 1 98.19 97 ILE B N 1
ATOM 2660 C CA . ILE B 1 97 ? -4.684 -21.844 -12.977 1 98.19 97 ILE B CA 1
ATOM 2661 C C . ILE B 1 97 ? -4.27 -20.406 -12.719 1 98.19 97 ILE B C 1
ATOM 2663 O O . ILE B 1 97 ? -4.762 -19.484 -13.375 1 98.19 97 ILE B O 1
ATOM 2667 N N . PHE B 1 98 ? -3.369 -20.188 -11.75 1 97.81 98 PHE B N 1
ATOM 2668 C CA . PHE B 1 98 ? -2.838 -18.859 -11.469 1 97.81 98 PHE B CA 1
ATOM 2669 C C . PHE B 1 98 ? -1.491 -18.656 -12.148 1 97.81 98 PHE B C 1
ATOM 2671 O O . PHE B 1 98 ? -0.632 -19.531 -12.117 1 97.81 98 PHE B O 1
ATOM 2678 N N . ASP B 1 99 ? -1.244 -17.469 -12.773 1 96.56 99 ASP B N 1
ATOM 2679 C CA . ASP B 1 99 ? 0.057 -17.219 -13.383 1 96.56 99 ASP B CA 1
ATOM 2680 C C . ASP B 1 99 ? 1.005 -16.547 -12.391 1 96.56 99 ASP B C 1
ATOM 2682 O O . ASP B 1 99 ? 2.057 -16.031 -12.781 1 96.56 99 ASP B O 1
ATOM 2686 N N . ARG B 1 100 ? 0.623 -16.359 -11.195 1 91.62 100 ARG B N 1
ATOM 2687 C CA . ARG B 1 100 ? 1.372 -15.859 -10.047 1 91.62 100 ARG B CA 1
ATOM 2688 C C . ARG B 1 100 ? 0.637 -16.156 -8.742 1 91.62 100 ARG B C 1
ATOM 2690 O O . ARG B 1 100 ? -0.558 -16.453 -8.75 1 91.62 100 ARG B O 1
ATOM 2697 N N . SER B 1 101 ? 1.373 -16.172 -7.664 1 87.38 101 SER B N 1
ATOM 2698 C CA . SER B 1 101 ? 0.696 -16.422 -6.398 1 87.38 101 SER B CA 1
ATOM 2699 C C . SER B 1 101 ? 1.303 -15.594 -5.273 1 87.38 101 SER B C 1
ATOM 2701 O O . SER B 1 101 ? 2.395 -15.039 -5.422 1 87.38 101 SER B O 1
ATOM 2703 N N . ILE B 1 102 ? 0.559 -15.578 -4.199 1 90.62 102 ILE B N 1
ATOM 2704 C CA . ILE B 1 102 ? 0.932 -14.836 -3 1 90.62 102 ILE B CA 1
ATOM 2705 C C . ILE B 1 102 ? 2.225 -15.406 -2.422 1 90.62 102 ILE B C 1
ATOM 2707 O O . ILE B 1 102 ? 2.969 -14.695 -1.734 1 90.62 102 ILE B O 1
ATOM 2711 N N . PHE B 1 103 ? 2.666 -16.594 -2.779 1 91.19 103 PHE B N 1
ATOM 2712 C CA . PHE B 1 103 ? 3.775 -17.297 -2.16 1 91.19 103 PHE B CA 1
ATOM 2713 C C . PHE B 1 103 ? 5.109 -16.703 -2.584 1 91.19 103 PHE B C 1
ATOM 2715 O O . PHE B 1 103 ? 6.125 -16.906 -1.911 1 91.19 103 PHE B O 1
ATOM 2722 N N . GLU B 1 104 ? 5.07 -16.047 -3.637 1 94.06 104 GLU B N 1
ATOM 2723 C CA . GLU B 1 104 ? 6.324 -15.484 -4.129 1 94.06 104 GLU B CA 1
ATOM 2724 C C . GLU B 1 104 ? 6.492 -14.039 -3.666 1 94.06 104 GLU B C 1
ATOM 2726 O O . GLU B 1 104 ? 7.562 -13.445 -3.838 1 94.06 104 GLU B O 1
ATOM 2731 N N . ASP B 1 105 ? 5.469 -13.5 -3.09 1 95.06 105 ASP B N 1
ATOM 2732 C CA . ASP B 1 105 ? 5.457 -12.062 -2.809 1 95.06 105 ASP B CA 1
ATOM 2733 C C . ASP B 1 105 ? 6.516 -11.695 -1.771 1 95.06 105 ASP B C 1
ATOM 2735 O O . ASP B 1 105 ? 7.082 -10.609 -1.814 1 95.06 105 ASP B O 1
ATOM 2739 N N . TRP B 1 106 ? 6.699 -12.609 -0.853 1 94 106 TRP B N 1
ATOM 2740 C CA . TRP B 1 106 ? 7.688 -12.352 0.189 1 94 106 TRP B CA 1
ATOM 2741 C C . TRP B 1 106 ? 9.062 -12.086 -0.417 1 94 106 TRP B C 1
ATOM 2743 O O . TRP B 1 106 ? 9.766 -11.164 0.001 1 94 106 TRP B O 1
ATOM 2753 N N . LEU B 1 107 ? 9.43 -12.906 -1.359 1 94.88 107 LEU B N 1
ATOM 2754 C CA . LEU B 1 107 ? 10.734 -12.781 -2.002 1 94.88 107 LEU B CA 1
ATOM 2755 C C . LEU B 1 107 ? 10.891 -11.414 -2.654 1 94.88 107 LEU B C 1
ATOM 2757 O O . LEU B 1 107 ? 11.914 -10.742 -2.475 1 94.88 107 LEU B O 1
ATOM 2761 N N . PHE B 1 108 ? 9.867 -11 -3.354 1 95.25 108 PHE B N 1
ATOM 2762 C CA . PHE B 1 108 ? 9.898 -9.711 -4.039 1 95.25 108 PHE B CA 1
ATOM 2763 C C . PHE B 1 108 ? 9.984 -8.562 -3.039 1 95.25 108 PHE B C 1
ATOM 2765 O O . PHE B 1 108 ? 10.719 -7.598 -3.252 1 95.25 108 PHE B O 1
ATOM 2772 N N . ALA B 1 109 ? 9.242 -8.703 -2.002 1 96 109 ALA B N 1
ATOM 2773 C CA . ALA B 1 109 ? 9.258 -7.66 -0.976 1 96 109 ALA B CA 1
ATOM 2774 C C . ALA B 1 109 ? 10.633 -7.559 -0.32 1 96 109 ALA B C 1
ATOM 2776 O O . ALA B 1 109 ? 11.133 -6.457 -0.083 1 96 109 ALA B O 1
ATOM 2777 N N . LYS B 1 110 ? 11.227 -8.688 -0.064 1 95 110 LYS B N 1
ATOM 2778 C CA . LYS B 1 110 ? 12.539 -8.742 0.569 1 95 110 LYS B CA 1
ATOM 2779 C C . LYS B 1 110 ? 13.578 -7.977 -0.246 1 95 110 LYS B C 1
ATOM 2781 O O . LYS B 1 110 ? 14.453 -7.32 0.317 1 95 110 LYS B O 1
ATOM 2786 N N . HIS B 1 111 ? 13.43 -8.047 -1.504 1 94.25 111 HIS B N 1
ATOM 2787 C CA . HIS B 1 111 ? 14.445 -7.465 -2.369 1 94.25 111 HIS B CA 1
ATOM 2788 C C . HIS B 1 111 ? 14.047 -6.062 -2.822 1 94.25 111 HIS B C 1
ATOM 2790 O O . HIS B 1 111 ? 14.859 -5.328 -3.377 1 94.25 111 HIS B O 1
ATOM 2796 N N . ASN B 1 112 ? 12.828 -5.68 -2.576 1 94.38 112 ASN B N 1
ATOM 2797 C CA . ASN B 1 112 ? 12.336 -4.398 -3.074 1 94.38 112 ASN B CA 1
ATOM 2798 C C . ASN B 1 112 ? 12.219 -3.371 -1.952 1 94.38 112 ASN B C 1
ATOM 2800 O O . ASN B 1 112 ? 12.484 -2.186 -2.16 1 94.38 112 ASN B O 1
ATOM 2804 N N . ILE B 1 113 ? 11.773 -3.826 -0.805 1 94.94 113 ILE B N 1
ATOM 2805 C CA . ILE B 1 113 ? 11.586 -2.912 0.315 1 94.94 113 ILE B CA 1
ATOM 2806 C C . ILE B 1 113 ? 12.922 -2.648 0.998 1 94.94 113 ILE B C 1
ATOM 2808 O O . ILE B 1 113 ? 13.5 -3.551 1.607 1 94.94 113 ILE B O 1
ATOM 2812 N N . ILE B 1 114 ? 13.352 -1.47 0.976 1 91.94 114 ILE B N 1
ATOM 2813 C CA . ILE B 1 114 ? 14.734 -1.164 1.348 1 91.94 114 ILE B CA 1
ATOM 2814 C C . ILE B 1 114 ? 14.805 -0.858 2.842 1 91.94 114 ILE B C 1
ATOM 2816 O O . ILE B 1 114 ? 15.836 -1.101 3.479 1 91.94 114 ILE B O 1
ATOM 2820 N N . ARG B 1 115 ? 13.797 -0.266 3.451 1 91 115 ARG B N 1
ATOM 2821 C CA . ARG B 1 115 ? 13.82 0.04 4.879 1 91 115 ARG B CA 1
ATOM 2822 C C . ARG B 1 115 ? 13.539 -1.207 5.711 1 91 115 ARG B C 1
ATOM 2824 O O . ARG B 1 115 ? 12.43 -1.74 5.684 1 91 115 ARG B O 1
ATOM 2831 N N . PRO B 1 116 ? 14.43 -1.579 6.512 1 91.44 116 PRO B N 1
ATOM 2832 C CA . PRO B 1 116 ? 14.297 -2.838 7.25 1 91.44 116 PRO B CA 1
ATOM 2833 C C . PRO B 1 116 ? 13.055 -2.875 8.141 1 91.44 116 PRO B C 1
ATOM 2835 O O . PRO B 1 116 ? 12.391 -3.906 8.227 1 91.44 116 PRO B O 1
ATOM 2838 N N . ALA B 1 117 ? 12.805 -1.814 8.766 1 88 117 ALA B N 1
ATOM 2839 C CA . ALA B 1 117 ? 11.648 -1.781 9.648 1 88 117 ALA B CA 1
ATOM 2840 C C . ALA B 1 117 ? 10.352 -2.01 8.875 1 88 117 ALA B C 1
ATOM 2842 O O . ALA B 1 117 ? 9.469 -2.74 9.328 1 88 117 ALA B O 1
ATOM 2843 N N . VAL B 1 118 ? 10.297 -1.392 7.734 1 91.94 118 VAL B N 1
ATOM 2844 C CA . VAL B 1 118 ? 9.109 -1.534 6.898 1 91.94 118 VAL B CA 1
ATOM 2845 C C . VAL B 1 118 ? 8.992 -2.977 6.41 1 91.94 118 VAL B C 1
ATOM 2847 O O . VAL B 1 118 ? 7.906 -3.561 6.438 1 91.94 118 VAL B O 1
ATOM 2850 N N . PHE B 1 119 ? 10.102 -3.561 6.035 1 94.81 119 PHE B N 1
ATOM 2851 C CA . PHE B 1 119 ? 10.078 -4.949 5.594 1 94.81 119 PHE B CA 1
ATOM 2852 C C . PHE B 1 119 ? 9.68 -5.875 6.738 1 94.81 119 PHE B C 1
ATOM 2854 O O . PHE B 1 119 ? 8.969 -6.859 6.527 1 94.81 119 PHE B O 1
ATOM 2861 N N . SER B 1 120 ? 10.156 -5.605 7.918 1 94.38 120 SER B N 1
ATOM 2862 C CA . SER B 1 120 ? 9.82 -6.445 9.062 1 94.38 120 SER B CA 1
ATOM 2863 C C . SER B 1 120 ? 8.305 -6.512 9.273 1 94.38 120 SER B C 1
ATOM 2865 O O . SER B 1 120 ? 7.758 -7.582 9.531 1 94.38 120 SER B O 1
ATOM 2867 N N . TYR B 1 121 ? 7.664 -5.426 9.195 1 92.38 121 TYR B N 1
ATOM 2868 C CA . TYR B 1 121 ? 6.215 -5.398 9.359 1 92.38 121 TYR B CA 1
ATOM 2869 C C . TYR B 1 121 ? 5.523 -6.094 8.195 1 92.38 121 TYR B C 1
ATOM 2871 O O . TYR B 1 121 ? 4.559 -6.832 8.391 1 92.38 121 TYR B O 1
ATOM 2879 N N . TYR B 1 122 ? 6.016 -5.859 6.965 1 95.12 122 TYR B N 1
ATOM 2880 C CA . TYR B 1 122 ? 5.48 -6.57 5.809 1 95.12 122 TYR B CA 1
ATOM 2881 C C . TYR B 1 122 ? 5.609 -8.078 5.988 1 95.12 122 TYR B C 1
ATOM 2883 O O . TYR B 1 122 ? 4.688 -8.828 5.668 1 95.12 122 TYR B O 1
ATOM 2891 N N . ASN B 1 123 ? 6.777 -8.453 6.457 1 95.44 123 ASN B N 1
ATOM 2892 C CA . ASN B 1 123 ? 7.039 -9.859 6.711 1 95.44 123 ASN B CA 1
ATOM 2893 C C . ASN B 1 123 ? 5.988 -10.469 7.645 1 95.44 123 ASN B C 1
ATOM 2895 O O . ASN B 1 123 ? 5.48 -11.555 7.387 1 95.44 123 ASN B O 1
ATOM 2899 N N . GLN B 1 124 ? 5.656 -9.812 8.648 1 94.19 124 GLN B N 1
ATOM 2900 C CA . GLN B 1 124 ? 4.648 -10.281 9.594 1 94.19 124 GLN B CA 1
ATOM 2901 C C . GLN B 1 124 ? 3.271 -10.352 8.938 1 94.19 124 GLN B C 1
ATOM 2903 O O . GLN B 1 124 ? 2.529 -11.312 9.141 1 94.19 124 GLN B O 1
ATOM 2908 N N . LEU B 1 125 ? 2.965 -9.359 8.211 1 94.56 125 LEU B N 1
ATOM 2909 C CA . LEU B 1 125 ? 1.688 -9.328 7.504 1 94.56 125 LEU B CA 1
ATOM 2910 C C . LEU B 1 125 ? 1.574 -10.5 6.539 1 94.56 125 LEU B C 1
ATOM 2912 O O . LEU B 1 125 ? 0.579 -11.227 6.555 1 94.56 125 LEU B O 1
ATOM 2916 N N . TRP B 1 126 ? 2.613 -10.617 5.711 1 95.5 126 TRP B N 1
ATOM 2917 C CA . TRP B 1 126 ? 2.604 -11.68 4.711 1 95.5 126 TRP B CA 1
ATOM 2918 C C . TRP B 1 126 ? 2.443 -13.047 5.367 1 95.5 126 TRP B C 1
ATOM 2920 O O . TRP B 1 126 ? 1.655 -13.875 4.906 1 95.5 126 TRP B O 1
ATOM 2930 N N . ASN B 1 127 ? 3.164 -13.281 6.41 1 93.94 127 ASN B N 1
ATOM 2931 C CA . ASN B 1 127 ? 3.08 -14.555 7.113 1 93.94 127 ASN B CA 1
ATOM 2932 C C . ASN B 1 127 ? 1.666 -14.828 7.617 1 93.94 127 ASN B C 1
ATOM 2934 O O . ASN B 1 127 ? 1.151 -15.938 7.469 1 93.94 127 ASN B O 1
ATOM 2938 N N . ARG B 1 128 ? 1.095 -13.859 8.141 1 92.62 128 ARG B N 1
ATOM 2939 C CA . ARG B 1 128 ? -0.263 -14.008 8.656 1 92.62 128 ARG B CA 1
ATOM 2940 C C . ARG B 1 128 ? -1.253 -14.273 7.527 1 92.62 128 ARG B C 1
ATOM 2942 O O . ARG B 1 128 ? -2.107 -15.156 7.637 1 92.62 128 ARG B O 1
ATOM 2949 N N . LEU B 1 129 ? -1.144 -13.531 6.465 1 94.12 129 LEU B N 1
ATOM 2950 C CA . LEU B 1 129 ? -2.057 -13.672 5.336 1 94.12 129 LEU B CA 1
ATOM 2951 C C . LEU B 1 129 ? -1.889 -15.039 4.672 1 94.12 129 LEU B C 1
ATOM 2953 O O . LEU B 1 129 ? -2.877 -15.703 4.355 1 94.12 129 LEU B O 1
ATOM 2957 N N . ALA B 1 130 ? -0.637 -15.414 4.449 1 92.5 130 ALA B N 1
ATOM 2958 C CA . ALA B 1 130 ? -0.359 -16.703 3.816 1 92.5 130 ALA B CA 1
ATOM 2959 C C . ALA B 1 130 ? -0.905 -17.859 4.652 1 92.5 130 ALA B C 1
ATOM 2961 O O . ALA B 1 130 ? -1.547 -18.766 4.121 1 92.5 130 ALA B O 1
ATOM 2962 N N . LYS B 1 131 ? -0.698 -17.812 5.922 1 91.12 131 LYS B N 1
ATOM 2963 C CA . LYS B 1 131 ? -1.187 -18.859 6.812 1 91.12 131 LYS B CA 1
ATOM 2964 C C . LYS B 1 131 ? -2.713 -18.891 6.844 1 91.12 131 LYS B C 1
ATOM 2966 O O . LYS B 1 131 ? -3.316 -19.969 6.828 1 91.12 131 LYS B O 1
ATOM 2971 N N . GLU B 1 132 ? -3.271 -17.719 6.898 1 91.06 132 GLU B N 1
ATOM 2972 C CA . GLU B 1 132 ? -4.727 -17.625 6.859 1 91.06 132 GLU B CA 1
ATOM 2973 C C . GLU B 1 132 ? -5.281 -18.234 5.574 1 91.06 132 GLU B C 1
ATOM 2975 O O . GLU B 1 132 ? -6.258 -18.984 5.609 1 91.06 132 GLU B O 1
ATOM 2980 N N . LEU B 1 133 ? -4.707 -17.984 4.531 1 91.94 133 LEU B N 1
ATOM 2981 C CA . LEU B 1 133 ? -5.141 -18.469 3.223 1 91.94 133 LEU B CA 1
ATOM 2982 C C . LEU B 1 133 ? -5.039 -19.984 3.139 1 91.94 133 LEU B C 1
ATOM 2984 O O . LEU B 1 133 ? -5.992 -20.656 2.738 1 91.94 133 LEU B O 1
ATOM 2988 N N . VAL B 1 134 ? -3.932 -20.453 3.529 1 90.94 134 VAL B N 1
ATOM 2989 C CA . VAL B 1 134 ? -3.664 -21.891 3.426 1 90.94 134 VAL B CA 1
ATOM 2990 C C . VAL B 1 134 ? -4.57 -22.656 4.387 1 90.94 134 VAL B C 1
ATOM 2992 O O . VAL B 1 134 ? -5.094 -23.719 4.043 1 90.94 134 VAL B O 1
ATOM 2995 N N . ASN B 1 135 ? -4.746 -22.094 5.559 1 92.19 135 ASN B N 1
ATOM 2996 C CA . ASN B 1 135 ? -5.586 -22.75 6.555 1 92.19 135 ASN B CA 1
ATOM 2997 C C . ASN B 1 135 ? -7.047 -22.781 6.113 1 92.19 135 ASN B C 1
ATOM 2999 O O . ASN B 1 135 ? -7.73 -23.797 6.309 1 92.19 135 ASN B O 1
ATOM 3003 N N . LYS B 1 136 ? -7.445 -21.828 5.512 1 93.38 136 LYS B N 1
ATOM 3004 C CA . LYS B 1 136 ? -8.859 -21.719 5.18 1 93.38 136 LYS B CA 1
ATOM 3005 C C . LYS B 1 136 ? -9.148 -22.312 3.803 1 93.38 136 LYS B C 1
ATOM 3007 O O . LYS B 1 136 ? -10.219 -22.891 3.584 1 93.38 136 LYS B O 1
ATOM 3012 N N . HIS B 1 137 ? -8.18 -22.156 2.891 1 94.69 137 HIS B N 1
ATOM 3013 C CA . HIS B 1 137 ? -8.523 -22.453 1.507 1 94.69 137 HIS B CA 1
ATOM 3014 C C . HIS B 1 137 ? -7.633 -23.547 0.937 1 94.69 137 HIS B C 1
ATOM 3016 O O . HIS B 1 137 ? -7.949 -24.141 -0.103 1 94.69 137 HIS B O 1
ATOM 3022 N N . GLY B 1 138 ? -6.496 -23.828 1.646 1 94.75 138 GLY B N 1
ATOM 3023 C CA . GLY B 1 138 ? -5.613 -24.891 1.193 1 94.75 138 GLY B CA 1
ATOM 3024 C C . GLY B 1 138 ? -4.508 -24.406 0.278 1 94.75 138 GLY B C 1
ATOM 3025 O O . GLY B 1 138 ? -4.527 -23.25 -0.167 1 94.75 138 GLY B O 1
ATOM 3026 N N . VAL B 1 139 ? -3.539 -25.266 0.065 1 95.81 139 VAL B N 1
ATOM 3027 C CA . VAL B 1 139 ? -2.424 -24.969 -0.832 1 95.81 139 VAL B CA 1
ATOM 3028 C C . VAL B 1 139 ? -2.754 -25.453 -2.24 1 95.81 139 VAL B C 1
ATOM 3030 O O . VAL B 1 139 ? -3.604 -26.328 -2.418 1 95.81 139 VAL B O 1
ATOM 3033 N N . PRO B 1 140 ? -2.143 -24.875 -3.287 1 96.12 140 PRO B N 1
ATOM 3034 C CA . PRO B 1 140 ? -2.387 -25.391 -4.637 1 96.12 140 PRO B CA 1
ATOM 3035 C C . PRO B 1 140 ? -1.989 -26.859 -4.797 1 96.12 140 PRO B C 1
ATOM 3037 O O . PRO B 1 140 ? -1.088 -27.328 -4.102 1 96.12 140 PRO B O 1
ATOM 3040 N N . ASN B 1 141 ? -2.674 -27.469 -5.754 1 94.81 141 ASN B N 1
ATOM 3041 C CA . ASN B 1 141 ? -2.373 -28.859 -6.062 1 94.81 141 ASN B CA 1
ATOM 3042 C C . ASN B 1 141 ? -0.947 -29.016 -6.578 1 94.81 141 ASN B C 1
ATOM 3044 O O . ASN B 1 141 ? -0.303 -30.047 -6.32 1 94.81 141 ASN B O 1
ATOM 3048 N N . LEU B 1 142 ? -0.587 -28.078 -7.254 1 96.44 142 LEU B N 1
ATOM 3049 C CA . LEU B 1 142 ? 0.735 -28.094 -7.871 1 96.44 142 LEU B CA 1
ATOM 3050 C C . LEU B 1 142 ? 1.266 -26.688 -8.07 1 96.44 142 LEU B C 1
ATOM 3052 O O . LEU B 1 142 ? 0.524 -25.797 -8.492 1 96.44 142 LEU B O 1
ATOM 3056 N N . TYR B 1 143 ? 2.494 -26.516 -7.672 1 97.56 143 TYR B N 1
ATOM 3057 C CA . TYR B 1 143 ? 3.227 -25.297 -8 1 97.56 143 TYR B CA 1
ATOM 3058 C C . TYR B 1 143 ? 4.281 -25.562 -9.07 1 97.56 143 TYR B C 1
ATOM 3060 O O . TYR B 1 143 ? 5.258 -26.281 -8.82 1 97.56 143 TYR B O 1
ATOM 3068 N N . VAL B 1 144 ? 4.074 -25.016 -10.219 1 98.5 144 VAL B N 1
ATOM 3069 C CA . VAL B 1 144 ? 5.059 -25.141 -11.289 1 98.5 144 VAL B CA 1
ATOM 3070 C C . VAL B 1 144 ? 6.043 -23.969 -11.219 1 98.5 144 VAL B C 1
ATOM 3072 O O . VAL B 1 144 ? 5.66 -22.812 -11.398 1 98.5 144 VAL B O 1
ATOM 3075 N N . ILE B 1 145 ? 7.285 -24.297 -11 1 98.25 145 ILE B N 1
ATOM 3076 C CA . ILE B 1 145 ? 8.328 -23.281 -10.922 1 98.25 145 ILE B CA 1
ATOM 3077 C C . ILE B 1 145 ? 9.117 -23.25 -12.234 1 98.25 145 ILE B C 1
ATOM 3079 O O . ILE B 1 145 ? 9.875 -24.172 -12.531 1 98.25 145 ILE B O 1
ATOM 3083 N N . LEU B 1 146 ? 8.906 -22.203 -12.961 1 98 146 LEU B N 1
ATOM 3084 C CA . LEU B 1 146 ? 9.68 -22.031 -14.188 1 98 146 LEU B CA 1
ATOM 3085 C C . LEU B 1 146 ? 11.055 -21.438 -13.891 1 98 146 LEU B C 1
ATOM 3087 O O . LEU B 1 146 ? 11.164 -20.422 -13.195 1 98 146 LEU B O 1
ATOM 3091 N N . ASP B 1 147 ? 12.008 -22.109 -14.406 1 97.5 147 ASP B N 1
ATOM 3092 C CA . ASP B 1 147 ? 13.391 -21.672 -14.234 1 97.5 147 ASP B CA 1
ATOM 3093 C C . ASP B 1 147 ? 14.039 -21.344 -15.578 1 97.5 147 ASP B C 1
ATOM 3095 O O . ASP B 1 147 ? 13.578 -21.812 -16.625 1 97.5 147 ASP B O 1
ATOM 3099 N N . GLY B 1 148 ? 14.93 -20.422 -15.586 1 96.81 148 GLY B N 1
ATOM 3100 C CA . GLY B 1 148 ? 15.672 -20.016 -16.766 1 96.81 148 GLY B CA 1
ATOM 3101 C C . GLY B 1 148 ? 16.906 -19.203 -16.422 1 96.81 148 GLY B C 1
ATOM 3102 O O . GLY B 1 148 ? 17 -18.594 -15.359 1 96.81 148 GLY B O 1
ATOM 3103 N N . ASP B 1 149 ? 17.844 -19.219 -17.391 1 96.69 149 ASP B N 1
ATOM 3104 C CA . ASP B 1 149 ? 19.062 -18.484 -17.125 1 96.69 149 ASP B CA 1
ATOM 3105 C C . ASP B 1 149 ? 18.875 -16.984 -17.391 1 96.69 149 ASP B C 1
ATOM 3107 O O . ASP B 1 149 ? 17.812 -16.562 -17.859 1 96.69 149 ASP B O 1
ATOM 3111 N N . TRP B 1 150 ? 19.891 -16.188 -17 1 96.69 150 TRP B N 1
ATOM 3112 C CA . TRP B 1 150 ? 19.812 -14.742 -17.109 1 96.69 150 TRP B CA 1
ATOM 3113 C C . TRP B 1 150 ? 19.641 -14.305 -18.547 1 96.69 150 TRP B C 1
ATOM 3115 O O . TRP B 1 150 ? 18.891 -13.359 -18.844 1 96.69 150 TRP B O 1
ATOM 3125 N N . LYS B 1 151 ? 20.344 -14.977 -19.469 1 96.5 151 LYS B N 1
ATOM 3126 C CA . LYS B 1 151 ? 20.266 -14.641 -20.891 1 96.5 151 LYS B CA 1
ATOM 3127 C C . LYS B 1 151 ? 18.828 -14.781 -21.391 1 96.5 151 LYS B C 1
ATOM 3129 O O . LYS B 1 151 ? 18.344 -13.93 -22.141 1 96.5 151 LYS B O 1
ATOM 3134 N N . LEU B 1 152 ? 18.188 -15.883 -21.031 1 96.44 152 LEU B N 1
ATOM 3135 C CA . LEU B 1 152 ? 16.781 -16.094 -21.422 1 96.44 152 LEU B CA 1
ATOM 3136 C C . LEU B 1 152 ? 15.891 -15 -20.859 1 96.44 152 LEU B C 1
ATOM 3138 O O . LEU B 1 152 ? 15.039 -14.461 -21.562 1 96.44 152 LEU B O 1
ATOM 3142 N N . PHE B 1 153 ? 16.094 -14.656 -19.562 1 96.12 153 PHE B N 1
ATOM 3143 C CA . PHE B 1 153 ? 15.328 -13.602 -18.906 1 96.12 153 PHE B CA 1
ATOM 3144 C C . PHE B 1 153 ? 15.461 -12.281 -19.656 1 96.12 153 PHE B C 1
ATOM 3146 O O . PHE B 1 153 ? 14.453 -11.664 -20.016 1 96.12 153 PHE B O 1
ATOM 3153 N N . GLU B 1 154 ? 16.672 -11.898 -19.891 1 95.69 154 GLU B N 1
ATOM 3154 C CA . GLU B 1 154 ? 16.922 -10.625 -20.547 1 95.69 154 GLU B CA 1
ATOM 3155 C C . GLU B 1 154 ? 16.297 -10.586 -21.938 1 95.69 154 GLU B C 1
ATOM 3157 O O . GLU B 1 154 ? 15.633 -9.609 -22.297 1 95.69 154 GLU B O 1
ATOM 3162 N N . LYS B 1 155 ? 16.531 -11.625 -22.672 1 96.31 155 LYS B N 1
ATOM 3163 C CA . LYS B 1 155 ? 15.977 -11.703 -24.016 1 96.31 155 LYS B CA 1
ATOM 3164 C C . LYS B 1 155 ? 14.461 -11.57 -24 1 96.31 155 LYS B C 1
ATOM 3166 O O . LYS B 1 155 ? 13.891 -10.789 -24.766 1 96.31 155 LYS B O 1
ATOM 3171 N N . ARG B 1 156 ? 13.805 -12.266 -23.156 1 96.25 156 ARG B N 1
ATOM 3172 C CA . ARG B 1 156 ? 12.344 -12.297 -23.109 1 96.25 156 ARG B CA 1
ATOM 3173 C C . ARG B 1 156 ? 11.789 -10.992 -22.531 1 96.25 156 ARG B C 1
ATOM 3175 O O . ARG B 1 156 ? 10.719 -10.539 -22.938 1 96.25 156 ARG B O 1
ATOM 3182 N N . LEU B 1 157 ? 12.5 -10.438 -21.578 1 95.38 157 LEU B N 1
ATOM 3183 C CA . LEU B 1 157 ? 12.086 -9.148 -21.031 1 95.38 157 LEU B CA 1
ATOM 3184 C C . LEU B 1 157 ? 12.031 -8.086 -22.125 1 95.38 157 LEU B C 1
ATOM 3186 O O . LEU B 1 157 ? 11.055 -7.344 -22.234 1 95.38 157 LEU B O 1
ATOM 3190 N N . PHE B 1 158 ? 13.008 -8.062 -22.938 1 94.88 158 PHE B N 1
ATOM 3191 C CA . PHE B 1 158 ? 13.078 -7.062 -24 1 94.88 158 PHE B CA 1
ATOM 3192 C C . PHE B 1 158 ? 12.109 -7.398 -25.125 1 94.88 158 PHE B C 1
ATOM 3194 O O . PHE B 1 158 ? 11.555 -6.5 -25.766 1 94.88 158 PHE B O 1
ATOM 3201 N N . MET B 1 159 ? 11.844 -8.633 -25.344 1 93.81 159 MET B N 1
ATOM 3202 C CA . MET B 1 159 ? 10.867 -9.055 -26.344 1 93.81 159 MET B CA 1
ATOM 3203 C C . MET B 1 159 ? 9.453 -8.672 -25.906 1 93.81 159 MET B C 1
ATOM 3205 O O . MET B 1 159 ? 8.625 -8.289 -26.75 1 93.81 159 MET B O 1
ATOM 3209 N N . ARG B 1 160 ? 9.148 -8.898 -24.656 1 89.69 160 ARG B N 1
ATOM 3210 C CA . ARG B 1 160 ? 7.836 -8.539 -24.125 1 89.69 160 ARG B CA 1
ATOM 3211 C C . ARG B 1 160 ? 7.57 -7.047 -24.281 1 89.69 160 ARG B C 1
ATOM 3213 O O . ARG B 1 160 ? 6.422 -6.625 -24.438 1 89.69 160 ARG B O 1
ATOM 3220 N N . ASN B 1 161 ? 8.57 -6.242 -24.203 1 88.69 161 ASN B N 1
ATOM 3221 C CA . ASN B 1 161 ? 8.602 -4.836 -24.594 1 88.69 161 ASN B CA 1
ATOM 3222 C C . ASN B 1 161 ? 7.648 -3.996 -23.75 1 88.69 161 ASN B C 1
ATOM 3224 O O . ASN B 1 161 ? 6.895 -3.18 -24.281 1 88.69 161 ASN B O 1
ATOM 3228 N N . ARG B 1 162 ? 7.59 -4.262 -22.5 1 87.62 162 ARG B N 1
ATOM 3229 C CA . ARG B 1 162 ? 6.934 -3.309 -21.609 1 87.62 162 ARG B CA 1
ATOM 3230 C C . ARG B 1 162 ? 7.789 -2.061 -21.406 1 87.62 162 ARG B C 1
ATOM 3232 O O . ARG B 1 162 ? 8.867 -2.129 -20.812 1 87.62 162 ARG B O 1
ATOM 3239 N N . LYS B 1 163 ? 7.293 -1.002 -21.797 1 91 163 LYS B N 1
ATOM 3240 C CA . LYS B 1 163 ? 8.07 0.227 -21.906 1 91 163 LYS B CA 1
ATOM 3241 C C . LYS B 1 163 ? 8.719 0.584 -20.578 1 91 163 LYS B C 1
ATOM 3243 O O . LYS B 1 163 ? 9.906 0.913 -20.531 1 91 163 LYS B O 1
ATOM 3248 N N . VAL B 1 164 ? 8.023 0.5 -19.547 1 91.38 164 VAL B N 1
ATOM 3249 C CA . VAL B 1 164 ? 8.523 0.926 -18.234 1 91.38 164 VAL B CA 1
ATOM 3250 C C . VAL B 1 164 ? 9.672 0.025 -17.797 1 91.38 164 VAL B C 1
ATOM 3252 O O . VAL B 1 164 ? 10.617 0.485 -17.156 1 91.38 164 VAL B O 1
ATOM 3255 N N . GLU B 1 165 ? 9.609 -1.251 -18.094 1 92.12 165 GLU B N 1
ATOM 3256 C CA . GLU B 1 165 ? 10.664 -2.199 -17.75 1 92.12 165 GLU B CA 1
ATOM 3257 C C . GLU B 1 165 ? 11.93 -1.952 -18.562 1 92.12 165 GLU B C 1
ATOM 3259 O O . GLU B 1 165 ? 13.031 -1.908 -18.016 1 92.12 165 GLU B O 1
ATOM 3264 N N . ILE B 1 166 ? 11.656 -1.694 -19.797 1 94.31 166 ILE B N 1
ATOM 3265 C CA . ILE B 1 166 ? 12.781 -1.521 -20.719 1 94.31 166 ILE B CA 1
ATOM 3266 C C . ILE B 1 166 ? 13.477 -0.19 -20.438 1 94.31 166 ILE B C 1
ATOM 3268 O O . ILE B 1 166 ? 14.703 -0.133 -20.328 1 94.31 166 ILE B O 1
ATOM 3272 N N . ASP B 1 167 ? 12.695 0.832 -20.281 1 95.56 167 ASP B N 1
ATOM 3273 C CA . ASP B 1 167 ? 13.227 2.176 -20.078 1 95.56 167 ASP B CA 1
ATOM 3274 C C . ASP B 1 167 ? 14 2.266 -18.766 1 95.56 167 ASP B C 1
ATOM 3276 O O . ASP B 1 167 ? 14.891 3.105 -18.609 1 95.56 167 ASP B O 1
ATOM 3280 N N . ASN B 1 168 ? 13.695 1.43 -17.859 1 96.5 168 ASN B N 1
ATOM 3281 C CA . ASN B 1 168 ? 14.32 1.509 -16.531 1 96.5 168 ASN B CA 1
ATOM 3282 C C . ASN B 1 168 ? 15.148 0.266 -16.234 1 96.5 168 ASN B C 1
ATOM 3284 O O . ASN B 1 168 ? 15.414 -0.038 -15.07 1 96.5 168 ASN B O 1
ATOM 3288 N N . PHE B 1 169 ? 15.477 -0.547 -17.234 1 95.75 169 PHE B N 1
ATOM 3289 C CA . PHE B 1 169 ? 16.172 -1.816 -17.062 1 95.75 169 PHE B CA 1
ATOM 3290 C C . PHE B 1 169 ? 17.484 -1.613 -16.312 1 95.75 169 PHE B C 1
ATOM 3292 O O . PHE B 1 169 ? 17.75 -2.301 -15.32 1 95.75 169 PHE B O 1
ATOM 3299 N N . THR B 1 170 ? 18.266 -0.667 -16.703 1 96.12 170 THR B N 1
ATOM 3300 C CA . THR B 1 170 ? 19.594 -0.443 -16.109 1 96.12 170 THR B CA 1
ATOM 3301 C C . THR B 1 170 ? 19.469 -0.088 -14.633 1 96.12 170 THR B C 1
ATOM 3303 O O . THR B 1 170 ? 20.203 -0.602 -13.797 1 96.12 170 THR B O 1
ATOM 3306 N N . LYS B 1 171 ? 18.516 0.728 -14.273 1 95.69 171 LYS B N 1
ATOM 3307 C CA . LYS B 1 171 ? 18.281 1.158 -12.891 1 95.69 171 LYS B CA 1
ATOM 3308 C C . LYS B 1 171 ? 17.859 -0.011 -12.016 1 95.69 171 LYS B C 1
ATOM 3310 O O . LYS B 1 171 ? 18.016 0.03 -10.797 1 95.69 171 LYS B O 1
ATOM 3315 N N . ASN B 1 172 ? 17.328 -1.051 -12.648 1 96.88 172 ASN B N 1
ATOM 3316 C CA . ASN B 1 172 ? 16.766 -2.164 -11.883 1 96.88 172 ASN B CA 1
ATOM 3317 C C . ASN B 1 172 ? 17.547 -3.451 -12.125 1 96.88 172 ASN B C 1
ATOM 3319 O O . ASN B 1 172 ? 17.109 -4.531 -11.727 1 96.88 172 ASN B O 1
ATOM 3323 N N . GLN B 1 173 ? 18.594 -3.404 -12.758 1 96.19 173 GLN B N 1
ATOM 3324 C CA . GLN B 1 173 ? 19.359 -4.586 -13.133 1 96.19 173 GLN B CA 1
ATOM 3325 C C . GLN B 1 173 ? 19.781 -5.398 -11.906 1 96.19 173 GLN B C 1
ATOM 3327 O O . GLN B 1 173 ? 19.656 -6.625 -11.898 1 96.19 173 GLN B O 1
ATOM 3332 N N . LEU B 1 174 ? 20.297 -4.703 -10.898 1 95.12 174 LEU B N 1
ATOM 3333 C CA . LEU B 1 174 ? 20.703 -5.395 -9.688 1 95.12 174 LEU B CA 1
ATOM 3334 C C . LEU B 1 174 ? 19.516 -6.082 -9.023 1 95.12 174 LEU B C 1
ATOM 3336 O O . LEU B 1 174 ? 19.641 -7.199 -8.516 1 95.12 174 LEU B O 1
ATOM 3340 N N . TYR B 1 175 ? 18.453 -5.445 -9.008 1 95.69 175 TYR B N 1
ATOM 3341 C CA . TYR B 1 175 ? 17.219 -6.016 -8.484 1 95.69 175 TYR B CA 1
ATOM 3342 C C . TYR B 1 175 ? 16.844 -7.289 -9.227 1 95.69 175 TYR B C 1
ATOM 3344 O O . TYR B 1 175 ? 16.562 -8.32 -8.609 1 95.69 175 TYR B O 1
ATOM 3352 N N . PHE B 1 176 ? 16.875 -7.238 -10.531 1 96.25 176 PHE B N 1
ATOM 3353 C CA . PHE B 1 176 ? 16.562 -8.398 -11.359 1 96.25 176 PHE B CA 1
ATOM 3354 C C . PHE B 1 176 ? 17.562 -9.523 -11.109 1 96.25 176 PHE B C 1
ATOM 3356 O O . PHE B 1 176 ? 17.188 -10.688 -11.016 1 96.25 176 PHE B O 1
ATOM 3363 N N . GLN B 1 177 ? 18.75 -9.156 -11.023 1 96.44 177 GLN B N 1
ATOM 3364 C CA . GLN B 1 177 ? 19.812 -10.141 -10.82 1 96.44 177 GLN B CA 1
ATOM 3365 C C . GLN B 1 177 ? 19.656 -10.844 -9.469 1 96.44 177 GLN B C 1
ATOM 3367 O O . GLN B 1 177 ? 19.812 -12.062 -9.375 1 96.44 177 GLN B O 1
ATOM 3372 N N . ASN B 1 178 ? 19.359 -10.078 -8.453 1 95.25 178 ASN B N 1
ATOM 3373 C CA . ASN B 1 178 ? 19.156 -10.648 -7.129 1 95.25 178 ASN B CA 1
ATOM 3374 C C . ASN B 1 178 ? 17.969 -11.602 -7.105 1 95.25 178 ASN B C 1
ATOM 3376 O O . ASN B 1 178 ? 18.047 -12.695 -6.547 1 95.25 178 ASN B O 1
ATOM 3380 N N . LEU B 1 179 ? 16.938 -11.172 -7.711 1 95.44 179 LEU B N 1
ATOM 3381 C CA . LEU B 1 179 ? 15.766 -12.031 -7.797 1 95.44 179 LEU B CA 1
ATOM 3382 C C . LEU B 1 179 ? 16.078 -13.312 -8.562 1 95.44 179 LEU B C 1
ATOM 3384 O O . LEU B 1 179 ? 15.719 -14.406 -8.117 1 95.44 179 LEU B O 1
ATOM 3388 N N . HIS B 1 180 ? 16.719 -13.078 -9.648 1 95.88 180 HIS B N 1
ATOM 3389 C CA . HIS B 1 180 ? 17.047 -14.211 -10.5 1 95.88 180 HIS B CA 1
ATOM 3390 C C . HIS B 1 180 ? 17.891 -15.234 -9.75 1 95.88 180 HIS B C 1
ATOM 3392 O O . HIS B 1 180 ? 17.672 -16.438 -9.875 1 95.88 180 HIS B O 1
ATOM 3398 N N . ARG B 1 181 ? 18.75 -14.766 -8.992 1 95.44 181 ARG B N 1
ATOM 3399 C CA . ARG B 1 181 ? 19.719 -15.617 -8.281 1 95.44 181 ARG B CA 1
ATOM 3400 C C . ARG B 1 181 ? 19.016 -16.469 -7.238 1 95.44 181 ARG B C 1
ATOM 3402 O O . ARG B 1 181 ? 19.391 -17.625 -7.02 1 95.44 181 ARG B O 1
ATOM 3409 N N . VAL B 1 182 ? 18 -15.977 -6.656 1 95.5 182 VAL B N 1
ATOM 3410 C CA . VAL B 1 182 ? 17.516 -16.641 -5.449 1 95.5 182 VAL B CA 1
ATOM 3411 C C . VAL B 1 182 ? 16.109 -17.203 -5.699 1 95.5 182 VAL B C 1
ATOM 3413 O O . VAL B 1 182 ? 15.617 -18.016 -4.91 1 95.5 182 VAL B O 1
ATOM 3416 N N . TYR B 1 183 ? 15.438 -16.938 -6.75 1 96.94 183 TYR B N 1
ATOM 3417 C CA . TYR B 1 183 ? 14.016 -17.203 -6.93 1 96.94 183 TYR B CA 1
ATOM 3418 C C . TYR B 1 183 ? 13.719 -18.703 -6.801 1 96.94 183 TYR B C 1
ATOM 3420 O O . TYR B 1 183 ? 12.906 -19.109 -5.969 1 96.94 183 TYR B O 1
ATOM 3428 N N . THR B 1 184 ? 14.359 -19.5 -7.602 1 96.94 184 THR B N 1
ATOM 3429 C CA . THR B 1 184 ? 14.031 -20.922 -7.668 1 96.94 184 THR B CA 1
ATOM 3430 C C . THR B 1 184 ? 14.273 -21.594 -6.316 1 96.94 184 THR B C 1
ATOM 3432 O O . THR B 1 184 ? 13.398 -22.312 -5.812 1 96.94 184 THR B O 1
ATOM 3435 N N . GLY B 1 185 ? 15.422 -21.312 -5.742 1 96.5 185 GLY B N 1
ATOM 3436 C CA . GLY B 1 185 ? 15.711 -21.891 -4.438 1 96.5 185 GLY B CA 1
ATOM 3437 C C . GLY B 1 185 ? 14.742 -21.438 -3.361 1 96.5 185 GLY B C 1
ATOM 3438 O O . GLY B 1 185 ? 14.328 -22.25 -2.523 1 96.5 185 GLY B O 1
ATOM 3439 N N . PHE B 1 186 ? 14.398 -20.25 -3.424 1 95.81 186 PHE B N 1
ATOM 3440 C CA . PHE B 1 186 ? 13.445 -19.703 -2.459 1 95.81 186 PHE B CA 1
ATOM 3441 C C . PHE B 1 186 ? 12.086 -20.391 -2.6 1 95.81 186 PHE B C 1
ATOM 3443 O O . PHE B 1 186 ? 11.477 -20.781 -1.604 1 95.81 186 PHE B O 1
ATOM 3450 N N . MET B 1 187 ? 11.641 -20.531 -3.842 1 96.75 187 MET B N 1
ATOM 3451 C CA . MET B 1 187 ? 10.312 -21.109 -4.051 1 96.75 187 MET B CA 1
ATOM 3452 C C . MET B 1 187 ? 10.305 -22.578 -3.674 1 96.75 187 MET B C 1
ATOM 3454 O O . MET B 1 187 ? 9.297 -23.094 -3.164 1 96.75 187 MET B O 1
ATOM 3458 N N . GLU B 1 188 ? 11.312 -23.234 -3.93 1 96.75 188 GLU B N 1
ATOM 3459 C CA . GLU B 1 188 ? 11.414 -24.609 -3.467 1 96.75 188 GLU B CA 1
ATOM 3460 C C . GLU B 1 188 ? 11.25 -24.703 -1.953 1 96.75 188 GLU B C 1
ATOM 3462 O O . GLU B 1 188 ? 10.508 -25.547 -1.453 1 96.75 188 GLU B O 1
ATOM 3467 N N . ALA B 1 189 ? 11.961 -23.859 -1.302 1 95.81 189 ALA B N 1
ATOM 3468 C CA . ALA B 1 189 ? 11.891 -23.844 0.157 1 95.81 189 ALA B CA 1
ATOM 3469 C C . ALA B 1 189 ? 10.477 -23.531 0.635 1 95.81 189 ALA B C 1
ATOM 3471 O O . ALA B 1 189 ? 9.984 -24.172 1.571 1 95.81 189 ALA B O 1
ATOM 3472 N N . VAL B 1 190 ? 9.883 -22.625 -0.001 1 94.06 190 VAL B N 1
ATOM 3473 C CA . VAL B 1 190 ? 8.523 -22.234 0.359 1 94.06 190 VAL B CA 1
ATOM 3474 C C . VAL B 1 190 ? 7.578 -23.422 0.147 1 94.06 190 VAL B C 1
ATOM 3476 O O . VAL B 1 190 ? 6.758 -23.734 1.014 1 94.06 190 VAL B O 1
ATOM 3479 N N . CYS B 1 191 ? 7.668 -24.062 -0.984 1 94.94 191 CYS B N 1
ATOM 3480 C CA . CYS B 1 191 ? 6.824 -25.219 -1.272 1 94.94 191 CYS B CA 1
ATOM 3481 C C . CYS B 1 191 ? 7.023 -26.312 -0.236 1 94.94 191 CYS B C 1
ATOM 3483 O O . CYS B 1 191 ? 6.059 -26.906 0.237 1 94.94 191 CYS B O 1
ATOM 3485 N N . ASN B 1 192 ? 8.203 -26.5 0.141 1 94.94 192 ASN B N 1
ATOM 3486 C CA . ASN B 1 192 ? 8.5 -27.5 1.154 1 94.94 192 ASN B CA 1
ATOM 3487 C C . ASN B 1 192 ? 7.918 -27.125 2.512 1 94.94 192 ASN B C 1
ATOM 3489 O O . ASN B 1 192 ? 7.34 -27.969 3.201 1 94.94 192 ASN B O 1
ATOM 3493 N N . ASP B 1 193 ? 8.086 -25.922 2.852 1 91.75 193 ASP B N 1
ATOM 3494 C CA . ASP B 1 193 ? 7.602 -25.453 4.145 1 91.75 193 ASP B CA 1
ATOM 3495 C C . ASP B 1 193 ? 6.082 -25.562 4.242 1 91.75 193 ASP B C 1
ATOM 3497 O O . ASP B 1 193 ? 5.547 -25.906 5.301 1 91.75 193 ASP B O 1
ATOM 3501 N N . PHE B 1 194 ? 5.438 -25.312 3.137 1 92.31 194 PHE B N 1
ATOM 3502 C CA . PHE B 1 194 ? 3.979 -25.297 3.158 1 92.31 194 PHE B CA 1
ATOM 3503 C C . PHE B 1 194 ? 3.418 -26.641 2.723 1 92.31 194 PHE B C 1
ATOM 3505 O O . PHE B 1 194 ? 2.203 -26.844 2.719 1 92.31 194 PHE B O 1
ATOM 3512 N N . GLY B 1 195 ? 4.316 -27.5 2.334 1 92.75 195 GLY B N 1
ATOM 3513 C CA . GLY B 1 195 ? 3.879 -28.812 1.88 1 92.75 195 GLY B CA 1
ATOM 3514 C C . GLY B 1 195 ? 3.201 -28.781 0.523 1 92.75 195 GLY B C 1
ATOM 3515 O O . GLY B 1 195 ? 2.225 -29.5 0.294 1 92.75 195 GLY B O 1
ATOM 3516 N N . ILE B 1 196 ? 3.604 -27.938 -0.311 1 94.62 196 ILE B N 1
ATOM 3517 C CA . ILE B 1 196 ? 3.045 -27.812 -1.653 1 94.62 196 ILE B CA 1
ATOM 3518 C C . ILE B 1 196 ? 3.818 -28.719 -2.615 1 94.62 196 ILE B C 1
ATOM 3520 O O . ILE B 1 196 ? 5.047 -28.656 -2.678 1 94.62 196 ILE B O 1
ATOM 3524 N N . ASN B 1 197 ? 3.072 -29.547 -3.287 1 95.25 197 ASN B N 1
ATOM 3525 C CA . ASN B 1 197 ? 3.717 -30.266 -4.383 1 95.25 197 ASN B CA 1
ATOM 3526 C C . ASN B 1 197 ? 4.207 -29.297 -5.465 1 95.25 197 ASN B C 1
ATOM 3528 O O . ASN B 1 197 ? 3.506 -28.359 -5.824 1 95.25 197 ASN B O 1
ATOM 3532 N N . TYR B 1 198 ? 5.492 -29.578 -5.863 1 96.81 198 TYR B N 1
ATOM 3533 C CA . TYR B 1 198 ? 6 -28.656 -6.867 1 96.81 198 TYR B CA 1
ATOM 3534 C C . TYR B 1 198 ? 6.879 -29.375 -7.879 1 96.81 198 TYR B C 1
ATOM 3536 O O . TYR B 1 198 ? 7.258 -30.531 -7.668 1 96.81 198 TYR B O 1
ATOM 3544 N N . CYS B 1 199 ? 7.082 -28.75 -9.039 1 97.75 199 CYS B N 1
ATOM 3545 C CA . CYS B 1 199 ? 8.078 -29.156 -10.023 1 97.75 199 CYS B CA 1
ATOM 3546 C C . CYS B 1 199 ? 8.812 -27.938 -10.594 1 97.75 199 CYS B C 1
ATOM 3548 O O . CYS B 1 199 ? 8.258 -26.844 -10.648 1 97.75 199 CYS B O 1
ATOM 3550 N N . ILE B 1 200 ? 10.047 -28.188 -10.891 1 98.31 200 ILE B N 1
ATOM 3551 C CA . ILE B 1 200 ? 10.867 -27.172 -11.516 1 98.31 200 ILE B CA 1
ATOM 3552 C C . ILE B 1 200 ? 11.055 -27.5 -13 1 98.31 200 ILE B C 1
ATOM 3554 O O . ILE B 1 200 ? 11.516 -28.594 -13.344 1 98.31 200 ILE B O 1
ATOM 3558 N N . ILE B 1 201 ? 10.672 -26.578 -13.867 1 98.5 201 ILE B N 1
ATOM 3559 C CA . ILE B 1 201 ? 10.727 -26.828 -15.297 1 98.5 201 ILE B CA 1
ATOM 3560 C C . ILE B 1 201 ? 11.562 -25.75 -15.984 1 98.5 201 ILE B C 1
ATOM 3562 O O . ILE B 1 201 ? 11.445 -24.562 -15.656 1 98.5 201 ILE B O 1
ATOM 3566 N N . ASP B 1 202 ? 12.406 -26.125 -16.906 1 98.19 202 ASP B N 1
ATOM 3567 C CA . ASP B 1 202 ? 13.203 -25.203 -17.703 1 98.19 202 ASP B CA 1
ATOM 3568 C C . ASP B 1 202 ? 12.328 -24.438 -18.688 1 98.19 202 ASP B C 1
ATOM 3570 O O . ASP B 1 202 ? 11.75 -25.031 -19.609 1 98.19 202 ASP B O 1
ATOM 3574 N N . ALA B 1 203 ? 12.352 -23.141 -18.547 1 97.69 203 ALA B N 1
ATOM 3575 C CA . ALA B 1 203 ? 11.5 -22.281 -19.375 1 97.69 203 ALA B CA 1
ATOM 3576 C C . ALA B 1 203 ? 11.992 -22.234 -20.812 1 97.69 203 ALA B C 1
ATOM 3578 O O . ALA B 1 203 ? 11.273 -21.781 -21.703 1 97.69 203 ALA B O 1
ATOM 3579 N N . LYS B 1 204 ? 13.156 -22.672 -21.047 1 96.38 204 LYS B N 1
ATOM 3580 C CA . LYS B 1 204 ? 13.734 -22.672 -22.391 1 96.38 204 LYS B CA 1
ATOM 3581 C C . LYS B 1 204 ? 13.102 -23.766 -23.25 1 96.38 204 LYS B C 1
ATOM 3583 O O . LYS B 1 204 ? 13.18 -23.703 -24.484 1 96.38 204 LYS B O 1
ATOM 3588 N N . LEU B 1 205 ? 12.516 -24.75 -22.641 1 97.94 205 LEU B N 1
ATOM 3589 C CA . LEU B 1 205 ? 11.891 -25.844 -23.375 1 97.94 205 LEU B CA 1
ATOM 3590 C C . LEU B 1 205 ? 10.703 -25.344 -24.188 1 97.94 205 LEU B C 1
ATOM 3592 O O . LEU B 1 205 ? 10.062 -24.359 -23.812 1 97.94 205 LEU B O 1
ATOM 3596 N N . PRO B 1 206 ? 10.445 -26.078 -25.312 1 97.56 206 PRO B N 1
ATOM 3597 C CA . PRO B 1 206 ? 9.234 -25.734 -26.062 1 97.56 206 PRO B CA 1
ATOM 3598 C C . PRO B 1 206 ? 7.965 -25.828 -25.219 1 97.56 206 PRO B C 1
ATOM 3600 O O . PRO B 1 206 ? 7.84 -26.719 -24.391 1 97.56 206 PRO B O 1
ATOM 3603 N N . ILE B 1 207 ? 7.047 -24.984 -25.5 1 97.81 207 ILE B N 1
ATOM 3604 C CA . ILE B 1 207 ? 5.812 -24.875 -24.719 1 97.81 207 ILE B CA 1
ATOM 3605 C C . ILE B 1 207 ? 5.109 -26.234 -24.672 1 97.81 207 ILE B C 1
ATOM 3607 O O . ILE B 1 207 ? 4.621 -26.656 -23.625 1 97.81 207 ILE B O 1
ATOM 3611 N N . VAL B 1 208 ? 5.09 -26.938 -25.766 1 97.69 208 VAL B N 1
ATOM 3612 C CA . VAL B 1 208 ? 4.414 -28.219 -25.859 1 97.69 208 VAL B CA 1
ATOM 3613 C C . VAL B 1 208 ? 5.047 -29.203 -24.875 1 97.69 208 VAL B C 1
ATOM 3615 O O . VAL B 1 208 ? 4.344 -30 -24.25 1 97.69 208 VAL B O 1
ATOM 3618 N N . THR B 1 209 ? 6.336 -29.125 -24.75 1 98.5 209 THR B N 1
ATOM 3619 C CA . THR B 1 209 ? 7.062 -30 -23.844 1 98.5 209 THR B CA 1
ATOM 3620 C C . THR B 1 209 ? 6.754 -29.641 -22.391 1 98.5 209 THR B C 1
ATOM 3622 O O . THR B 1 209 ? 6.539 -30.531 -21.562 1 98.5 209 THR B O 1
ATOM 3625 N N . ILE B 1 210 ? 6.742 -28.375 -22.109 1 98.56 210 ILE B N 1
ATOM 3626 C CA . ILE B 1 210 ? 6.445 -27.906 -20.766 1 98.56 210 ILE B CA 1
ATOM 3627 C C . ILE B 1 210 ? 5.043 -28.344 -20.359 1 98.56 210 ILE B C 1
ATOM 3629 O O . ILE B 1 210 ? 4.844 -28.875 -19.266 1 98.56 210 ILE B O 1
ATOM 3633 N N . ILE B 1 211 ? 4.082 -28.188 -21.25 1 98.5 211 ILE B N 1
ATOM 3634 C CA . ILE B 1 211 ? 2.693 -28.531 -20.984 1 98.5 211 ILE B CA 1
ATOM 3635 C C . ILE B 1 211 ? 2.588 -30.031 -20.719 1 98.5 211 ILE B C 1
ATOM 3637 O O . ILE B 1 211 ? 1.913 -30.453 -19.781 1 98.5 211 ILE B O 1
ATOM 3641 N N . LYS B 1 212 ? 3.254 -30.797 -21.516 1 97.75 212 LYS B N 1
ATOM 3642 C CA . LYS B 1 212 ? 3.248 -32.25 -21.328 1 97.75 212 LYS B CA 1
ATOM 3643 C C . LYS B 1 212 ? 3.797 -32.625 -19.969 1 97.75 212 LYS B C 1
ATOM 3645 O O . LYS B 1 212 ? 3.246 -33.5 -19.297 1 97.75 212 LYS B O 1
ATOM 3650 N N . MET B 1 213 ? 4.867 -32 -19.578 1 98.06 213 MET B N 1
ATOM 3651 C CA . MET B 1 213 ? 5.484 -32.312 -18.297 1 98.06 213 MET B CA 1
ATOM 3652 C C . MET B 1 213 ? 4.535 -31.969 -17.141 1 98.06 213 MET B C 1
ATOM 3654 O O . MET B 1 213 ? 4.438 -32.719 -16.172 1 98.06 213 MET B O 1
ATOM 3658 N N . ILE B 1 214 ? 3.869 -30.844 -17.266 1 98 214 ILE B N 1
ATOM 3659 C CA . ILE B 1 214 ? 2.938 -30.422 -16.234 1 98 214 ILE B CA 1
ATOM 3660 C C . ILE B 1 214 ? 1.768 -31.406 -16.156 1 98 214 ILE B C 1
ATOM 3662 O O . ILE B 1 214 ? 1.38 -31.844 -15.07 1 98 214 ILE B O 1
ATOM 3666 N N . LEU B 1 215 ? 1.223 -31.766 -17.312 1 96.56 215 LEU B N 1
ATOM 3667 C CA . LEU B 1 215 ? 0.082 -32.688 -17.359 1 96.56 215 LEU B CA 1
ATOM 3668 C C . LEU B 1 215 ? 0.441 -34.031 -16.766 1 96.56 215 LEU B C 1
ATOM 3670 O O . LEU B 1 215 ? -0.373 -34.656 -16.078 1 96.56 215 LEU B O 1
ATOM 3674 N N . GLU B 1 216 ? 1.609 -34.5 -17.062 1 95.12 216 GLU B N 1
ATOM 3675 C CA . GLU B 1 216 ? 2.064 -35.75 -16.5 1 95.12 216 GLU B CA 1
ATOM 3676 C C . GLU B 1 216 ? 2.119 -35.688 -14.969 1 95.12 216 GLU B C 1
ATOM 3678 O O . GLU B 1 216 ? 1.731 -36.656 -14.289 1 95.12 216 GLU B O 1
ATOM 3683 N N . LYS B 1 217 ? 2.602 -34.594 -14.5 1 95.31 217 LYS B N 1
ATOM 3684 C CA . LYS B 1 217 ? 2.656 -34.406 -13.047 1 95.31 217 LYS B CA 1
ATOM 3685 C C . LYS B 1 217 ? 1.253 -34.344 -12.453 1 95.31 217 LYS B C 1
ATOM 3687 O O . LYS B 1 217 ? 1.013 -34.875 -11.367 1 95.31 217 LYS B O 1
ATOM 3692 N N . LEU B 1 218 ? 0.358 -33.688 -13.125 1 94.88 218 LEU B N 1
ATOM 3693 C CA . LEU B 1 218 ? -1.01 -33.531 -12.641 1 94.88 218 LEU B CA 1
ATOM 3694 C C . LEU B 1 218 ? -1.743 -34.875 -12.641 1 94.88 218 LEU B C 1
ATOM 3696 O O . LEU B 1 218 ? -2.535 -35.156 -11.742 1 94.88 218 LEU B O 1
ATOM 3700 N N . LYS B 1 219 ? -1.501 -35.625 -13.633 1 90.19 219 LYS B N 1
ATOM 3701 C CA . LYS B 1 219 ? -2.15 -36.938 -13.75 1 90.19 219 LYS B CA 1
ATOM 3702 C C . LYS B 1 219 ? -1.704 -37.875 -12.633 1 90.19 219 LYS B C 1
ATOM 3704 O O . LYS B 1 219 ? -2.43 -38.812 -12.273 1 90.19 219 LYS B O 1
ATOM 3709 N N . LEU B 1 220 ? -0.543 -37.594 -12.148 1 88.06 220 LEU B N 1
ATOM 3710 C CA . LEU B 1 220 ? -0.035 -38.375 -11.047 1 88.06 220 LEU B CA 1
ATOM 3711 C C . LEU B 1 220 ? -0.731 -38.031 -9.734 1 88.06 220 LEU B C 1
ATOM 3713 O O . LEU B 1 220 ? -0.663 -38.781 -8.758 1 88.06 220 LEU B O 1
ATOM 3717 N N . GLN B 1 221 ? -1.333 -36.875 -9.859 1 81.19 221 GLN B N 1
ATOM 3718 C CA . GLN B 1 221 ? -2.047 -36.406 -8.672 1 81.19 221 GLN B CA 1
ATOM 3719 C C . GLN B 1 221 ? -3.492 -36.906 -8.672 1 81.19 221 GLN B C 1
ATOM 3721 O O . GLN B 1 221 ? -4.051 -37.219 -9.727 1 81.19 221 GLN B O 1
ATOM 3726 N N . LYS B 1 222 ? -4.113 -37.781 -7.98 1 76.56 222 LYS B N 1
ATOM 3727 C CA . LYS B 1 222 ? -5.484 -38.281 -7.898 1 76.56 222 LYS B CA 1
ATOM 3728 C C . LYS B 1 222 ? -6.488 -37.125 -7.918 1 76.56 222 LYS B C 1
ATOM 3730 O O . LYS B 1 222 ? -7.234 -36.906 -6.957 1 76.56 222 LYS B O 1
ATOM 3735 N N . LEU B 1 223 ? -6.469 -36.281 -9.086 1 81.19 223 LEU B N 1
ATOM 3736 C CA . LEU B 1 223 ? -7.379 -35.156 -9.211 1 81.19 223 LEU B CA 1
ATOM 3737 C C . LEU B 1 223 ? -8.633 -35.562 -9.992 1 81.19 223 LEU B C 1
ATOM 3739 O O . LEU B 1 223 ? -8.602 -36.469 -10.797 1 81.19 223 LEU B O 1
ATOM 3743 N N . ASP B 1 224 ? -9.688 -34.844 -9.633 1 83.06 224 ASP B N 1
ATOM 3744 C CA . ASP B 1 224 ? -10.93 -35.062 -10.375 1 83.06 224 ASP B CA 1
ATOM 3745 C C . ASP B 1 224 ? -11 -34.125 -11.578 1 83.06 224 ASP B C 1
ATOM 3747 O O . ASP B 1 224 ? -12.008 -33.438 -11.781 1 83.06 224 ASP B O 1
ATOM 3751 N N . TRP B 1 225 ? -9.883 -33.938 -12.258 1 91 225 TRP B N 1
ATOM 3752 C CA . TRP B 1 225 ? -9.836 -33.062 -13.43 1 91 225 TRP B CA 1
ATOM 3753 C C . TRP B 1 225 ? -9.945 -33.875 -14.719 1 91 225 TRP B C 1
ATOM 3755 O O . TRP B 1 225 ? -9.43 -35 -14.789 1 91 225 TRP B O 1
ATOM 3765 N N . LYS B 1 226 ? -10.633 -33.375 -15.633 1 91 226 LYS B N 1
ATOM 3766 C CA . LYS B 1 226 ? -10.688 -33.969 -16.953 1 91 226 LYS B CA 1
ATOM 3767 C C . LYS B 1 226 ? -9.688 -33.344 -17.906 1 91 226 LYS B C 1
ATOM 3769 O O . LYS B 1 226 ? -9.734 -32.125 -18.141 1 91 226 LYS B O 1
ATOM 3774 N N . PHE B 1 227 ? -8.836 -34.188 -18.406 1 90.19 227 PHE B N 1
ATOM 3775 C CA . PHE B 1 227 ? -7.801 -33.688 -19.297 1 90.19 227 PHE B CA 1
ATOM 3776 C C . PHE B 1 227 ? -8.18 -33.938 -20.75 1 90.19 227 PHE B C 1
ATOM 3778 O O . PHE B 1 227 ? -8.758 -34.969 -21.094 1 90.19 227 PHE B O 1
ATOM 3785 N N . ILE B 1 228 ? -7.918 -32.906 -21.562 1 85.5 228 ILE B N 1
ATOM 3786 C CA . ILE B 1 228 ? -8.281 -32.938 -22.969 1 85.5 228 ILE B CA 1
ATOM 3787 C C . ILE B 1 228 ? -7.059 -33.344 -23.812 1 85.5 228 ILE B C 1
ATOM 3789 O O . ILE B 1 228 ? -5.953 -32.844 -23.562 1 85.5 228 ILE B O 1
#

Radius of gyration: 25.52 Å; Cα contacts (8 Å, |Δi|>4): 702; chains: 2; bounding box: 46×79×64 Å

Secondary structure (DSSP, 8-state):
------------B-SEEEEEESTTSSHHHHHHHHHTTBTT-EEE-SS-TT-HHHHHHHHHHHHTSSHHHHHHHHHHHHHHHHHHHHHHHTTSSS-EEESS-GGGHHHHHHHH---HHHHHHHHHHHHHHHHHHHHHH-B-SEEEEEE--HHHHHHHHHHHT-HHHHHTTGGGHHHHHHHHHHHHHHHHHHHHHHT--EEEEETTS-HHHHHHHHHHHHHTS---PPB-/------------B-SEEEEEESTTSSHHHHHHHHHTTBTT-EEE-SS-TT-HHHHHHHHHHHHTSSHHHHHHHHHHHHHHHHHHHHHHHTTSSS-EEESS-GGGHHHHHHHH---HHHHHHHHHHHHHHHHHHHHHH-B-SEEEEEE--HHHHHHHHHHHT-HHHHHTHHHHHHHHHHHHHHHHHHHHHHHHHHT--EEEEETTS-HHHHHHHHHHHHHTS---PPB-

pLDDT: mean 91.38, std 12.59, range [23.58, 98.56]

Nearest PDB structures (foldseek):
  8puu-assembly1_A  TM=8.362E-01  e=6.879E-09  Giardia duodenalis
  8puu-assembly1_B  TM=8.298E-01  e=1.093E-08  Giardia duodenalis
  2a2z-assembly2_D  TM=7.954E-01  e=3.536E-07  Homo sapiens
  2zi6-assembly2_C-2  TM=7.631E-01  e=8.558E-06  Homo sapiens
  2plr-assembly1_B  TM=6.602E-01  e=2.428E-05  Sulfurisphaera tokodaii str. 7

Solvent-accessible surface area (backbone atoms only — not comparable to full-atom values): 24607 Å² total; per-residue (Å²): 132,81,80,75,68,62,77,48,70,58,89,36,74,18,39,21,33,33,28,37,55,61,81,53,54,48,32,61,60,50,36,54,58,46,33,75,35,29,63,72,35,42,72,49,66,76,77,61,86,89,42,64,66,59,53,50,41,51,40,48,40,45,63,54,81,49,43,83,45,31,27,48,48,41,46,48,48,51,41,42,48,35,46,52,51,45,71,74,38,30,70,40,96,40,43,23,33,22,35,51,60,54,84,56,43,60,61,53,38,66,74,48,33,75,52,64,65,57,38,51,32,49,52,55,48,50,54,50,52,54,51,51,44,32,72,74,55,21,38,46,58,32,37,38,36,38,39,73,54,69,69,56,33,53,53,35,44,59,68,68,54,49,63,56,57,61,78,25,36,80,82,38,42,66,57,50,50,54,47,64,72,43,45,66,65,50,49,51,50,51,27,57,37,48,58,34,45,66,49,80,42,64,48,81,51,55,66,71,56,52,46,50,53,51,50,55,54,49,66,70,41,97,61,97,69,52,76,101,133,81,80,78,70,62,80,46,71,58,91,37,74,18,40,22,34,34,28,38,55,61,80,52,54,49,30,60,60,51,35,53,57,44,34,74,34,30,62,72,36,40,72,50,65,78,77,60,87,87,40,66,66,60,52,50,41,51,40,48,43,45,64,54,81,50,45,85,44,32,27,50,48,44,44,49,48,51,43,43,49,36,47,51,51,45,71,74,37,29,70,42,95,41,43,24,34,22,34,50,60,53,82,55,42,61,62,54,36,65,71,50,32,75,53,62,69,61,38,53,38,48,51,54,36,51,52,51,51,52,50,50,44,31,72,75,57,21,38,45,57,31,37,37,36,39,39,72,54,68,69,58,32,53,53,35,42,60,68,69,57,48,61,57,58,60,77,25,35,80,82,36,41,65,55,51,49,54,46,64,72,43,44,66,65,51,50,51,50,50,27,59,35,48,58,34,46,67,48,78,42,64,49,82,51,55,66,71,56,53,45,50,54,51,51,55,56,50,67,71,41,96,62,98,71,52,74,100

Sequence (456 aa):
MQLKKPHFQPNKIANCIVIGGMIALGKTTIANTLANHIQAAKVVCELETNDQLVELLLAKMYERSDELLYSPLFQLYFTLNRFGKYQNNCNTINPTIFDRSIFEDWLFAKHNIIRPAVFSYYNQLWNRLAKELVNKHGVPNLYVILDGDWKLFEKRLFMRNRKVEIDNFTKNQLYFQNLHRVYTGFMEAVCNDFGINYCIIDAKLPIVTIIKMILEKLKLQKLDWKFIMQLKKPHFQPNKIANCIVIGGMIALGKTTIANTLANHIQAAKVVCELETNDQLVELLLAKMYERSDELLYSPLFQLYFTLNRFGKYQNNCNTINPTIFDRSIFEDWLFAKHNIIRPAVFSYYNQLWNRLAKELVNKHGVPNLYVILDGDWKLFEKRLFMRNRKVEIDNFTKNQLYFQNLHRVYTGFMEAVCNDFGINYCIIDAKLPIVTIIKMILEKLKLQKLDWKFI

Foldseek 3Di:
DPPPQLPQPLPDEFLEEEEDEAPLLCLVVLLVVLQVFWPPEEEDEQDDPPDPVLVVLLLCLLVVPDLQPSLLVNLVVSLVSQLVVCQVPRHDPHYYYYSDHNLQSLVSSVLRNDDPVSNVVVVVVSVVSVVVSCNVRNDYQEYEYEAEDPVSRVVSQVVVPDPSCVVRVVVCVVVSVVCNVCVVVSVVSSCSSNVHHYDYDYSPDDSVVVSVVVVVVVVVRPDPIDTD/DPPPQLPQPLPDEFLEEEEDEAPLLCLVVLLVVLQVFWPPEEEDEQDDPPDPVLLVLLLVLLVVPCLQPSLLVNLVVSLVSQLVVCQVPRHDPHYYYYSDHNLQSLVSSVLRNDDPVSNVVVVVVSVVSVVVSCRVRNDYQEYEYEAEDPVSRVVSQVVVPDPSCVVRVVVCVVVSVSCNVCVVVSVVSSCSSNVHHYDYDYSVDDSVVVSVVVVVVVVVRPDPIDTD

Organism: Mycoplasma genitalium (strain ATCC 33530 / DSM 19775 / NCTC 10195 / G37) (NCBI:txid243273)